Protein AF-A0A8T7EPP7-F1 (afdb_monomer_lite)

pLDDT: mean 80.59, std 20.42, range [25.88, 97.69]

Foldseek 3Di:
DLCQVLLCQLCQLAPNNDPVLNCLSVVLLVVLLVLLQVVLLVVCVVDLDLLVLLVLLLVLLLLLLCLSLVLLVLRQQLLVCVVVVNPVSVVVSSVVSSVSVNSSSSSVSSNLSSQLSNQCPDPVCSVVSSVVSVVVVVVVVVCSHCCCLPPVCAPPNSNVSSNVVSVVSNVVSLVSSCVRVNPVSCVSVCSVVVSVVSVVVPDDDSYDAPPQKDWPDWDGHSVWTWTWIAHPVGKIFIATRNRPDGLAIAHPPDLDDVDLLVVLVCQQVVDPPDDLQNAAEEEEQSCQLNSNLLSNCVRNNQHQYEYEDQTVVRPVCSCVPHQPPCVRNVNYHYDNNRVLVVVVPDDDDHQEYHYSQADPPGDPPVVPPPVSDDVVVVVCPPPDDGHGYDYDDPPDPDPVVVVVVVVVVVVVVVVPD

Radius of gyration: 27.43 Å; chains: 1; bounding box: 76×47×77 Å

Sequence (417 aa):
MQSEPSASRLLGSVFGTSNLVWANIIGLILLYLTAGYFIGGRWADRSPYPATLFRILLWASFLCALIPLIARPVLQAAAQAVVAAQAGTAIGSFVVTLGLFSVPITLLGCVSPFAIRLAVTDPNDAGRVSGTIYAISTLGSLVGTFLPTLVLLGAIGTTATFLVLAGSLWLIALILLVRVSGRRALRWAWMPLPVAALLLLVTGPLRAAPEGFTLLDERESAYNYIQVLENPAGFRSLALNEGQGVHSIYHPTILRYNGTWDYFLTAPFFVPDTRPSDVRSLVVIGLAAGTIPRQYQHVFGDIRMVGFEIDPEIIAVGEVYFGMSADELPSLEAIAEDGRPGLRALSGTFDVIALDAYRPPYIPWRAHDGRVLPRGARQADRPRRRGAECRADVDRPPACRRVQQRLETGLSERARD

Secondary structure (DSSP, 8-state):
-THHHHHHHHHHHHH-S-HHHHHHHHHHHHHHHHHHHHHHHHHHHH---HHHHHHHHHHHHHHHHHHHHHHHHHHHHHHHHHHTT-HHHHHHHHHHHHHHHHHHHHHHHTHHHHHHHHH--SGGGHHHHHHHHHHHHHHHHHHHHHHIIIIIHHHHHHHHHHHHHHHHHHHHHHHHHHHHHGGGGGGGTTTHHHHHHHHHH--S-SSPPPTT-EEEEEEE-SS-EEEEEE-TTS-EEEEETTS-SEEEEE-SS-----STHHHHTTGGGGSTT--GGG--EEEEES-TTSHHHHHHHHHH-S-EEEEEES-HHHHHHHHHHSS-STTT-TTEEEEES-HHHHHHH--S--SEEEE---BTTB--GGGG-TT-S-HHHHTT-SS----EEEE--SS--SSTHHHHHHHHHHHHHTT--

Structure (mmCIF, N/CA/C/O backbone):
data_AF-A0A8T7EPP7-F1
#
_entry.id   AF-A0A8T7EPP7-F1
#
loop_
_atom_site.group_PDB
_atom_site.id
_atom_site.type_symbol
_atom_site.label_atom_id
_atom_site.label_alt_id
_atom_site.label_comp_id
_atom_site.label_asym_id
_atom_site.label_entity_id
_atom_site.label_seq_id
_atom_site.pdbx_PDB_ins_code
_atom_site.Cartn_x
_atom_site.Cartn_y
_atom_site.Cartn_z
_atom_site.occupancy
_atom_site.B_iso_or_equiv
_atom_site.auth_seq_id
_atom_site.auth_comp_id
_atom_site.auth_asym_id
_atom_site.auth_atom_id
_atom_site.pdbx_PDB_model_num
ATOM 1 N N . MET A 1 1 ? -9.327 -6.981 11.744 1.00 55.38 1 MET A N 1
ATOM 2 C CA . MET A 1 1 ? -8.875 -7.692 10.533 1.00 55.38 1 MET A CA 1
ATOM 3 C C . MET A 1 1 ? -8.151 -6.765 9.557 1.00 55.38 1 MET A C 1
ATOM 5 O O . MET A 1 1 ? -7.020 -7.072 9.233 1.00 55.38 1 MET A O 1
ATOM 9 N N . GLN A 1 2 ? -8.706 -5.598 9.182 1.00 59.38 2 GLN A N 1
ATOM 10 C CA . GLN A 1 2 ? -8.042 -4.611 8.297 1.00 59.38 2 GLN A CA 1
ATOM 11 C C . GLN A 1 2 ? -6.573 -4.298 8.635 1.00 59.38 2 GLN A C 1
ATOM 13 O O . GLN A 1 2 ? -5.775 -4.047 7.735 1.00 59.38 2 GLN A O 1
ATOM 18 N N . SER A 1 3 ? -6.218 -4.253 9.921 1.00 54.56 3 SER A N 1
ATOM 19 C CA . SER A 1 3 ? -4.874 -3.877 10.365 1.00 54.56 3 SER A CA 1
ATOM 20 C C . SER A 1 3 ? -3.772 -4.729 9.738 1.00 54.56 3 SER A C 1
ATOM 22 O O . SER A 1 3 ? -2.685 -4.214 9.546 1.00 54.56 3 SER A O 1
ATOM 24 N N . GLU A 1 4 ? -4.040 -5.989 9.388 1.00 66.88 4 GLU A N 1
ATOM 25 C CA . GLU A 1 4 ? -3.061 -6.887 8.767 1.00 66.88 4 GLU A CA 1
ATOM 26 C C . GLU A 1 4 ? -2.680 -6.469 7.333 1.00 66.88 4 GLU A C 1
ATOM 28 O O . GLU A 1 4 ? -1.514 -6.123 7.119 1.00 66.88 4 GLU A O 1
ATOM 33 N N . PRO A 1 5 ? -3.605 -6.420 6.350 1.00 66.31 5 PRO A N 1
ATOM 34 C CA . PRO A 1 5 ? -3.250 -6.003 4.999 1.00 66.31 5 PRO A CA 1
ATOM 35 C C . PRO A 1 5 ? -2.750 -4.556 4.962 1.00 66.31 5 PRO A C 1
ATOM 37 O O . PRO A 1 5 ? -1.784 -4.268 4.259 1.00 66.31 5 PRO A O 1
ATOM 40 N N . SER A 1 6 ? -3.323 -3.650 5.758 1.00 66.25 6 SER A N 1
ATOM 41 C CA . SER A 1 6 ? -2.845 -2.266 5.794 1.00 66.25 6 SER A CA 1
ATOM 42 C C . SER A 1 6 ? -1.462 -2.131 6.452 1.00 66.25 6 SER A C 1
ATOM 44 O O . SER A 1 6 ? -0.665 -1.315 5.996 1.00 66.25 6 SER A O 1
ATOM 46 N N . ALA A 1 7 ? -1.130 -2.946 7.465 1.00 61.62 7 ALA A N 1
ATOM 47 C CA . ALA A 1 7 ? 0.228 -3.014 8.015 1.00 61.62 7 ALA A CA 1
ATOM 48 C C . ALA A 1 7 ? 1.225 -3.563 6.991 1.00 61.62 7 ALA A C 1
ATOM 50 O O . ALA A 1 7 ? 2.316 -3.016 6.872 1.00 61.62 7 ALA A O 1
ATOM 51 N N . SER A 1 8 ? 0.850 -4.591 6.217 1.00 62.94 8 SER A N 1
ATOM 52 C CA . SER A 1 8 ? 1.717 -5.132 5.160 1.00 62.94 8 SER A CA 1
ATOM 53 C C . SER A 1 8 ? 2.031 -4.106 4.071 1.00 62.94 8 SER A C 1
ATOM 55 O O . SER A 1 8 ? 3.158 -4.061 3.591 1.00 62.94 8 SER A O 1
ATOM 57 N N . ARG A 1 9 ? 1.071 -3.238 3.721 1.00 66.81 9 ARG A N 1
ATOM 58 C CA . ARG A 1 9 ? 1.278 -2.147 2.756 1.00 66.81 9 ARG A CA 1
ATOM 59 C C . ARG A 1 9 ? 2.182 -1.064 3.317 1.00 66.81 9 ARG A C 1
ATOM 61 O O . ARG A 1 9 ? 3.138 -0.664 2.665 1.00 66.81 9 ARG A O 1
ATOM 68 N N . LEU A 1 10 ? 1.898 -0.649 4.546 1.00 62.31 10 LEU A N 1
ATOM 69 C CA . LEU A 1 10 ? 2.642 0.400 5.228 1.00 62.31 10 LEU A CA 1
ATOM 70 C C . LEU A 1 10 ? 4.096 -0.005 5.523 1.00 62.31 10 LEU A C 1
ATOM 72 O O . LEU A 1 10 ? 4.991 0.820 5.415 1.00 62.31 10 LEU A O 1
ATOM 76 N N . LEU A 1 11 ? 4.339 -1.265 5.893 1.00 62.75 11 LEU A N 1
ATOM 77 C CA . LEU A 1 11 ? 5.688 -1.797 6.112 1.00 62.75 11 LEU A CA 1
ATOM 78 C C . LEU A 1 11 ? 6.382 -2.153 4.793 1.00 62.75 11 LEU A C 1
ATOM 80 O O . LEU A 1 11 ? 7.590 -1.955 4.668 1.00 62.75 11 LEU A O 1
ATOM 84 N N . GLY A 1 12 ? 5.627 -2.650 3.811 1.00 53.34 12 GLY A N 1
ATOM 85 C CA . GLY A 1 12 ? 6.138 -3.014 2.493 1.00 53.34 12 GLY A CA 1
ATOM 86 C C . GLY A 1 12 ? 6.678 -1.824 1.705 1.00 53.34 12 GLY A C 1
ATOM 87 O O . GLY A 1 12 ? 7.623 -1.988 0.955 1.00 53.34 12 GLY A O 1
ATOM 88 N N . SER A 1 13 ? 6.181 -0.605 1.918 1.00 56.25 13 SER A N 1
ATOM 89 C CA . SER A 1 13 ? 6.739 0.582 1.251 1.00 56.25 13 SER A CA 1
ATOM 90 C C . SER A 1 13 ? 8.169 0.937 1.685 1.00 56.25 13 SER A C 1
ATOM 92 O O . SER A 1 13 ? 8.812 1.750 1.028 1.00 56.25 13 SER A O 1
ATOM 94 N N . VAL A 1 14 ? 8.693 0.345 2.768 1.00 55.75 14 VAL A N 1
ATOM 95 C CA . VAL A 1 14 ? 10.047 0.643 3.273 1.00 55.75 14 VAL A CA 1
ATOM 96 C C . VAL A 1 14 ? 10.919 -0.596 3.450 1.00 55.75 14 VAL A C 1
ATOM 98 O O . VAL A 1 14 ? 12.100 -0.557 3.116 1.00 55.75 14 VAL A O 1
ATOM 101 N N . PHE A 1 15 ? 10.375 -1.694 3.978 1.00 56.88 15 PHE A N 1
ATOM 102 C CA . PHE A 1 15 ? 11.178 -2.841 4.420 1.00 56.88 15 PHE A CA 1
ATOM 103 C C 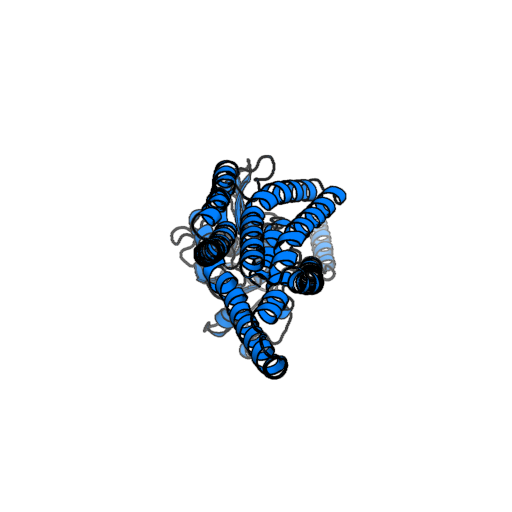. PHE A 1 15 ? 11.209 -4.028 3.466 1.00 56.88 15 PHE A C 1
ATOM 105 O O . PHE A 1 15 ? 11.973 -4.964 3.701 1.00 56.88 15 PHE A O 1
ATOM 112 N N . GLY A 1 16 ? 10.373 -4.050 2.437 1.00 59.84 16 GLY A N 1
ATOM 113 C CA . GLY A 1 16 ? 10.250 -5.232 1.597 1.00 59.84 16 GLY A CA 1
ATOM 114 C C . GLY A 1 16 ? 8.889 -5.884 1.728 1.00 59.84 16 GLY A C 1
ATOM 115 O O . GLY A 1 16 ? 8.315 -5.972 2.813 1.00 59.84 16 GLY A O 1
ATOM 116 N N . THR A 1 17 ? 8.472 -6.547 0.659 1.00 59.66 17 THR A N 1
ATOM 117 C CA . THR A 1 17 ? 7.477 -7.629 0.709 1.00 59.66 17 THR A CA 1
ATOM 118 C C . THR A 1 17 ? 8.106 -8.998 1.020 1.00 59.66 17 THR A C 1
ATOM 120 O O . THR A 1 17 ? 7.588 -10.035 0.613 1.00 59.66 17 THR A O 1
ATOM 123 N N . SER A 1 18 ? 9.228 -9.032 1.754 1.00 65.38 18 SER A N 1
ATOM 124 C CA . SER A 1 18 ? 9.921 -10.279 2.111 1.00 65.38 18 SER A CA 1
ATOM 125 C C . SER A 1 18 ? 9.019 -11.226 2.911 1.00 65.38 18 SER A C 1
ATOM 127 O O . SER A 1 18 ? 8.273 -10.796 3.794 1.00 65.38 18 SER A O 1
ATOM 129 N N . ASN A 1 19 ? 9.150 -12.537 2.669 1.00 67.25 19 ASN A N 1
ATOM 130 C CA . ASN A 1 19 ? 8.464 -13.572 3.451 1.00 67.25 19 ASN A CA 1
ATOM 131 C C . ASN A 1 19 ? 8.732 -13.433 4.957 1.00 67.25 19 ASN A C 1
ATOM 133 O O . ASN A 1 19 ? 7.861 -13.749 5.761 1.00 67.25 19 ASN A O 1
ATOM 137 N N . LEU A 1 20 ? 9.913 -12.937 5.340 1.00 68.50 20 LEU A N 1
ATOM 138 C CA . LEU A 1 20 ? 10.269 -12.705 6.739 1.00 68.50 20 LEU A CA 1
ATOM 139 C C . LEU A 1 20 ? 9.448 -11.559 7.346 1.00 68.50 20 LEU A C 1
ATOM 141 O O . LEU A 1 20 ? 8.933 -11.691 8.455 1.00 68.50 20 LEU A O 1
ATOM 145 N N . VAL A 1 21 ? 9.281 -10.457 6.608 1.00 69.44 21 VAL A N 1
ATOM 146 C CA . VAL A 1 21 ? 8.449 -9.316 7.025 1.00 69.44 21 VAL A CA 1
ATOM 147 C C . VAL A 1 21 ? 6.998 -9.765 7.175 1.00 69.44 21 VAL A C 1
ATOM 149 O O . VAL A 1 21 ? 6.390 -9.542 8.220 1.00 69.44 21 VAL A O 1
ATOM 152 N N . TRP A 1 22 ? 6.473 -10.484 6.182 1.00 73.31 22 TRP A N 1
ATOM 153 C CA . TRP A 1 22 ? 5.120 -11.042 6.218 1.00 73.31 22 TRP A CA 1
ATOM 154 C C . TRP A 1 22 ? 4.895 -12.004 7.390 1.00 73.31 22 TRP A C 1
ATOM 156 O O . TRP A 1 22 ? 3.909 -11.864 8.115 1.00 73.31 22 TRP A O 1
ATOM 166 N N . ALA A 1 23 ? 5.813 -12.948 7.615 1.00 78.44 23 ALA A N 1
ATOM 167 C CA . ALA A 1 23 ? 5.718 -13.902 8.717 1.00 78.44 23 ALA A CA 1
ATOM 168 C C . ALA A 1 23 ? 5.709 -13.200 10.083 1.00 78.44 23 ALA A C 1
ATOM 170 O O . ALA A 1 23 ? 4.907 -13.555 10.947 1.00 78.44 23 ALA A O 1
ATOM 171 N N . ASN A 1 24 ? 6.543 -12.171 10.261 1.00 82.00 24 ASN A N 1
ATOM 172 C CA . ASN A 1 24 ? 6.578 -11.382 11.491 1.00 82.00 24 ASN A CA 1
ATOM 173 C C . ASN A 1 24 ? 5.286 -10.587 11.710 1.00 82.00 24 ASN A C 1
ATOM 175 O O . ASN A 1 24 ? 4.780 -10.566 12.829 1.00 82.00 24 ASN A O 1
ATOM 179 N N . ILE A 1 25 ? 4.727 -9.972 10.660 1.00 84.06 25 ILE A N 1
ATOM 180 C CA . ILE A 1 25 ? 3.453 -9.243 10.751 1.00 84.06 25 ILE A CA 1
ATOM 181 C C . ILE A 1 25 ? 2.336 -10.195 11.186 1.00 84.06 25 ILE A C 1
ATOM 183 O O . ILE A 1 25 ? 1.686 -9.941 12.197 1.00 84.06 25 ILE A O 1
ATOM 187 N N . ILE A 1 26 ? 2.143 -11.313 10.480 1.00 84.81 26 ILE A N 1
ATOM 188 C CA . ILE A 1 26 ? 1.084 -12.280 10.812 1.00 84.81 26 ILE A CA 1
ATOM 189 C C . ILE A 1 26 ? 1.301 -12.848 12.219 1.00 84.81 26 ILE A C 1
ATOM 191 O O . ILE A 1 26 ? 0.384 -12.834 13.043 1.00 84.81 26 ILE A O 1
ATOM 195 N N . GLY A 1 27 ? 2.517 -13.313 12.519 1.00 87.25 27 GLY A N 1
ATOM 196 C CA . GLY A 1 27 ? 2.847 -13.930 13.802 1.00 87.25 27 GLY A CA 1
ATOM 197 C C . GLY A 1 27 ? 2.595 -13.000 14.987 1.00 87.25 27 GLY A C 1
ATOM 198 O O . GLY A 1 27 ? 1.998 -13.412 15.983 1.00 87.25 27 GLY A O 1
ATOM 199 N N . LEU A 1 28 ? 2.975 -11.726 14.871 1.00 89.38 28 LEU A N 1
ATOM 200 C CA . LEU A 1 28 ? 2.768 -10.748 15.937 1.00 89.38 28 LEU A CA 1
ATOM 201 C C . LEU A 1 28 ? 1.316 -10.291 16.047 1.00 89.38 28 LEU A C 1
ATOM 203 O O . LEU A 1 28 ? 0.825 -10.142 17.161 1.00 89.38 28 LEU A O 1
ATOM 207 N N . ILE A 1 29 ? 0.592 -10.134 14.936 1.00 90.38 29 ILE A N 1
ATOM 208 C CA . ILE A 1 29 ? -0.845 -9.831 14.989 1.00 90.38 29 ILE A CA 1
ATOM 209 C C . ILE A 1 29 ? -1.592 -10.945 15.726 1.00 90.38 29 ILE A C 1
ATOM 211 O O . ILE A 1 29 ? -2.391 -10.654 16.616 1.00 90.38 29 ILE A O 1
ATOM 215 N N . LEU A 1 30 ? -1.294 -12.212 15.424 1.00 90.94 30 LEU A N 1
ATOM 216 C CA . LEU A 1 30 ? -1.873 -13.354 16.135 1.00 90.94 30 LEU A CA 1
ATOM 217 C C . LEU A 1 30 ? -1.476 -13.372 17.616 1.00 90.94 30 LEU A C 1
ATOM 219 O O . LEU A 1 30 ? -2.322 -13.643 18.472 1.00 90.94 30 LEU A O 1
ATOM 223 N N . LEU A 1 31 ? -0.225 -13.035 17.941 1.00 94.31 31 LEU A N 1
ATOM 224 C CA . LEU A 1 31 ? 0.239 -12.903 19.323 1.00 94.31 31 LEU A CA 1
ATOM 225 C C . LEU A 1 31 ? -0.540 -11.817 20.083 1.00 94.31 31 LEU A C 1
ATOM 227 O O . LEU A 1 31 ? -1.025 -12.066 21.187 1.00 94.31 31 LEU A O 1
ATOM 231 N N . TYR A 1 32 ? -0.704 -10.630 19.496 1.00 94.75 32 TYR A N 1
ATOM 232 C CA . TYR A 1 32 ? -1.425 -9.511 20.109 1.00 94.75 32 TYR A CA 1
ATOM 233 C C . TYR A 1 32 ? -2.919 -9.803 20.253 1.00 94.75 32 TYR A C 1
ATOM 235 O O . TYR A 1 32 ? -3.508 -9.495 21.288 1.00 94.75 32 TYR A O 1
ATOM 243 N N . LEU A 1 33 ? -3.534 -10.459 19.264 1.00 93.31 33 LEU A N 1
ATOM 244 C CA . LEU A 1 33 ? -4.911 -10.940 19.375 1.00 93.31 33 LEU A CA 1
ATOM 245 C C . LEU A 1 33 ? -5.050 -11.958 20.508 1.00 93.31 33 LEU A C 1
ATOM 247 O O . LEU A 1 33 ? -5.964 -11.837 21.317 1.00 93.31 33 LEU A O 1
ATOM 251 N N . THR A 1 34 ? -4.112 -12.901 20.622 1.00 95.06 34 THR A N 1
ATOM 252 C CA . THR A 1 34 ? -4.086 -13.894 21.708 1.00 95.06 34 THR A CA 1
ATOM 253 C C . THR A 1 34 ? -3.984 -13.222 23.078 1.00 95.06 34 THR A C 1
ATOM 255 O O . THR A 1 34 ? -4.758 -13.538 23.985 1.00 95.06 34 THR A O 1
ATOM 258 N N . ALA A 1 35 ? -3.085 -12.243 23.224 1.00 95.94 35 ALA A N 1
ATOM 259 C CA . ALA A 1 35 ? -2.983 -11.432 24.435 1.00 95.94 35 ALA A CA 1
ATOM 260 C C . ALA A 1 35 ? -4.299 -10.687 24.721 1.00 95.94 35 ALA A C 1
ATOM 262 O O . ALA A 1 35 ? -4.789 -10.703 25.851 1.00 95.94 35 ALA A O 1
ATOM 263 N N . GLY A 1 36 ? -4.912 -10.106 23.688 1.00 95.75 36 GLY A N 1
ATOM 264 C CA . GLY A 1 36 ? -6.205 -9.432 23.762 1.00 95.75 36 GLY A CA 1
ATOM 265 C C . GLY A 1 36 ? -7.338 -10.355 24.209 1.00 95.75 36 GLY A C 1
ATOM 266 O O . GLY A 1 36 ? -8.129 -9.971 25.066 1.00 95.75 36 GLY A O 1
ATOM 267 N N . TYR A 1 37 ? -7.393 -11.597 23.725 1.00 93.88 37 TYR A N 1
ATOM 268 C CA . TYR A 1 37 ? -8.395 -12.574 24.158 1.00 93.88 37 TYR A CA 1
ATOM 269 C C . TYR A 1 37 ? -8.264 -12.896 25.652 1.00 93.88 37 TYR A C 1
ATOM 271 O O . TYR A 1 37 ? -9.258 -12.929 26.380 1.00 93.88 37 TYR A O 1
ATOM 279 N N . PHE A 1 38 ? -7.033 -13.068 26.137 1.00 93.62 38 PHE A N 1
ATOM 280 C CA . PHE A 1 38 ? -6.754 -13.421 27.530 1.00 93.62 38 PHE A CA 1
ATOM 281 C C . PHE A 1 38 ? -6.979 -12.258 28.509 1.00 93.62 38 PHE A C 1
ATOM 283 O O . PHE A 1 38 ? -7.532 -12.451 29.600 1.00 93.62 38 PHE A O 1
ATOM 290 N N . ILE A 1 39 ? -6.552 -11.051 28.126 1.00 94.69 39 ILE A N 1
ATOM 291 C CA . ILE A 1 39 ? -6.756 -9.818 28.897 1.00 94.69 39 ILE A CA 1
ATOM 292 C C . ILE A 1 39 ? -8.238 -9.439 28.871 1.00 94.69 39 ILE A C 1
ATOM 294 O O . ILE A 1 39 ? -8.825 -9.173 29.920 1.00 94.69 39 ILE A O 1
ATOM 298 N N . GLY A 1 40 ? -8.851 -9.474 27.689 1.00 92.25 40 GLY A N 1
ATOM 299 C CA . GLY A 1 40 ? -10.255 -9.165 27.464 1.00 92.25 40 GLY A CA 1
ATOM 300 C C . GLY A 1 40 ? -11.189 -10.080 28.238 1.00 92.25 40 GLY A C 1
ATOM 301 O O . GLY A 1 40 ? -12.100 -9.571 28.875 1.00 92.25 40 GLY A O 1
ATOM 302 N N . GLY A 1 41 ? -10.932 -11.393 28.273 1.00 90.81 41 GLY A N 1
ATOM 303 C CA . GLY A 1 41 ? -11.718 -12.336 29.078 1.00 90.81 41 GLY A CA 1
ATOM 304 C C . GLY A 1 41 ? -11.699 -11.994 30.569 1.00 90.81 41 GLY A C 1
ATOM 305 O O . GLY A 1 41 ? -12.745 -11.775 31.172 1.00 90.81 41 GLY A O 1
ATOM 306 N N . ARG A 1 42 ? -10.504 -11.818 31.152 1.00 91.94 42 ARG A N 1
ATOM 307 C CA . ARG A 1 42 ? -10.375 -11.433 32.573 1.00 91.94 42 ARG A CA 1
ATOM 308 C C . ARG A 1 42 ? -11.007 -10.087 32.889 1.00 91.94 42 ARG A C 1
ATOM 310 O O . ARG A 1 42 ? -11.530 -9.883 33.984 1.00 91.94 42 ARG A O 1
ATOM 317 N N . TRP A 1 43 ? -10.891 -9.136 31.971 1.00 92.25 43 TRP A N 1
ATOM 318 C CA . TRP A 1 43 ? -11.447 -7.807 32.167 1.00 92.25 43 TRP A CA 1
ATOM 319 C C . TRP A 1 43 ? -12.973 -7.817 32.020 1.00 92.25 43 TRP A C 1
ATOM 321 O O . TRP A 1 43 ? -13.657 -7.177 32.820 1.00 92.25 43 TRP A O 1
ATOM 331 N N . ALA A 1 44 ? -13.510 -8.607 31.092 1.00 90.62 44 ALA A N 1
ATOM 332 C CA . ALA A 1 44 ? -14.943 -8.811 30.939 1.00 90.62 44 ALA A CA 1
ATOM 333 C C . ALA A 1 44 ? -15.566 -9.413 32.203 1.00 90.62 44 ALA A C 1
ATOM 335 O O . ALA A 1 44 ? -16.631 -8.969 32.621 1.00 90.62 44 ALA A O 1
ATOM 336 N N . ASP A 1 45 ? -14.877 -10.343 32.866 1.00 89.88 45 ASP A N 1
ATOM 337 C CA . ASP A 1 45 ? -15.355 -10.929 34.122 1.00 89.88 45 ASP A CA 1
ATOM 338 C C . ASP A 1 45 ? -15.363 -9.934 35.285 1.00 89.88 45 ASP A C 1
ATOM 340 O O . ASP A 1 45 ? -16.289 -9.931 36.095 1.00 89.88 45 ASP A O 1
ATOM 344 N N . ARG A 1 46 ? -14.355 -9.056 35.363 1.00 90.75 46 ARG A N 1
ATOM 345 C CA . ARG A 1 46 ? -14.256 -8.039 36.425 1.00 90.75 46 ARG A CA 1
ATOM 346 C C . ARG A 1 46 ? -15.167 -6.833 36.207 1.00 90.75 46 ARG A C 1
ATOM 348 O O . ARG A 1 46 ? -15.560 -6.184 37.172 1.00 90.75 46 ARG A O 1
ATOM 355 N N . SER A 1 47 ? -15.444 -6.474 34.957 1.00 88.12 47 SER A N 1
ATOM 356 C CA . SER A 1 47 ? -16.188 -5.266 34.592 1.00 88.12 47 SER A CA 1
ATOM 357 C C . SER A 1 47 ? -17.154 -5.543 33.431 1.00 88.12 47 SER A C 1
ATOM 359 O O . SER A 1 47 ? -16.959 -4.997 32.341 1.00 88.12 47 SER A O 1
ATOM 361 N N . PRO A 1 48 ? -18.206 -6.360 33.640 1.00 87.69 48 PRO A N 1
ATOM 362 C CA . PRO A 1 48 ? -19.151 -6.764 32.597 1.00 87.69 48 PRO A CA 1
ATOM 363 C C . PRO A 1 48 ? -20.157 -5.643 32.285 1.00 87.69 48 PRO A C 1
ATOM 365 O O . PRO A 1 48 ? -21.368 -5.819 32.372 1.00 87.69 48 PRO A O 1
ATOM 368 N N . TYR A 1 49 ? -19.662 -4.456 31.931 1.00 93.06 49 TYR A N 1
ATOM 369 C CA . TYR A 1 49 ? -20.486 -3.305 31.572 1.00 93.06 49 TYR A CA 1
ATOM 370 C C . TYR A 1 49 ? -20.312 -2.960 30.087 1.00 93.06 49 TYR A C 1
ATOM 372 O O . TYR A 1 49 ? -19.172 -2.800 29.635 1.00 93.06 49 TYR A O 1
ATOM 380 N N . PRO A 1 50 ? -21.403 -2.717 29.330 1.00 92.12 50 PRO A N 1
ATOM 381 C CA . PRO A 1 50 ? -21.318 -2.275 27.934 1.00 92.12 50 PRO A CA 1
ATOM 382 C C . PRO A 1 50 ? -20.484 -0.998 27.756 1.00 92.12 50 PRO A C 1
ATOM 384 O O . PRO A 1 50 ? -19.746 -0.846 26.784 1.00 92.12 50 PRO A O 1
ATOM 387 N N . ALA A 1 51 ? -20.527 -0.097 28.743 1.00 93.81 51 ALA A N 1
ATOM 388 C CA . ALA A 1 51 ? -19.717 1.117 28.745 1.00 93.81 51 ALA A CA 1
ATOM 389 C C . ALA A 1 51 ? -18.202 0.834 28.737 1.00 93.81 51 ALA A C 1
ATOM 391 O O . ALA A 1 51 ? -17.447 1.630 28.180 1.00 93.81 51 ALA A O 1
ATOM 392 N N . THR A 1 52 ? -17.746 -0.271 29.336 1.00 94.06 52 THR A N 1
ATOM 393 C CA . THR A 1 52 ? -16.333 -0.678 29.316 1.00 94.06 52 THR A CA 1
ATOM 394 C C . THR A 1 52 ? -15.931 -1.131 27.915 1.00 94.06 52 THR A C 1
ATOM 396 O O . THR A 1 52 ? -14.939 -0.632 27.388 1.00 94.06 52 THR A O 1
ATOM 399 N N . LEU A 1 53 ? -16.748 -1.969 27.264 1.00 94.62 53 LEU A N 1
ATOM 400 C CA . LEU A 1 53 ? -16.520 -2.407 25.882 1.00 94.62 53 LEU A CA 1
ATOM 401 C C . LEU A 1 53 ? -16.431 -1.218 24.912 1.00 94.62 53 LEU A C 1
ATOM 403 O O . LEU A 1 53 ? -15.487 -1.124 24.130 1.00 94.62 53 LEU A O 1
ATOM 407 N N . PHE A 1 54 ? -17.360 -0.262 24.988 1.00 95.44 54 PHE A N 1
ATOM 408 C CA . PHE A 1 54 ? -17.328 0.897 24.089 1.00 95.44 54 PHE A CA 1
ATOM 409 C C . PHE A 1 54 ? -16.131 1.821 24.346 1.00 95.44 54 PHE A C 1
ATOM 411 O O . PHE A 1 54 ? -15.602 2.403 23.405 1.00 95.44 54 PHE A O 1
ATOM 418 N N . ARG A 1 55 ? -15.636 1.919 25.588 1.00 95.38 55 ARG A N 1
ATOM 419 C CA . ARG A 1 55 ? -14.380 2.637 25.882 1.00 95.38 55 ARG A CA 1
ATOM 420 C C . ARG A 1 55 ? -13.161 1.924 25.301 1.00 95.38 55 ARG A C 1
ATOM 422 O O . ARG A 1 55 ? -12.270 2.601 24.801 1.00 95.38 55 ARG A O 1
ATOM 429 N N . ILE A 1 56 ? -13.128 0.590 25.345 1.00 95.69 56 ILE A N 1
ATOM 430 C CA . ILE A 1 56 ? -12.079 -0.207 24.693 1.00 95.69 56 ILE A CA 1
ATOM 431 C C . ILE A 1 56 ? -12.089 0.064 23.185 1.00 95.69 56 ILE A C 1
ATOM 433 O O . ILE A 1 56 ? -11.038 0.354 22.622 1.00 95.69 56 ILE A O 1
ATOM 437 N N . LEU A 1 57 ? -13.266 0.064 22.548 1.00 96.31 57 LEU A N 1
ATOM 438 C CA . LEU A 1 57 ? -13.405 0.386 21.122 1.00 96.31 57 LEU A CA 1
ATOM 439 C C . LEU A 1 57 ? -12.979 1.825 20.791 1.00 96.31 57 LEU A C 1
ATOM 441 O O . LEU A 1 57 ? -12.293 2.036 19.793 1.00 96.31 57 LEU A O 1
ATOM 445 N N . LEU A 1 58 ? -13.322 2.808 21.631 1.00 96.88 58 LEU A N 1
ATOM 446 C CA . LEU A 1 58 ? -12.869 4.194 21.459 1.00 96.88 58 LEU A CA 1
ATOM 447 C C . LEU A 1 58 ? -11.341 4.292 21.485 1.00 96.88 58 LEU A C 1
ATOM 449 O O . LEU A 1 58 ? -10.759 4.872 20.575 1.00 96.88 58 LEU A O 1
ATOM 453 N N . TRP A 1 59 ? -10.681 3.677 22.467 1.00 97.12 59 TRP A N 1
ATOM 454 C CA . TRP A 1 59 ? -9.217 3.673 22.532 1.00 97.12 59 TRP A CA 1
ATOM 455 C C . TRP A 1 59 ? -8.575 2.885 21.393 1.00 97.12 59 TRP A C 1
ATOM 457 O O . TRP A 1 59 ? -7.599 3.354 20.816 1.00 97.12 59 TRP A O 1
ATOM 467 N N . ALA A 1 60 ? -9.132 1.730 21.029 1.00 96.44 60 ALA A N 1
ATOM 468 C CA . ALA A 1 60 ? -8.647 0.941 19.903 1.00 96.44 60 ALA A CA 1
ATOM 469 C C . ALA A 1 60 ? -8.714 1.742 18.596 1.00 96.44 60 ALA A C 1
ATOM 471 O O . ALA A 1 60 ? -7.714 1.859 17.896 1.00 96.44 60 ALA A O 1
ATOM 472 N N . SER A 1 61 ? -9.869 2.349 18.303 1.00 96.62 61 SER A N 1
ATOM 473 C CA . SER A 1 61 ? -10.066 3.180 17.111 1.00 96.62 61 SER A CA 1
ATOM 474 C C . SER A 1 61 ? -9.145 4.403 17.093 1.00 96.62 61 SER A C 1
ATOM 476 O O . SER A 1 61 ? -8.485 4.655 16.089 1.00 96.62 61 SER A O 1
ATOM 478 N N . PHE A 1 62 ? -9.018 5.112 18.215 1.00 96.62 62 PHE A N 1
ATOM 479 C CA . PHE A 1 62 ? -8.117 6.253 18.346 1.00 96.62 62 PHE A CA 1
ATOM 480 C C . PHE A 1 62 ? -6.655 5.869 18.081 1.00 96.62 62 PHE A C 1
ATOM 482 O O . PHE A 1 62 ? -5.988 6.499 17.264 1.00 96.62 62 PHE A O 1
ATOM 489 N N . LEU A 1 63 ? -6.169 4.799 18.716 1.00 95.56 63 LEU A N 1
ATOM 490 C CA . LEU A 1 63 ? -4.801 4.325 18.514 1.00 95.56 63 LEU A CA 1
ATOM 491 C C . LEU A 1 63 ? -4.583 3.831 17.081 1.00 95.56 63 LEU A C 1
ATOM 493 O O . LEU A 1 63 ? -3.547 4.140 16.506 1.00 95.56 63 LEU A O 1
ATOM 497 N N . CYS A 1 64 ? -5.561 3.150 16.471 1.00 94.56 64 CYS A N 1
ATOM 498 C CA . CYS A 1 64 ? -5.509 2.771 15.057 1.00 94.56 64 CYS A CA 1
ATOM 499 C C . CYS A 1 64 ? -5.377 3.982 14.122 1.00 94.56 64 CYS A C 1
ATOM 501 O O . CYS A 1 64 ? -4.621 3.910 13.157 1.00 94.56 64 CYS A O 1
ATOM 503 N N . ALA A 1 65 ? -6.073 5.088 14.403 1.00 94.50 65 ALA A N 1
ATOM 504 C CA . ALA A 1 65 ? -5.971 6.315 13.610 1.00 94.50 65 ALA A CA 1
ATOM 505 C C . ALA A 1 65 ? -4.586 6.976 13.716 1.00 94.50 65 ALA A C 1
ATOM 507 O O . ALA A 1 65 ? -4.122 7.597 12.762 1.00 94.50 65 ALA A O 1
ATOM 508 N N . LEU A 1 66 ? -3.907 6.820 14.857 1.00 92.88 66 LEU A N 1
ATOM 509 C CA . LEU A 1 66 ? -2.556 7.342 15.062 1.00 92.88 66 LEU A CA 1
ATOM 510 C C . LEU A 1 66 ? -1.472 6.523 14.352 1.00 92.88 66 LEU A C 1
ATOM 512 O O . LEU A 1 66 ? -0.407 7.070 14.076 1.00 92.88 66 LEU A O 1
ATOM 516 N N . ILE A 1 67 ? -1.726 5.249 14.026 1.00 91.00 67 ILE A N 1
ATOM 517 C CA . ILE A 1 67 ? -0.739 4.359 13.391 1.00 91.00 67 ILE A CA 1
ATOM 518 C C . ILE A 1 67 ? -0.101 4.985 12.146 1.00 91.00 67 ILE A C 1
ATOM 520 O O . ILE A 1 67 ? 1.113 5.158 12.164 1.00 91.00 67 ILE A O 1
ATOM 524 N N . PRO A 1 68 ? -0.837 5.351 11.076 1.00 87.94 68 PRO A N 1
ATOM 525 C CA . PRO A 1 68 ? -0.203 5.872 9.863 1.00 87.94 68 PRO A CA 1
ATOM 526 C C . PRO A 1 68 ? 0.531 7.200 10.097 1.00 87.94 68 PRO A C 1
ATOM 528 O O . PRO A 1 68 ? 1.485 7.504 9.387 1.00 87.94 68 PRO A O 1
ATOM 531 N N . LEU A 1 69 ? 0.118 7.979 11.100 1.00 88.62 69 LEU A N 1
ATOM 532 C CA . LEU A 1 69 ? 0.707 9.280 11.410 1.00 88.62 69 LEU A CA 1
ATOM 533 C C . LEU A 1 69 ? 2.019 9.145 12.195 1.00 88.62 69 LEU A C 1
ATOM 535 O O . LEU A 1 69 ? 2.973 9.863 11.919 1.00 88.62 69 LEU A O 1
ATOM 539 N N . ILE A 1 70 ? 2.082 8.202 13.139 1.00 86.94 70 ILE A N 1
ATOM 540 C CA . ILE A 1 70 ? 3.285 7.907 13.933 1.00 86.94 70 ILE A CA 1
ATOM 541 C C . ILE A 1 70 ? 4.254 7.016 13.149 1.00 86.94 70 ILE A C 1
ATOM 543 O O . ILE A 1 70 ? 5.467 7.171 13.265 1.00 86.94 70 ILE A O 1
ATOM 547 N N . ALA A 1 71 ? 3.743 6.097 12.330 1.00 82.44 71 ALA A N 1
ATOM 548 C CA . ALA A 1 71 ? 4.574 5.220 11.516 1.00 82.44 71 ALA A CA 1
ATOM 549 C C . ALA A 1 71 ? 5.361 6.006 10.465 1.00 82.44 71 ALA A C 1
ATOM 551 O O . ALA A 1 71 ? 6.512 5.674 10.225 1.00 82.44 71 ALA A O 1
ATOM 552 N N . ARG A 1 72 ? 4.791 7.067 9.877 1.00 80.31 72 ARG A N 1
ATOM 553 C CA . ARG A 1 72 ? 5.458 7.898 8.857 1.00 80.31 72 ARG A CA 1
ATOM 554 C C . ARG A 1 72 ? 6.883 8.344 9.237 1.00 80.31 72 ARG A C 1
ATOM 556 O O . ARG A 1 72 ? 7.801 7.959 8.519 1.00 80.31 72 ARG A O 1
ATOM 563 N N . PRO A 1 73 ? 7.125 9.073 10.344 1.00 77.94 73 PRO A N 1
ATOM 564 C CA . PRO A 1 73 ? 8.481 9.492 10.715 1.00 77.94 73 PRO A CA 1
ATOM 565 C C . PRO A 1 73 ? 9.399 8.309 11.057 1.00 77.94 73 PRO A C 1
ATOM 567 O O . PRO A 1 73 ? 10.585 8.334 10.737 1.00 77.94 73 PRO A O 1
ATOM 570 N N . VAL A 1 74 ? 8.858 7.245 11.663 1.00 78.19 74 VAL A N 1
ATOM 571 C CA . VAL A 1 74 ? 9.623 6.023 11.973 1.00 78.19 74 VAL A CA 1
ATOM 572 C C . VAL A 1 74 ? 10.086 5.329 10.688 1.00 78.19 74 VAL A C 1
ATOM 574 O O . VAL A 1 74 ? 11.229 4.884 10.596 1.00 78.19 74 VAL A O 1
ATOM 577 N N . LEU A 1 75 ? 9.214 5.272 9.684 1.00 72.69 75 LEU A N 1
ATOM 578 C CA . LEU A 1 75 ? 9.465 4.684 8.373 1.00 72.69 75 LEU A CA 1
ATOM 579 C C . LEU A 1 75 ? 10.417 5.539 7.535 1.00 72.69 75 LEU A C 1
ATOM 581 O O . LEU A 1 75 ? 11.310 4.988 6.900 1.00 72.69 75 LEU A O 1
ATOM 585 N N . GLN A 1 76 ? 10.305 6.867 7.590 1.00 74.12 76 GLN A N 1
ATOM 586 C CA . GLN A 1 76 ? 11.273 7.777 6.968 1.00 74.12 76 GLN A CA 1
ATOM 587 C C . GLN A 1 76 ? 12.676 7.594 7.564 1.00 74.12 76 GLN A C 1
ATOM 589 O O . GLN A 1 76 ? 13.645 7.440 6.820 1.00 74.12 76 GLN A O 1
ATOM 594 N N . ALA A 1 77 ? 12.785 7.527 8.896 1.00 71.56 77 ALA A N 1
ATOM 595 C CA . ALA A 1 77 ? 14.051 7.251 9.574 1.00 71.56 77 ALA A CA 1
ATOM 596 C C . ALA A 1 77 ? 14.603 5.859 9.217 1.00 71.56 77 ALA A C 1
ATOM 598 O O . ALA A 1 77 ? 15.805 5.695 9.014 1.00 71.56 77 ALA A O 1
ATOM 599 N N . ALA A 1 78 ? 13.726 4.857 9.090 1.00 69.44 78 ALA A N 1
ATOM 600 C CA . ALA A 1 78 ? 14.107 3.521 8.640 1.00 69.44 78 ALA A CA 1
ATOM 601 C C . ALA A 1 78 ? 14.656 3.527 7.208 1.00 69.44 78 ALA A C 1
ATOM 603 O O . ALA A 1 78 ? 15.701 2.937 6.953 1.00 69.44 78 ALA A O 1
ATOM 604 N N . ALA A 1 79 ? 13.975 4.212 6.287 1.00 65.56 79 ALA A N 1
ATOM 605 C CA . ALA A 1 79 ? 14.381 4.306 4.890 1.00 65.56 79 ALA A CA 1
ATOM 606 C C . ALA A 1 79 ? 15.768 4.956 4.760 1.00 65.56 79 ALA A C 1
ATOM 608 O O . ALA A 1 79 ? 16.638 4.420 4.076 1.00 65.56 79 ALA A O 1
ATOM 609 N N . GLN A 1 80 ? 16.012 6.053 5.485 1.00 67.88 80 GLN A N 1
ATOM 610 C CA . GLN A 1 80 ? 17.326 6.704 5.531 1.00 67.88 80 GLN A CA 1
ATOM 611 C C . GLN A 1 80 ? 18.409 5.786 6.111 1.00 67.88 80 GLN A C 1
ATOM 613 O O . GLN A 1 80 ? 19.507 5.700 5.564 1.00 67.88 80 GLN A O 1
ATOM 618 N N . ALA A 1 81 ? 18.099 5.055 7.183 1.00 67.88 81 ALA A N 1
ATOM 619 C CA . ALA A 1 81 ? 19.026 4.103 7.785 1.00 67.88 81 ALA A CA 1
ATOM 620 C C . ALA A 1 81 ? 19.412 2.958 6.842 1.00 67.88 81 ALA A C 1
ATOM 622 O O . ALA A 1 81 ? 20.571 2.544 6.817 1.00 67.88 81 ALA A O 1
ATOM 623 N N . VAL A 1 82 ? 18.455 2.451 6.063 1.00 64.62 82 VAL A N 1
ATOM 624 C CA . VAL A 1 82 ? 18.703 1.409 5.061 1.00 64.62 82 VAL A CA 1
ATOM 625 C C . VAL A 1 82 ? 19.651 1.923 3.977 1.00 64.62 82 VAL A C 1
ATOM 627 O O . VAL A 1 82 ? 20.622 1.240 3.659 1.00 64.62 82 VAL A O 1
ATOM 630 N N . VAL A 1 83 ? 19.425 3.138 3.465 1.00 63.38 83 VAL A N 1
ATOM 631 C CA . VAL A 1 83 ? 20.317 3.779 2.480 1.00 63.38 83 VAL A CA 1
ATOM 632 C C . VAL A 1 83 ? 21.719 3.999 3.057 1.00 63.38 83 VAL A C 1
ATOM 634 O O . VAL A 1 83 ? 22.711 3.740 2.383 1.00 63.38 83 VAL A O 1
ATOM 637 N N . ALA A 1 84 ? 21.817 4.395 4.326 1.00 65.31 84 ALA A N 1
ATOM 638 C CA . ALA A 1 84 ? 23.087 4.586 5.026 1.00 65.31 84 ALA A CA 1
ATOM 639 C C . ALA A 1 84 ? 23.779 3.270 5.456 1.00 65.31 84 ALA A C 1
ATOM 641 O O . ALA A 1 84 ? 24.761 3.315 6.197 1.00 65.31 84 ALA A O 1
ATOM 642 N N . ALA A 1 85 ? 23.265 2.103 5.041 1.00 63.91 85 ALA A N 1
ATOM 643 C CA . ALA A 1 85 ? 23.740 0.772 5.435 1.00 63.91 85 ALA A CA 1
ATOM 644 C C . ALA A 1 85 ? 23.784 0.536 6.964 1.00 63.91 85 ALA A C 1
ATOM 646 O O . ALA A 1 85 ? 24.552 -0.284 7.474 1.00 63.91 85 ALA A O 1
ATOM 647 N N . GLN A 1 86 ? 22.925 1.224 7.722 1.00 69.00 86 GLN A N 1
ATOM 648 C CA . GLN A 1 86 ? 22.827 1.121 9.177 1.00 69.00 86 GLN A CA 1
ATOM 649 C C . GLN A 1 86 ? 21.818 0.043 9.584 1.00 69.00 86 GLN A C 1
ATOM 651 O O . GLN A 1 86 ? 20.687 0.329 9.988 1.00 69.00 86 GLN A O 1
ATOM 656 N N . ALA A 1 87 ? 22.245 -1.221 9.518 1.00 68.12 87 ALA A N 1
ATOM 657 C CA . ALA A 1 87 ? 21.395 -2.374 9.828 1.00 68.12 87 ALA A CA 1
ATOM 658 C C . ALA A 1 87 ? 20.712 -2.279 11.208 1.00 68.12 87 ALA A C 1
ATOM 660 O O . ALA A 1 87 ? 19.542 -2.631 11.345 1.00 68.12 87 ALA A O 1
ATOM 661 N N . GLY A 1 88 ? 21.411 -1.751 12.221 1.00 67.88 88 GLY A N 1
ATOM 662 C CA . GLY A 1 88 ? 20.863 -1.584 13.571 1.00 67.88 88 GLY A CA 1
ATOM 663 C C . GLY A 1 88 ? 19.648 -0.654 13.622 1.00 67.88 88 GLY A C 1
ATOM 664 O O . GLY A 1 88 ? 18.633 -1.002 14.221 1.00 67.88 88 GLY A O 1
ATOM 665 N N . THR A 1 89 ? 19.712 0.494 12.944 1.00 65.62 89 THR A N 1
ATOM 666 C CA . THR A 1 89 ? 18.615 1.472 12.906 1.00 65.62 89 THR A CA 1
ATOM 667 C C . THR A 1 89 ? 17.444 0.960 12.064 1.00 65.62 89 THR A C 1
ATOM 669 O O . THR A 1 89 ? 16.294 1.122 12.462 1.00 65.62 89 THR A O 1
ATOM 672 N N . ALA A 1 90 ? 17.709 0.252 10.959 1.00 66.62 90 ALA A N 1
ATOM 673 C CA . ALA A 1 90 ? 16.663 -0.382 10.153 1.00 66.62 90 ALA A CA 1
ATOM 674 C C . ALA A 1 90 ? 15.883 -1.449 10.948 1.00 66.62 90 ALA A C 1
ATOM 676 O O . ALA A 1 90 ? 14.650 -1.431 10.978 1.00 66.62 90 ALA A O 1
ATOM 677 N N . ILE A 1 91 ? 16.591 -2.339 11.656 1.00 73.75 91 ILE A N 1
ATOM 678 C CA . ILE A 1 91 ? 15.976 -3.343 12.540 1.00 73.75 91 ILE A CA 1
ATOM 679 C C . ILE A 1 91 ? 15.225 -2.654 13.687 1.00 73.75 91 ILE A C 1
ATOM 681 O O . ILE A 1 91 ? 14.101 -3.042 14.007 1.00 73.75 91 ILE A O 1
ATOM 685 N N . GLY A 1 92 ? 15.810 -1.607 14.274 1.00 72.50 92 GLY A N 1
ATOM 686 C CA . GLY A 1 92 ? 15.179 -0.810 15.324 1.00 72.50 92 GLY A CA 1
ATOM 687 C C . GLY A 1 92 ? 13.840 -0.225 14.879 1.00 72.50 92 GLY A C 1
ATOM 688 O O . GLY A 1 92 ? 12.828 -0.431 15.547 1.00 72.50 92 GLY A O 1
ATOM 689 N N . SER A 1 93 ? 13.794 0.423 13.715 1.00 71.81 93 SER A N 1
ATOM 690 C CA . SER A 1 93 ? 12.554 0.984 13.175 1.00 71.81 93 SER A CA 1
ATOM 691 C C . SER A 1 93 ? 11.519 -0.083 12.819 1.00 71.81 93 SER A C 1
ATOM 693 O O . SER A 1 93 ? 10.322 0.142 13.013 1.00 71.81 93 SER A O 1
ATOM 695 N N . PHE A 1 94 ? 11.946 -1.260 12.354 1.00 74.81 94 PHE A N 1
ATOM 696 C CA . PHE A 1 94 ? 11.045 -2.392 12.128 1.00 74.81 94 PHE A CA 1
ATOM 697 C C . PHE A 1 94 ? 10.386 -2.847 13.440 1.00 74.81 94 PHE A C 1
ATOM 699 O O . PHE A 1 94 ? 9.162 -2.963 13.515 1.00 74.81 94 PHE A O 1
ATOM 706 N N . VAL A 1 95 ? 11.175 -3.016 14.507 1.00 81.25 95 VAL A N 1
ATOM 707 C CA . VAL A 1 95 ? 10.679 -3.393 15.842 1.00 81.25 95 VAL A CA 1
ATOM 708 C C . VAL A 1 95 ? 9.754 -2.323 16.425 1.00 81.25 95 VAL A C 1
ATOM 710 O O . VAL A 1 95 ? 8.691 -2.659 16.945 1.00 81.25 95 VAL A O 1
ATOM 713 N N . VAL A 1 96 ? 10.110 -1.040 16.306 1.00 82.62 96 VAL A N 1
ATOM 714 C CA . VAL A 1 96 ? 9.265 0.078 16.760 1.00 82.62 96 VAL A CA 1
ATOM 715 C C . VAL A 1 96 ? 7.931 0.083 16.017 1.00 82.62 96 VAL A C 1
ATOM 717 O O . VAL A 1 96 ? 6.878 0.217 16.642 1.00 82.62 96 VAL A O 1
ATOM 720 N N . THR A 1 97 ? 7.956 -0.122 14.699 1.00 79.31 97 THR A N 1
ATOM 721 C CA . THR A 1 97 ? 6.731 -0.140 13.893 1.00 79.31 97 THR A CA 1
ATOM 722 C C . THR A 1 97 ? 5.844 -1.328 14.260 1.00 79.31 97 THR A C 1
ATOM 724 O O . THR A 1 97 ? 4.640 -1.157 14.408 1.00 79.31 97 THR A O 1
ATOM 727 N N . LEU A 1 98 ? 6.409 -2.515 14.500 1.00 81.50 98 LEU A N 1
ATOM 728 C CA . LEU A 1 98 ? 5.648 -3.665 15.003 1.00 81.50 98 LEU A CA 1
ATOM 729 C C . LEU A 1 98 ? 5.063 -3.406 16.400 1.00 81.50 98 LEU A C 1
ATOM 731 O O . LEU A 1 98 ? 3.893 -3.702 16.654 1.00 81.50 98 LEU A O 1
ATOM 735 N N . GLY A 1 99 ? 5.846 -2.782 17.282 1.00 86.69 99 GLY A N 1
ATOM 736 C CA . GLY A 1 99 ? 5.403 -2.357 18.607 1.00 86.69 99 GLY A CA 1
ATOM 737 C C . GLY A 1 99 ? 4.217 -1.390 18.559 1.00 86.69 99 GLY A C 1
ATOM 738 O O . GLY A 1 99 ? 3.325 -1.487 19.402 1.00 86.69 99 GLY A O 1
ATOM 739 N N . LEU A 1 100 ? 4.137 -0.527 17.543 1.00 88.56 100 LEU A N 1
ATOM 740 C CA . LEU A 1 100 ? 3.029 0.416 17.350 1.00 88.56 100 LEU A CA 1
ATOM 741 C C . LEU A 1 100 ? 1.672 -0.287 17.175 1.00 88.56 100 LEU A C 1
ATOM 743 O O . LEU A 1 100 ? 0.647 0.216 17.635 1.00 88.56 100 LEU A O 1
ATOM 747 N N . PHE A 1 101 ? 1.657 -1.476 16.565 1.00 89.50 101 PHE A N 1
ATOM 748 C CA . PHE A 1 101 ? 0.441 -2.273 16.379 1.00 89.50 101 PHE A CA 1
ATOM 749 C C . PHE A 1 101 ? 0.011 -3.039 17.640 1.00 89.50 101 PHE A C 1
ATOM 751 O O . PHE A 1 101 ? -1.149 -3.443 17.736 1.00 89.50 101 PHE A O 1
ATOM 758 N N . SER A 1 102 ? 0.903 -3.223 18.618 1.00 93.88 102 SER A N 1
ATOM 759 C CA . SER A 1 102 ? 0.660 -4.094 19.777 1.00 93.88 102 SER A CA 1
ATOM 760 C C . SER A 1 102 ? -0.573 -3.693 20.590 1.00 93.88 102 SER A C 1
ATOM 762 O O . SER A 1 102 ? -1.488 -4.496 20.777 1.00 93.88 102 SER A O 1
ATOM 764 N N . VAL A 1 103 ? -0.641 -2.437 21.034 1.00 95.06 103 VAL A N 1
ATOM 765 C CA . VAL A 1 103 ? -1.724 -1.922 21.880 1.00 95.06 103 VAL A CA 1
ATOM 766 C C . VAL A 1 103 ? -3.076 -1.912 21.156 1.00 95.06 103 VAL A C 1
ATOM 768 O O . VAL A 1 103 ? -4.011 -2.525 21.678 1.00 95.06 103 VAL A O 1
ATOM 771 N N . PRO A 1 104 ? -3.237 -1.278 19.973 1.00 95.06 104 PRO A N 1
ATOM 772 C CA . PRO A 1 104 ? -4.533 -1.242 19.299 1.00 95.06 104 PRO A CA 1
ATOM 773 C C . PRO A 1 104 ? -5.053 -2.640 18.951 1.00 95.06 104 PRO A C 1
ATOM 775 O O . PRO A 1 104 ? -6.233 -2.914 19.163 1.00 95.06 104 PRO A O 1
ATOM 778 N N . ILE A 1 105 ? -4.193 -3.553 18.485 1.00 95.00 105 ILE A N 1
ATOM 779 C CA . ILE A 1 105 ? -4.618 -4.917 18.136 1.00 95.00 105 ILE A CA 1
ATOM 780 C C . ILE A 1 105 ? -4.990 -5.717 19.385 1.00 95.00 105 ILE A C 1
ATOM 782 O O . ILE A 1 105 ? -5.998 -6.422 19.369 1.00 95.00 105 ILE A O 1
ATOM 786 N N . THR A 1 106 ? -4.254 -5.559 20.487 1.00 96.12 106 THR A N 1
ATOM 787 C CA . THR A 1 106 ? -4.611 -6.186 21.770 1.00 96.12 106 THR A CA 1
ATOM 788 C C . THR A 1 106 ? -5.979 -5.699 22.256 1.00 96.12 106 THR A C 1
ATOM 790 O O . THR A 1 106 ? -6.820 -6.511 22.640 1.00 96.12 106 THR A O 1
ATOM 793 N N . LEU A 1 107 ? -6.257 -4.390 22.178 1.00 96.38 107 LEU A N 1
ATOM 794 C CA . LEU A 1 107 ? -7.567 -3.833 22.541 1.00 96.38 107 LEU A CA 1
ATOM 795 C C . LEU A 1 107 ? -8.693 -4.346 21.633 1.00 96.38 107 LEU A C 1
ATOM 797 O O . LEU A 1 107 ? -9.775 -4.657 22.129 1.00 96.38 107 LEU A O 1
ATOM 801 N N . LEU A 1 108 ? -8.450 -4.477 20.324 1.00 94.62 108 LEU A N 1
ATOM 802 C CA . LEU A 1 108 ? -9.408 -5.097 19.403 1.00 94.62 108 LEU A CA 1
ATOM 803 C C . LEU A 1 108 ? -9.623 -6.585 19.720 1.00 94.62 108 LEU A C 1
ATOM 805 O O . LEU A 1 108 ? -10.753 -7.064 19.645 1.00 94.62 108 LEU A O 1
ATOM 809 N N . GLY A 1 109 ? -8.578 -7.304 20.136 1.00 93.75 109 GLY A N 1
ATOM 810 C CA . GLY A 1 109 ? -8.676 -8.686 20.606 1.00 93.75 109 GLY A CA 1
ATOM 811 C C . GLY A 1 109 ? -9.584 -8.831 21.831 1.00 93.75 109 GLY A C 1
ATOM 812 O O . GLY A 1 109 ? -10.301 -9.819 21.953 1.00 93.75 109 GLY A O 1
ATOM 813 N N . CYS A 1 110 ? -9.660 -7.816 22.698 1.00 95.25 110 CYS A N 1
ATOM 814 C CA . CYS A 1 110 ? -10.557 -7.839 23.855 1.00 95.25 110 CYS A CA 1
ATOM 815 C C . CYS A 1 110 ? -12.054 -7.839 23.491 1.00 95.25 110 CYS A C 1
ATOM 817 O O . CYS A 1 110 ? -12.874 -8.173 24.344 1.00 95.25 110 CYS A O 1
ATOM 819 N N . VAL A 1 111 ? -12.431 -7.462 22.263 1.00 93.88 111 VAL A N 1
ATOM 820 C CA . VAL A 1 111 ? -13.833 -7.235 21.866 1.00 93.88 111 VAL A CA 1
ATOM 821 C C . VAL A 1 111 ? -14.653 -8.521 21.893 1.00 93.88 111 VAL A C 1
ATOM 823 O O . VAL A 1 111 ? -15.733 -8.531 22.480 1.00 93.88 111 VAL A O 1
ATOM 826 N N . SER A 1 112 ? -14.149 -9.609 21.305 1.00 91.69 112 SER A N 1
ATOM 827 C CA . SER A 1 112 ? -14.875 -10.884 21.222 1.00 91.69 112 SER A CA 1
ATOM 828 C C . SER A 1 112 ? -15.210 -11.490 22.594 1.00 91.69 112 SER A C 1
ATOM 830 O O . SER A 1 112 ? -16.391 -11.745 22.835 1.00 91.69 112 SER A O 1
ATOM 832 N N . PRO A 1 113 ? -14.256 -11.683 23.532 1.00 91.75 113 PRO A N 1
ATOM 833 C CA . PRO A 1 113 ? -14.588 -12.221 24.853 1.00 91.75 113 PRO A CA 1
ATOM 834 C C . PRO A 1 113 ? -15.511 -11.291 25.656 1.00 91.75 113 PRO A C 1
ATOM 836 O O . PRO A 1 113 ? -16.408 -11.777 26.343 1.00 91.75 113 PRO A O 1
ATOM 839 N N . PHE A 1 114 ? -15.367 -9.964 25.527 1.00 93.06 114 PHE A N 1
ATOM 840 C CA . PHE A 1 114 ? -16.298 -9.016 26.152 1.00 93.06 114 PHE A CA 1
ATOM 841 C C . PHE A 1 114 ? -17.714 -9.128 25.592 1.00 93.06 114 PHE A C 1
ATOM 843 O O . PHE A 1 114 ? -18.677 -9.128 26.357 1.00 93.06 114 PHE A O 1
ATOM 850 N N . ALA A 1 115 ? -17.850 -9.205 24.268 1.00 91.75 115 ALA A N 1
ATOM 851 C CA . ALA A 1 115 ? -19.143 -9.325 23.610 1.00 91.75 115 ALA A CA 1
ATOM 852 C C . ALA A 1 115 ? -19.853 -10.614 24.035 1.00 91.75 115 ALA A C 1
ATOM 854 O O . ALA A 1 115 ? -21.035 -10.571 24.366 1.00 91.75 115 ALA A O 1
ATOM 855 N N . ILE A 1 116 ? -19.123 -11.735 24.108 1.00 91.62 116 ILE A N 1
ATOM 856 C CA . ILE A 1 116 ? -19.662 -13.012 24.593 1.00 91.62 116 ILE A CA 1
ATOM 857 C C . ILE A 1 116 ? -20.119 -12.868 26.046 1.00 91.62 116 ILE A C 1
ATOM 859 O O . ILE A 1 116 ? -21.265 -13.181 26.356 1.00 91.62 116 ILE A O 1
ATOM 863 N N . ARG A 1 117 ? -19.272 -12.329 26.931 1.00 91.25 117 ARG A N 1
ATOM 864 C CA . ARG A 1 117 ? -19.613 -12.167 28.352 1.00 91.25 117 ARG A CA 1
ATOM 865 C C . ARG A 1 117 ? -20.838 -11.278 28.582 1.00 91.25 117 ARG A C 1
ATOM 867 O O . ARG A 1 117 ? -21.607 -11.555 29.493 1.00 91.25 117 ARG A O 1
ATOM 874 N N . LEU A 1 118 ? -21.012 -10.227 27.779 1.00 90.50 118 LEU A N 1
ATOM 875 C CA . LEU A 1 118 ? -22.157 -9.313 27.867 1.00 90.50 118 LEU A CA 1
ATOM 876 C C . LEU A 1 118 ? -23.443 -9.891 27.261 1.00 90.50 118 LEU A C 1
ATOM 878 O O . LEU A 1 118 ? -24.530 -9.511 27.687 1.00 90.50 118 LEU A O 1
ATOM 882 N N . ALA A 1 119 ? -23.332 -10.763 26.258 1.00 89.12 119 ALA A N 1
ATOM 883 C CA . ALA A 1 119 ? -24.481 -11.339 25.566 1.00 89.12 119 ALA A CA 1
ATOM 884 C C . ALA A 1 119 ? -25.004 -12.625 26.23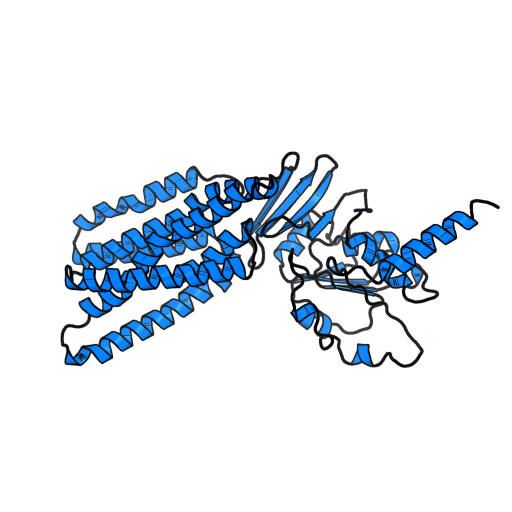0 1.00 89.12 119 ALA A C 1
ATOM 886 O O . ALA A 1 119 ? -26.193 -12.928 26.128 1.00 89.12 119 ALA A O 1
ATOM 887 N N . VAL A 1 120 ? -24.140 -13.382 26.916 1.00 89.31 120 VAL A N 1
ATOM 888 C CA . VAL A 1 120 ? -24.535 -14.585 27.659 1.00 89.31 120 VAL A CA 1
ATOM 889 C C . VAL A 1 120 ? -25.185 -14.178 28.981 1.00 89.31 120 VAL A C 1
ATOM 891 O O . VAL A 1 120 ? -24.507 -13.834 29.948 1.00 89.31 120 VAL A O 1
ATOM 894 N N . THR A 1 121 ? -26.515 -14.225 29.008 1.00 81.62 121 THR A N 1
ATOM 895 C CA . THR A 1 121 ? -27.343 -13.986 30.202 1.00 81.62 121 THR A CA 1
ATOM 896 C C . THR A 1 121 ? -27.773 -15.290 30.879 1.00 81.62 121 THR A C 1
ATOM 898 O O . THR A 1 121 ? -27.822 -15.338 32.105 1.00 81.62 121 THR A O 1
ATOM 901 N N . ASP A 1 122 ? -27.996 -16.355 30.100 1.00 84.25 122 ASP A N 1
ATOM 902 C CA . ASP A 1 122 ? -28.265 -17.719 30.569 1.00 84.25 122 ASP A CA 1
ATOM 903 C C . ASP A 1 122 ? -27.133 -18.670 30.110 1.00 84.25 122 ASP A C 1
ATOM 905 O O . ASP A 1 122 ? -26.812 -18.698 28.914 1.00 84.25 122 ASP A O 1
ATOM 909 N N . PRO A 1 123 ? -26.517 -19.458 31.015 1.00 82.94 123 PRO A N 1
ATOM 910 C CA . PRO A 1 123 ? -25.524 -20.475 30.660 1.00 82.94 123 PRO A CA 1
ATOM 911 C C . PRO A 1 123 ? -25.986 -21.475 29.590 1.00 82.94 123 PRO A C 1
ATOM 913 O O . PRO A 1 123 ? -25.160 -21.940 28.806 1.00 82.94 123 PRO A O 1
ATOM 916 N N . ASN A 1 124 ? -27.285 -21.779 29.516 1.00 84.94 124 ASN A N 1
ATOM 917 C CA . ASN A 1 124 ? -27.848 -22.708 28.531 1.00 84.94 124 ASN A CA 1
ATOM 918 C C . ASN A 1 124 ? -27.755 -22.170 27.094 1.00 84.94 124 ASN A C 1
ATOM 920 O O . ASN A 1 124 ? -27.654 -22.940 26.141 1.00 84.94 124 ASN A O 1
ATOM 924 N N . ASP A 1 125 ? -27.726 -20.846 26.932 1.00 87.06 125 ASP A N 1
ATOM 925 C CA . ASP A 1 125 ? -27.615 -20.168 25.638 1.00 87.06 125 ASP A CA 1
ATOM 926 C C . ASP A 1 125 ? -26.163 -19.859 25.237 1.00 87.06 125 ASP A C 1
ATOM 928 O O . ASP A 1 125 ? -25.911 -19.351 24.137 1.00 87.06 125 ASP A O 1
ATOM 932 N N . ALA A 1 126 ? -25.186 -20.187 26.091 1.00 85.31 126 ALA A N 1
ATOM 933 C CA . ALA A 1 126 ? -23.785 -19.825 25.889 1.00 85.31 126 ALA A CA 1
ATOM 934 C C . ALA A 1 126 ? -23.228 -20.323 24.545 1.00 85.31 126 ALA A C 1
ATOM 936 O O . ALA A 1 126 ? -22.532 -19.578 23.852 1.00 85.31 126 ALA A O 1
ATOM 937 N N . GLY A 1 127 ? -23.584 -21.547 24.138 1.00 87.12 127 GLY A N 1
ATOM 938 C CA . GLY A 1 127 ? -23.171 -22.115 22.852 1.00 87.12 127 GLY A CA 1
ATOM 939 C C . GLY A 1 127 ? -23.732 -21.344 21.652 1.00 87.12 127 GLY A C 1
ATOM 940 O O . GLY A 1 127 ? -22.983 -20.976 20.746 1.00 87.12 127 GLY A O 1
ATOM 941 N N . ARG A 1 128 ? -25.036 -21.036 21.666 1.00 90.19 128 ARG A N 1
ATOM 942 C CA . ARG A 1 128 ? -25.735 -20.321 20.582 1.00 90.19 128 ARG A CA 1
ATOM 943 C C . ARG A 1 128 ? -25.249 -18.878 20.441 1.00 90.19 128 ARG A C 1
ATOM 945 O O . ARG A 1 128 ? -24.987 -18.416 19.327 1.00 90.19 128 ARG A O 1
ATOM 952 N N . VAL A 1 129 ? -25.102 -18.174 21.563 1.00 90.25 129 VAL A N 1
ATOM 953 C CA . VAL A 1 129 ? -24.627 -16.783 21.601 1.00 90.25 129 VAL A CA 1
ATOM 954 C C . VAL A 1 129 ? -23.172 -16.694 21.148 1.00 90.25 129 VAL A C 1
ATOM 956 O O . VAL A 1 129 ? -22.857 -15.891 20.269 1.00 90.25 129 VAL A O 1
ATOM 959 N N . SER A 1 130 ? -22.300 -17.555 21.683 1.00 87.81 130 SER A N 1
ATOM 960 C CA . SER A 1 130 ? -20.896 -17.628 21.270 1.00 87.81 130 SER A CA 1
ATOM 961 C C . SER A 1 130 ? -20.775 -17.916 19.771 1.00 87.81 130 SER A C 1
ATOM 963 O O . SER A 1 130 ? -20.114 -17.165 19.055 1.00 87.81 130 SER A O 1
ATOM 965 N N . GLY A 1 131 ? -21.500 -18.921 19.262 1.00 90.12 131 GLY A N 1
ATOM 966 C CA . GLY A 1 131 ? -21.511 -19.258 17.836 1.00 90.12 131 GLY A CA 1
ATOM 967 C C . GLY A 1 131 ? -21.955 -18.098 16.940 1.00 90.12 131 GLY A C 1
ATOM 968 O O . GLY A 1 131 ? -21.318 -17.827 15.924 1.00 90.12 131 GLY A O 1
ATOM 969 N N . THR A 1 132 ? -22.992 -17.356 17.342 1.00 91.62 132 THR A N 1
ATOM 970 C CA . THR A 1 132 ? -23.479 -16.181 16.595 1.00 91.62 132 THR A CA 1
ATOM 971 C C . THR A 1 132 ? -22.434 -15.063 16.556 1.00 91.62 132 THR A C 1
ATOM 973 O O . THR A 1 132 ? -22.179 -14.486 15.498 1.00 91.62 132 THR A O 1
ATOM 976 N N . ILE A 1 133 ? -21.787 -14.774 17.689 1.00 91.06 133 ILE A N 1
ATOM 977 C CA . ILE A 1 133 ? -20.735 -13.751 17.771 1.00 91.06 133 ILE A CA 1
ATOM 978 C C . ILE A 1 133 ? -19.530 -14.143 16.913 1.00 91.06 133 ILE A C 1
ATOM 980 O O . ILE A 1 133 ? -19.007 -13.300 16.182 1.00 91.06 133 ILE A O 1
ATOM 984 N N . TYR A 1 134 ? -19.120 -15.414 16.944 1.00 88.56 134 TYR A N 1
ATOM 985 C CA . TYR A 1 134 ? -18.056 -15.915 16.076 1.00 88.56 134 TYR A CA 1
ATOM 986 C C . TYR A 1 134 ? -18.424 -15.796 14.595 1.00 88.56 134 TYR A C 1
ATOM 988 O O . TYR A 1 134 ? -17.620 -15.276 13.829 1.00 88.56 134 TYR A O 1
ATOM 996 N N . ALA A 1 135 ? -19.640 -16.177 14.191 1.00 91.62 135 ALA A N 1
ATOM 997 C CA . ALA A 1 135 ? -20.084 -16.060 12.800 1.00 91.62 135 ALA A CA 1
ATOM 998 C C . ALA A 1 135 ? -20.053 -14.604 12.295 1.00 91.62 135 ALA A C 1
ATOM 1000 O O . ALA A 1 135 ? -19.516 -14.330 11.219 1.00 91.62 135 ALA A O 1
ATOM 1001 N N . ILE A 1 136 ? -20.560 -13.657 13.094 1.00 92.38 136 ILE A N 1
ATOM 1002 C CA . ILE A 1 136 ? -20.506 -12.220 12.777 1.00 92.38 136 ILE A CA 1
ATOM 1003 C C . ILE A 1 136 ? -19.054 -11.738 12.711 1.00 92.38 136 ILE A C 1
ATOM 1005 O O . ILE A 1 136 ? -18.696 -10.984 11.807 1.00 92.38 136 ILE A O 1
ATOM 1009 N N . SER A 1 137 ? -18.201 -12.184 13.636 1.00 88.75 137 SER A N 1
ATOM 1010 C CA . SER A 1 137 ? -16.783 -11.820 13.661 1.00 88.75 137 SER A CA 1
ATOM 1011 C C . SER A 1 137 ? -16.040 -12.328 12.425 1.00 88.75 137 SER A C 1
ATOM 1013 O O . SER A 1 137 ? -15.275 -11.572 11.825 1.00 88.75 137 SER A O 1
ATOM 1015 N N . THR A 1 138 ? -16.298 -13.563 11.991 1.00 90.25 138 THR A N 1
ATOM 1016 C CA . THR A 1 138 ? -15.714 -14.141 10.775 1.00 90.25 138 THR A CA 1
ATOM 1017 C C . THR A 1 138 ? -16.179 -13.398 9.526 1.00 90.25 138 THR A C 1
ATOM 1019 O O . THR A 1 138 ? -15.346 -13.016 8.705 1.00 90.25 138 THR A O 1
ATOM 1022 N N . LEU A 1 139 ? -17.480 -13.120 9.397 1.00 92.56 139 LEU A N 1
ATOM 1023 C CA . LEU A 1 139 ? -18.013 -12.366 8.260 1.00 92.56 139 LEU A CA 1
ATOM 1024 C C . LEU A 1 139 ? -17.462 -10.934 8.223 1.00 92.56 139 LEU A C 1
ATOM 1026 O O . LEU A 1 139 ? -16.990 -10.470 7.186 1.00 92.56 139 LEU A O 1
ATOM 1030 N N . GLY A 1 140 ? -17.463 -10.247 9.366 1.00 90.00 140 GLY A N 1
ATOM 1031 C CA . GLY A 1 140 ? -16.898 -8.906 9.495 1.00 90.00 140 GLY A CA 1
ATOM 1032 C C . GLY A 1 140 ? -15.397 -8.875 9.212 1.00 90.00 140 GLY A C 1
ATOM 1033 O O . GLY A 1 140 ? -14.898 -7.916 8.631 1.00 90.00 140 GLY A O 1
ATOM 1034 N N . SER A 1 141 ? -14.677 -9.941 9.559 1.00 88.75 141 SER A N 1
ATOM 1035 C CA . SER A 1 141 ? -13.258 -10.098 9.243 1.00 88.75 141 SER A CA 1
ATOM 1036 C C . SER A 1 141 ? -13.022 -10.280 7.750 1.00 88.75 141 SER A C 1
ATOM 1038 O O . SER A 1 141 ? -12.133 -9.638 7.204 1.00 88.75 141 SER A O 1
ATOM 1040 N N . LEU A 1 142 ? -13.856 -11.071 7.073 1.00 90.81 142 LEU A N 1
ATOM 1041 C CA . LEU A 1 142 ? -13.806 -11.242 5.623 1.00 90.81 142 LEU A CA 1
ATOM 1042 C C . LEU A 1 142 ? -14.021 -9.906 4.896 1.00 90.81 142 LEU A C 1
ATOM 1044 O O . LEU A 1 142 ? -13.200 -9.516 4.064 1.00 90.81 142 LEU A O 1
ATOM 1048 N N . VAL A 1 143 ? -15.067 -9.161 5.268 1.00 91.44 143 VAL A N 1
ATOM 1049 C CA . VAL A 1 143 ? -15.321 -7.812 4.730 1.00 91.44 143 VAL A CA 1
ATOM 1050 C C . VAL A 1 143 ? -14.163 -6.872 5.066 1.00 91.44 143 VAL A C 1
ATOM 1052 O O . VAL A 1 143 ? -13.663 -6.165 4.197 1.00 91.44 143 VAL A O 1
ATOM 1055 N N . GLY A 1 144 ? -13.694 -6.903 6.313 1.00 87.62 144 GLY A N 1
ATOM 1056 C CA . GLY A 1 144 ? -12.594 -6.080 6.803 1.00 87.62 144 GLY A CA 1
ATOM 1057 C C . GLY A 1 144 ? -11.230 -6.412 6.198 1.00 87.62 144 GLY A C 1
ATOM 1058 O O . GLY A 1 144 ? -10.319 -5.608 6.355 1.00 87.62 144 GLY A O 1
ATOM 1059 N N . THR A 1 145 ? -11.074 -7.548 5.519 1.00 86.88 145 THR A N 1
ATOM 1060 C CA . THR A 1 145 ? -9.871 -7.886 4.747 1.00 86.88 145 THR A CA 1
ATOM 1061 C C . THR A 1 145 ? -10.030 -7.472 3.288 1.00 86.88 145 THR A C 1
ATOM 1063 O O . THR A 1 145 ? -9.158 -6.797 2.753 1.00 86.88 145 THR A O 1
ATOM 1066 N N . PHE A 1 146 ? -11.149 -7.806 2.638 1.00 89.50 146 PHE A N 1
ATOM 1067 C CA . PHE A 1 146 ? -11.320 -7.518 1.210 1.00 89.50 146 PHE A CA 1
ATOM 1068 C C . PHE A 1 146 ? -11.580 -6.044 0.904 1.00 89.50 146 PHE A C 1
ATOM 1070 O O . PHE A 1 146 ? -11.017 -5.524 -0.056 1.00 89.50 146 PHE A O 1
ATOM 1077 N N . LEU A 1 147 ? -12.399 -5.357 1.706 1.00 90.25 147 LEU A N 1
ATOM 1078 C CA . LEU A 1 147 ? -12.775 -3.968 1.434 1.00 90.25 147 LEU A CA 1
ATOM 1079 C C . LEU A 1 147 ? -11.554 -3.025 1.436 1.00 90.25 147 LEU A C 1
ATOM 1081 O O . LEU A 1 147 ? -11.400 -2.264 0.478 1.00 90.25 147 LEU A O 1
ATOM 1085 N N . PRO A 1 148 ? -10.643 -3.077 2.429 1.00 87.69 148 PRO A N 1
ATOM 1086 C CA . PRO A 1 148 ? -9.424 -2.281 2.379 1.00 87.69 148 PRO A CA 1
ATOM 1087 C C . PRO A 1 148 ? -8.523 -2.673 1.209 1.00 87.69 148 PRO A C 1
ATOM 1089 O O . PRO A 1 148 ? -8.074 -1.801 0.474 1.00 87.69 148 PRO A O 1
ATOM 1092 N N . THR A 1 149 ? -8.282 -3.972 1.012 1.00 84.06 149 THR A N 1
ATOM 1093 C CA . THR A 1 149 ? -7.295 -4.468 0.042 1.00 84.06 149 THR A CA 1
ATOM 1094 C C . THR A 1 149 ? -7.692 -4.266 -1.411 1.00 84.06 149 THR A C 1
ATOM 1096 O O . THR A 1 149 ? -6.826 -3.941 -2.216 1.00 84.06 149 THR A O 1
ATOM 1099 N N . LEU A 1 150 ? -8.964 -4.460 -1.755 1.00 85.56 150 LEU A N 1
ATOM 1100 C CA . LEU A 1 150 ? -9.422 -4.423 -3.145 1.00 85.56 150 LEU A CA 1
ATOM 1101 C C . LEU A 1 150 ? -9.970 -3.059 -3.566 1.00 85.56 150 LEU A C 1
ATOM 1103 O O . LEU A 1 150 ? -10.020 -2.783 -4.759 1.00 85.56 150 LEU A O 1
ATOM 1107 N N . VAL A 1 151 ? -10.406 -2.229 -2.613 1.00 88.94 151 VAL A N 1
ATOM 1108 C CA . VAL A 1 151 ? -11.110 -0.975 -2.920 1.00 88.94 151 VAL A CA 1
ATOM 1109 C C . VAL A 1 151 ? -10.411 0.222 -2.291 1.00 88.94 151 VAL A C 1
ATOM 1111 O O . VAL A 1 151 ? -9.921 1.090 -3.007 1.00 88.94 151 VAL A O 1
ATOM 1114 N N . LEU A 1 152 ? -10.341 0.290 -0.958 1.00 88.56 152 LEU A N 1
ATOM 1115 C CA . LEU A 1 152 ? -9.941 1.534 -0.288 1.00 88.56 152 LEU A CA 1
ATOM 1116 C C . LEU A 1 152 ? -8.470 1.890 -0.521 1.00 88.56 152 LEU A C 1
ATOM 1118 O O . LEU A 1 152 ? -8.165 3.053 -0.766 1.00 88.56 152 LEU A O 1
ATOM 1122 N N . LEU A 1 153 ? -7.567 0.905 -0.492 1.00 85.56 153 LEU A N 1
ATOM 1123 C CA . LEU A 1 153 ? -6.137 1.162 -0.671 1.00 85.56 153 LEU A CA 1
ATOM 1124 C C . LEU A 1 153 ? -5.818 1.746 -2.051 1.00 85.56 153 LEU A C 1
ATOM 1126 O O . LEU A 1 153 ? -5.033 2.682 -2.124 1.00 85.56 153 LEU A O 1
ATOM 1130 N N . GLY A 1 154 ? -6.458 1.254 -3.115 1.00 80.31 154 GLY A N 1
ATOM 1131 C CA . GLY A 1 154 ? -6.284 1.812 -4.459 1.00 80.31 154 GLY A CA 1
ATOM 1132 C C . GLY A 1 154 ? -7.018 3.138 -4.675 1.00 80.31 154 GLY A C 1
ATOM 1133 O O . GLY A 1 154 ? -6.556 3.961 -5.450 1.00 80.31 154 GLY A O 1
ATOM 1134 N N . ALA A 1 155 ? -8.149 3.362 -3.996 1.00 86.75 155 ALA A N 1
ATOM 1135 C CA . ALA A 1 155 ? -8.982 4.544 -4.226 1.00 86.75 155 ALA A CA 1
ATOM 1136 C C . ALA A 1 155 ? -8.555 5.781 -3.420 1.00 86.75 155 ALA A C 1
ATOM 1138 O O . ALA A 1 155 ? -8.654 6.900 -3.914 1.00 86.75 155 ALA A O 1
ATOM 1139 N N . ILE A 1 156 ? -8.152 5.598 -2.159 1.00 87.31 156 ILE A N 1
ATOM 1140 C CA . ILE A 1 156 ? -7.863 6.704 -1.227 1.00 87.31 156 ILE A CA 1
ATOM 1141 C C . ILE A 1 156 ? -6.500 6.571 -0.530 1.00 87.31 156 ILE A C 1
ATOM 1143 O O . ILE A 1 156 ? -6.151 7.407 0.304 1.00 87.31 156 ILE A O 1
ATOM 1147 N N . GLY A 1 157 ? -5.727 5.529 -0.844 1.00 86.31 157 GLY A N 1
ATOM 1148 C CA . GLY A 1 157 ? -4.412 5.288 -0.255 1.00 86.31 157 GLY A CA 1
ATOM 1149 C C . GLY A 1 157 ? -4.451 4.709 1.162 1.00 86.31 157 GLY A C 1
ATOM 1150 O O . GLY A 1 157 ? -5.502 4.530 1.794 1.00 86.31 157 GLY A O 1
ATOM 1151 N N . THR A 1 158 ? -3.269 4.410 1.697 1.00 86.69 158 THR A N 1
ATOM 1152 C CA . THR A 1 158 ? -3.096 3.688 2.966 1.00 86.69 158 THR A CA 1
ATOM 1153 C C . THR A 1 158 ? -3.503 4.533 4.170 1.00 86.69 158 THR A C 1
ATOM 1155 O O . THR A 1 158 ? -4.241 4.069 5.042 1.00 86.69 158 THR A O 1
ATOM 1158 N N . THR A 1 159 ? -3.067 5.797 4.222 1.00 88.81 159 THR A N 1
ATOM 1159 C CA . THR A 1 159 ? -3.349 6.687 5.364 1.00 88.81 159 THR A CA 1
ATOM 1160 C C . THR A 1 159 ? -4.847 6.975 5.496 1.00 88.81 159 THR A C 1
ATOM 1162 O O . THR A 1 159 ? -5.407 6.793 6.579 1.00 88.81 159 THR A O 1
ATOM 1165 N N . ALA A 1 160 ? -5.525 7.348 4.406 1.00 90.31 160 ALA A N 1
ATOM 1166 C CA . ALA A 1 160 ? -6.959 7.633 4.453 1.00 90.31 160 ALA A CA 1
ATOM 1167 C C . ALA A 1 160 ? -7.777 6.378 4.791 1.00 90.31 160 ALA A C 1
ATOM 1169 O O . ALA A 1 160 ? -8.724 6.455 5.570 1.00 90.31 160 ALA A O 1
ATOM 1170 N N . THR A 1 161 ? -7.367 5.206 4.298 1.00 91.75 161 THR A N 1
ATOM 1171 C CA . THR A 1 161 ? -7.997 3.917 4.623 1.00 91.75 161 THR A CA 1
ATOM 1172 C C . THR A 1 161 ? -7.980 3.617 6.129 1.00 91.75 161 THR A C 1
ATOM 1174 O O . THR A 1 161 ? -8.987 3.157 6.676 1.00 91.75 161 THR A O 1
ATOM 1177 N N . PHE A 1 162 ? -6.873 3.905 6.825 1.00 92.31 162 PHE A N 1
ATOM 1178 C CA . PHE A 1 162 ? -6.812 3.811 8.290 1.00 92.31 162 PHE A CA 1
ATOM 1179 C C . PHE A 1 162 ? -7.727 4.837 8.964 1.00 92.31 162 PHE A C 1
ATOM 1181 O O . PHE A 1 162 ? -8.484 4.471 9.860 1.00 92.31 162 PHE A O 1
ATOM 1188 N N . LEU A 1 163 ? -7.687 6.102 8.533 1.00 93.94 163 LEU A N 1
ATOM 1189 C CA . LEU A 1 163 ? -8.461 7.185 9.150 1.00 93.94 163 LEU A CA 1
ATOM 1190 C C . LEU A 1 163 ? -9.973 6.998 8.988 1.00 93.94 163 LEU A C 1
ATOM 1192 O O . LEU A 1 163 ? -10.711 7.189 9.951 1.00 93.94 163 LEU A O 1
ATOM 1196 N N . VAL A 1 164 ? -10.439 6.582 7.809 1.00 95.12 164 VAL A N 1
ATOM 1197 C CA . VAL A 1 164 ? -11.861 6.335 7.535 1.00 95.12 164 VAL A CA 1
ATOM 1198 C C . VAL A 1 164 ? -12.375 5.185 8.392 1.00 95.12 164 VAL A C 1
ATOM 1200 O O . VAL A 1 164 ? -13.399 5.323 9.062 1.00 95.12 164 VAL A O 1
ATOM 1203 N N . LEU A 1 165 ? -11.664 4.055 8.424 1.00 94.81 165 LEU A N 1
ATOM 1204 C CA . LEU A 1 165 ? -12.144 2.885 9.155 1.00 94.81 165 LEU A CA 1
ATOM 1205 C C . LEU A 1 165 ? -11.996 3.046 10.672 1.00 94.81 165 LEU A C 1
ATOM 1207 O O . LEU A 1 165 ? -12.945 2.748 11.400 1.00 94.81 165 LEU A O 1
ATOM 1211 N N . ALA A 1 166 ? -10.903 3.640 11.155 1.00 95.62 166 ALA A N 1
ATOM 1212 C CA . ALA A 1 166 ? -10.777 4.035 12.556 1.00 95.62 166 ALA A CA 1
ATOM 1213 C C . ALA A 1 166 ? -11.838 5.074 12.959 1.00 95.62 166 ALA A C 1
ATOM 1215 O O . ALA A 1 166 ? -12.495 4.910 13.984 1.00 95.62 166 ALA A O 1
ATOM 1216 N N . GLY A 1 167 ? -12.069 6.098 12.135 1.00 96.50 167 GLY A N 1
ATOM 1217 C CA . GLY A 1 167 ? -13.089 7.122 12.364 1.00 96.50 167 GLY A CA 1
ATOM 1218 C C . GLY A 1 167 ? -14.506 6.550 12.396 1.00 96.50 167 GLY A C 1
ATOM 1219 O O . GLY A 1 167 ? -15.295 6.915 13.266 1.00 96.50 167 GLY A O 1
ATOM 1220 N N . SER A 1 168 ? -14.817 5.593 11.516 1.00 96.25 168 SER A N 1
ATOM 1221 C CA . SER A 1 168 ? -16.108 4.896 11.518 1.00 96.25 168 SER A CA 1
ATOM 1222 C C . SER A 1 168 ? -16.318 4.085 12.802 1.00 96.25 168 SER A C 1
ATOM 1224 O O . SER A 1 168 ? -17.372 4.187 13.434 1.00 96.25 168 SER A O 1
ATOM 1226 N N . LEU A 1 169 ? -15.293 3.350 13.250 1.00 95.69 169 LEU A N 1
ATOM 1227 C CA . LEU A 1 169 ? -15.342 2.577 14.487 1.00 95.69 169 LEU A CA 1
ATOM 1228 C C . LEU A 1 169 ? -15.476 3.493 15.707 1.00 95.69 169 LEU A C 1
ATOM 1230 O O . LEU A 1 169 ? -16.267 3.210 16.606 1.00 95.69 169 LEU A O 1
ATOM 1234 N N . TRP A 1 170 ? -14.738 4.604 15.714 1.00 97.50 170 TRP A N 1
ATOM 1235 C CA . TRP A 1 170 ? -14.812 5.627 16.750 1.00 97.50 170 TRP A CA 1
ATOM 1236 C C . TRP A 1 170 ? -16.215 6.230 16.844 1.00 97.50 170 TRP A C 1
ATOM 1238 O O . TRP A 1 170 ? -16.779 6.308 17.935 1.00 97.50 170 TRP A O 1
ATOM 1248 N N . LEU A 1 171 ? -16.806 6.602 15.704 1.00 97.38 171 LEU A N 1
ATOM 1249 C CA . LEU A 1 171 ? -18.141 7.193 15.643 1.00 97.38 171 LEU A CA 1
ATOM 1250 C C . LEU A 1 171 ? -19.197 6.220 16.175 1.00 97.38 171 LEU A C 1
ATOM 1252 O O . LEU A 1 171 ? -20.010 6.594 17.021 1.00 97.38 171 LEU A O 1
ATOM 1256 N N . ILE A 1 172 ? -19.149 4.959 15.736 1.00 96.75 172 ILE A N 1
ATOM 1257 C CA . ILE A 1 172 ? -20.051 3.907 16.219 1.00 96.75 172 ILE A CA 1
ATOM 1258 C C . ILE A 1 172 ? -19.877 3.715 17.732 1.00 96.75 172 ILE A C 1
ATOM 1260 O O . ILE A 1 172 ? -20.862 3.733 18.473 1.00 96.75 172 ILE A O 1
ATOM 1264 N N . ALA A 1 173 ? -18.639 3.587 18.216 1.00 96.56 173 ALA A N 1
ATOM 1265 C CA . ALA A 1 173 ? -18.354 3.399 19.635 1.00 96.56 173 ALA A CA 1
ATOM 1266 C C . ALA A 1 173 ? -18.818 4.592 20.489 1.00 96.56 173 ALA A C 1
ATOM 1268 O O . ALA A 1 173 ? -19.375 4.392 21.571 1.00 96.56 173 ALA A O 1
ATOM 1269 N N . LEU A 1 174 ? -18.652 5.826 20.000 1.00 97.00 174 LEU A N 1
ATOM 1270 C CA . LEU A 1 174 ? -19.114 7.031 20.685 1.00 97.00 174 LEU A CA 1
ATOM 1271 C C . LEU A 1 174 ? -20.642 7.079 20.757 1.00 97.00 174 LEU A C 1
ATOM 1273 O O . LEU A 1 174 ? -21.184 7.322 21.835 1.00 97.00 174 LEU A O 1
ATOM 1277 N N . ILE A 1 175 ? -21.340 6.810 19.647 1.00 96.88 175 ILE A N 1
ATOM 1278 C CA . ILE A 1 175 ? -22.809 6.771 19.604 1.00 96.88 175 ILE A CA 1
ATOM 1279 C C . ILE A 1 175 ? -23.335 5.736 20.603 1.00 96.88 175 ILE A C 1
ATOM 1281 O O . ILE A 1 175 ? -24.202 6.051 21.422 1.00 96.88 175 ILE A O 1
ATOM 1285 N N . LEU A 1 176 ? -22.782 4.521 20.588 1.00 95.88 176 LEU A N 1
ATOM 1286 C CA . LEU A 1 176 ? -23.173 3.452 21.507 1.00 95.88 176 LEU A CA 1
ATOM 1287 C C . LEU A 1 176 ? -22.885 3.818 22.973 1.00 95.88 176 LEU A C 1
ATOM 1289 O O . LEU A 1 176 ? -23.722 3.591 23.850 1.00 95.88 176 LEU A O 1
ATOM 1293 N N . LEU A 1 177 ? -21.749 4.465 23.251 1.00 95.88 177 LEU A N 1
ATOM 1294 C CA . LEU A 1 177 ? -21.424 4.929 24.598 1.00 95.88 177 LEU A CA 1
ATOM 1295 C C . LEU A 1 177 ? -22.355 6.053 25.070 1.00 95.88 177 LEU A C 1
ATOM 1297 O O . LEU A 1 177 ? -22.738 6.055 26.239 1.00 95.88 177 LEU A O 1
ATOM 1301 N N . VAL A 1 178 ? -22.758 6.976 24.192 1.00 96.31 178 VAL A N 1
ATOM 1302 C CA . VAL A 1 178 ? -23.754 8.018 24.502 1.00 96.31 178 VAL A CA 1
ATOM 1303 C C . VAL A 1 178 ? -25.111 7.392 24.823 1.00 96.31 178 VAL A C 1
ATOM 1305 O O . VAL A 1 178 ? -25.763 7.830 25.768 1.00 96.31 178 VAL A O 1
ATOM 1308 N N . ARG A 1 179 ? -25.524 6.338 24.106 1.00 95.56 179 ARG A N 1
ATOM 1309 C CA . ARG A 1 179 ? -26.784 5.625 24.392 1.00 95.56 179 ARG A CA 1
ATOM 1310 C C . ARG A 1 179 ? -26.794 4.974 25.776 1.00 95.56 179 ARG A C 1
ATOM 1312 O O . ARG A 1 179 ? -27.834 4.972 26.420 1.00 95.56 179 ARG A O 1
ATOM 1319 N N . VAL A 1 180 ? -25.652 4.466 26.246 1.00 93.81 180 VAL A N 1
ATOM 1320 C CA . VAL A 1 180 ? -25.553 3.789 27.554 1.00 93.81 180 VAL A CA 1
ATOM 1321 C C . VAL A 1 180 ? -25.217 4.743 28.706 1.00 93.81 180 VAL A C 1
ATOM 1323 O O . VAL A 1 180 ? -25.725 4.583 29.809 1.00 93.81 180 VAL A O 1
ATOM 1326 N N . SER A 1 181 ? -24.340 5.725 28.488 1.00 92.69 181 SER A N 1
ATOM 1327 C CA . SER A 1 181 ? -23.793 6.609 29.538 1.00 92.69 181 SER A CA 1
ATOM 1328 C C . SER A 1 181 ? -24.307 8.057 29.470 1.00 92.69 181 SER A C 1
ATOM 1330 O O . SER A 1 181 ? -23.873 8.906 30.256 1.00 92.69 181 SER A O 1
ATOM 1332 N N . GLY A 1 182 ? -25.199 8.367 28.526 1.00 93.12 182 GLY A N 1
ATOM 1333 C CA . GLY A 1 182 ? -25.753 9.702 28.307 1.00 93.12 182 GLY A CA 1
ATOM 1334 C C . GLY A 1 182 ? -24.715 10.735 27.854 1.00 93.12 182 GLY A C 1
ATOM 1335 O O . GLY A 1 182 ? -23.640 10.409 27.343 1.00 93.12 182 GLY A O 1
ATOM 1336 N N . ARG A 1 183 ? -25.013 12.021 28.094 1.00 91.19 183 ARG A N 1
ATOM 1337 C CA . ARG A 1 183 ? -24.160 13.159 27.686 1.00 91.19 183 ARG A CA 1
ATOM 1338 C C . ARG A 1 183 ? -22.743 13.122 28.271 1.00 91.19 183 ARG A C 1
ATOM 1340 O O . ARG A 1 183 ? -21.842 13.709 27.684 1.00 91.19 183 ARG A O 1
ATOM 1347 N N . ARG A 1 184 ? -22.499 12.390 29.369 1.00 90.56 184 ARG A N 1
ATOM 1348 C CA . ARG A 1 184 ? -21.148 12.223 29.948 1.00 90.56 184 ARG A CA 1
ATOM 1349 C C . ARG A 1 184 ? -20.165 11.570 28.972 1.00 90.56 184 ARG A C 1
ATOM 1351 O O . ARG A 1 184 ? -18.961 11.767 29.106 1.00 90.56 184 ARG A O 1
ATOM 1358 N N . ALA A 1 185 ? -20.657 10.807 27.996 1.00 90.62 185 ALA A N 1
ATOM 1359 C CA . ALA A 1 185 ? -19.836 10.186 26.962 1.00 90.62 185 ALA A CA 1
ATOM 1360 C C . ALA A 1 185 ? -19.228 11.198 25.973 1.00 90.62 185 ALA A C 1
ATOM 1362 O O . ALA A 1 185 ? -18.174 10.920 25.408 1.00 90.62 185 ALA A O 1
ATOM 1363 N N . LEU A 1 186 ? -19.818 12.392 25.820 1.00 92.12 186 LEU A N 1
ATOM 1364 C CA . LEU A 1 186 ? -19.300 13.442 24.932 1.00 92.12 186 LEU A CA 1
ATOM 1365 C C . LEU A 1 186 ? -17.906 13.935 25.339 1.00 92.12 186 LEU A C 1
ATOM 1367 O O . LEU A 1 186 ? -17.189 14.481 24.510 1.00 92.12 186 LEU A O 1
ATOM 1371 N N . ARG A 1 187 ? -17.460 13.663 26.574 1.00 93.62 187 ARG A N 1
ATOM 1372 C CA . ARG A 1 187 ? -16.079 13.927 27.002 1.00 93.62 187 ARG A CA 1
ATOM 1373 C C . ARG A 1 187 ? -15.024 13.166 26.197 1.00 93.62 187 ARG A C 1
ATOM 1375 O O . ARG A 1 187 ? -13.852 13.429 26.392 1.00 93.62 187 ARG A O 1
ATOM 1382 N N . TRP A 1 188 ? -15.402 12.184 25.379 1.00 93.19 188 TRP A N 1
ATOM 1383 C CA . TRP A 1 188 ? -14.489 11.450 24.496 1.00 93.19 188 TRP A CA 1
ATOM 1384 C C . TRP A 1 188 ? -14.470 12.014 23.064 1.00 93.19 188 TRP A C 1
ATOM 1386 O O . TRP A 1 188 ? -13.703 11.541 22.230 1.00 93.19 188 TRP A O 1
ATOM 1396 N N . ALA A 1 189 ? -15.267 13.056 22.787 1.00 94.06 189 ALA A N 1
ATOM 1397 C CA . ALA A 1 189 ? -15.342 13.724 21.487 1.00 94.06 189 ALA A CA 1
ATOM 1398 C C . ALA A 1 189 ? -14.054 14.474 21.097 1.00 94.06 189 ALA A C 1
ATOM 1400 O O . ALA A 1 189 ? -13.915 14.870 19.947 1.00 94.06 189 ALA A O 1
ATOM 1401 N N . TRP A 1 190 ? -13.109 14.664 22.028 1.00 95.00 190 TRP A N 1
ATOM 1402 C CA . TRP A 1 190 ? -11.831 15.327 21.746 1.00 95.00 190 TRP A CA 1
ATOM 1403 C C . TRP A 1 190 ? -10.851 14.446 20.967 1.00 95.00 190 TRP A C 1
ATOM 1405 O O . TRP A 1 190 ? -9.939 14.988 20.362 1.00 95.00 190 TRP A O 1
ATOM 1415 N N . MET A 1 191 ? -11.007 13.115 20.973 1.00 95.56 191 MET A N 1
ATOM 1416 C CA . MET A 1 191 ? -10.036 12.173 20.389 1.00 95.56 191 MET A CA 1
ATOM 1417 C C . MET A 1 191 ? -9.686 12.432 18.907 1.00 95.56 191 MET A C 1
ATOM 1419 O O . MET A 1 191 ? -8.523 12.262 18.553 1.00 95.56 191 MET A O 1
ATOM 1423 N N . PRO A 1 192 ? -10.598 12.888 18.030 1.00 95.25 192 PRO A N 1
ATOM 1424 C CA . PRO A 1 192 ? -10.238 13.257 16.661 1.00 95.25 192 PRO A CA 1
ATOM 1425 C C . PRO A 1 192 ? -9.361 14.514 16.557 1.00 95.25 192 PRO A C 1
ATOM 1427 O O . PRO A 1 192 ? -8.648 14.662 15.572 1.00 95.25 192 PRO A O 1
ATOM 1430 N N . LEU A 1 193 ? -9.372 15.410 17.553 1.00 94.25 193 LEU A N 1
ATOM 1431 C CA . LEU A 1 193 ? -8.610 16.666 17.521 1.00 94.25 193 LEU A CA 1
ATOM 1432 C C . LEU A 1 193 ? -7.089 16.458 17.422 1.00 94.25 193 LEU A C 1
ATOM 1434 O O . LEU A 1 193 ? -6.494 17.036 16.517 1.00 94.25 193 LEU A O 1
ATOM 1438 N N . PRO A 1 194 ? -6.425 15.646 18.271 1.00 94.31 194 PRO A N 1
ATOM 1439 C CA . PRO A 1 194 ? -4.994 15.383 18.119 1.00 94.31 194 PRO A CA 1
ATOM 1440 C C . PRO A 1 194 ? -4.670 14.614 16.833 1.00 94.31 194 PRO A C 1
ATOM 1442 O O . PRO A 1 194 ? -3.598 14.820 16.279 1.00 94.31 194 PRO A O 1
ATOM 1445 N N . VAL A 1 195 ? -5.581 13.771 16.326 1.00 93.31 195 VAL A N 1
ATOM 1446 C CA . VAL A 1 195 ? -5.399 13.100 15.025 1.00 93.31 195 VAL A CA 1
ATOM 1447 C C . VAL A 1 195 ? -5.391 14.139 13.904 1.00 93.31 195 VAL A C 1
ATOM 1449 O O . VAL A 1 195 ? -4.496 14.123 13.068 1.00 93.31 195 VAL A O 1
ATOM 1452 N N . ALA A 1 196 ? -6.340 15.079 13.917 1.00 92.38 196 ALA A N 1
ATOM 1453 C CA . ALA A 1 196 ? -6.404 16.172 12.953 1.00 92.38 196 ALA A CA 1
ATOM 1454 C C . ALA A 1 196 ? -5.195 17.114 13.070 1.00 92.38 196 ALA A C 1
ATOM 1456 O O . ALA A 1 196 ? -4.606 17.480 12.059 1.00 92.38 196 ALA A O 1
ATOM 1457 N N . ALA A 1 197 ? -4.776 17.460 14.290 1.00 91.75 197 ALA A N 1
ATOM 1458 C CA . ALA A 1 197 ? -3.588 18.277 14.518 1.00 91.75 197 ALA A CA 1
ATOM 1459 C C . ALA A 1 197 ? -2.317 17.586 14.001 1.00 91.75 197 ALA A C 1
ATOM 1461 O O . ALA A 1 197 ? -1.513 18.209 13.318 1.00 91.75 197 ALA A O 1
ATOM 1462 N N . LEU A 1 198 ? -2.155 16.287 14.270 1.00 89.31 198 LEU A N 1
ATOM 1463 C CA . LEU A 1 198 ? -1.016 15.520 13.777 1.00 89.31 198 LEU A CA 1
ATOM 1464 C C . LEU A 1 198 ? -1.059 15.363 12.252 1.00 89.31 198 LEU A C 1
ATOM 1466 O O . LEU A 1 198 ? -0.018 15.447 11.615 1.00 89.31 198 LEU A O 1
ATOM 1470 N N . LEU A 1 199 ? -2.242 15.216 11.653 1.00 88.31 199 LEU A N 1
ATOM 1471 C CA . LEU A 1 199 ? -2.404 15.198 10.198 1.00 88.31 199 LEU A CA 1
ATOM 1472 C C . LEU A 1 199 ? -1.946 16.515 9.547 1.00 88.31 199 LEU A C 1
ATOM 1474 O O . LEU A 1 199 ? -1.367 16.483 8.469 1.00 88.31 199 LEU A O 1
ATOM 1478 N N . LEU A 1 200 ? -2.155 17.657 10.213 1.00 86.94 200 LEU A N 1
ATOM 1479 C CA . LEU A 1 200 ? -1.655 18.960 9.753 1.00 86.94 200 LEU A CA 1
ATOM 1480 C C . LEU A 1 200 ? -0.134 19.114 9.923 1.00 86.94 200 LEU A C 1
ATOM 1482 O O . LEU A 1 200 ? 0.482 19.882 9.191 1.00 86.94 200 LEU A O 1
ATOM 1486 N N . LEU A 1 201 ? 0.471 18.409 10.884 1.00 84.06 201 LEU A N 1
ATOM 1487 C CA . LEU A 1 201 ? 1.918 18.435 11.129 1.00 84.06 201 LEU A CA 1
ATOM 1488 C C . LEU A 1 201 ? 2.682 17.464 10.221 1.00 84.06 201 LEU A C 1
ATOM 1490 O O . LEU A 1 201 ? 3.808 17.746 9.816 1.00 84.06 201 LEU A O 1
ATOM 1494 N N . VAL A 1 202 ? 2.081 16.320 9.900 1.00 76.31 202 VAL A N 1
ATOM 1495 C CA . VAL A 1 202 ? 2.675 15.286 9.051 1.00 76.31 202 VAL A CA 1
ATOM 1496 C C . VAL A 1 202 ? 2.400 15.636 7.589 1.00 76.31 202 VAL A C 1
ATOM 1498 O O . VAL A 1 202 ? 1.500 15.097 6.950 1.00 76.31 202 VAL A O 1
ATOM 1501 N N . THR A 1 203 ? 3.187 16.576 7.068 1.00 68.94 203 THR A N 1
ATOM 1502 C CA . THR A 1 203 ? 3.179 16.979 5.656 1.00 68.94 203 THR A CA 1
ATOM 1503 C C . THR A 1 203 ? 4.418 16.447 4.937 1.00 68.94 203 THR A C 1
ATOM 1505 O O . THR A 1 203 ? 5.460 16.222 5.553 1.00 68.94 203 THR A O 1
ATOM 1508 N N . GLY A 1 204 ? 4.300 16.220 3.628 1.00 72.69 204 GLY A N 1
ATOM 1509 C CA . GLY A 1 204 ? 5.405 15.769 2.784 1.00 72.69 204 GLY A CA 1
ATOM 1510 C C . GLY A 1 204 ? 5.365 14.284 2.399 1.00 72.69 204 GLY A C 1
ATOM 1511 O O . GLY A 1 204 ? 4.459 13.542 2.809 1.00 72.69 204 GLY A O 1
ATOM 1512 N N . PRO A 1 205 ? 6.337 13.867 1.571 1.00 74.62 205 PRO A N 1
ATOM 1513 C CA . PRO A 1 205 ? 6.338 12.553 0.952 1.00 74.62 205 PRO A CA 1
ATOM 1514 C C . PRO A 1 205 ? 6.576 11.439 1.969 1.00 74.62 205 PRO A C 1
ATOM 1516 O O . PRO A 1 205 ? 7.327 11.607 2.937 1.00 74.62 205 PRO A O 1
ATOM 1519 N N . LEU A 1 206 ? 5.949 10.280 1.757 1.00 72.12 206 LEU A N 1
ATOM 1520 C CA . LEU A 1 206 ? 6.143 9.122 2.641 1.00 72.12 206 LEU A CA 1
ATOM 1521 C C . LEU A 1 206 ? 7.615 8.666 2.640 1.00 72.12 206 LEU A C 1
ATOM 1523 O O . LEU A 1 206 ? 8.139 8.311 3.696 1.00 72.12 206 LEU A O 1
ATOM 1527 N N . ARG A 1 207 ? 8.303 8.769 1.498 1.00 76.19 207 ARG A N 1
ATOM 1528 C CA . ARG A 1 207 ? 9.751 8.580 1.374 1.00 76.19 207 ARG A CA 1
ATOM 1529 C C . ARG A 1 207 ? 10.397 9.820 0.761 1.00 76.19 207 ARG A C 1
ATOM 1531 O O . ARG A 1 207 ? 10.059 10.221 -0.346 1.00 76.19 207 ARG A O 1
ATOM 1538 N N . ALA A 1 208 ? 11.368 10.404 1.457 1.00 78.31 208 ALA A N 1
ATOM 1539 C CA . ALA A 1 208 ? 12.142 11.514 0.909 1.00 78.31 208 ALA A CA 1
ATOM 1540 C C . ALA A 1 208 ? 12.953 11.074 -0.321 1.00 78.31 208 ALA A C 1
ATOM 1542 O O . ALA A 1 208 ? 13.430 9.937 -0.380 1.00 78.31 208 ALA A O 1
ATOM 1543 N N . ALA A 1 209 ? 13.139 11.985 -1.278 1.00 81.38 209 ALA A N 1
ATOM 1544 C CA . ALA A 1 209 ? 14.093 11.762 -2.355 1.00 81.38 209 ALA A CA 1
ATOM 1545 C C . ALA A 1 209 ? 15.506 11.554 -1.773 1.00 81.38 209 ALA A C 1
ATOM 1547 O O . ALA A 1 209 ? 15.851 12.196 -0.774 1.00 81.38 209 ALA A O 1
ATOM 1548 N N . PRO A 1 210 ? 16.327 10.680 -2.380 1.00 78.50 210 PRO A N 1
ATOM 1549 C CA . PRO A 1 210 ? 17.742 10.582 -2.047 1.00 78.50 210 PRO A CA 1
ATOM 1550 C C . PRO A 1 210 ? 18.451 11.935 -2.183 1.00 78.50 210 PRO A C 1
ATOM 1552 O O . PRO A 1 210 ? 18.013 12.809 -2.931 1.00 78.50 210 PRO A O 1
ATOM 1555 N N . GLU A 1 211 ? 19.572 12.104 -1.485 1.00 80.06 211 GLU A N 1
ATOM 1556 C CA . GLU A 1 211 ? 20.346 13.345 -1.547 1.00 80.06 211 GLU A CA 1
ATOM 1557 C C . GLU A 1 211 ? 20.754 13.670 -2.996 1.00 80.06 211 GLU A C 1
ATOM 1559 O O . GLU A 1 211 ? 21.251 12.815 -3.730 1.00 80.06 211 GLU A O 1
ATOM 1564 N N . GLY A 1 212 ? 20.487 14.906 -3.426 1.00 83.31 212 GLY A N 1
ATOM 1565 C CA . GLY A 1 212 ? 20.719 15.364 -4.798 1.00 83.31 212 GLY A CA 1
ATOM 1566 C C . GLY A 1 212 ? 19.626 14.997 -5.808 1.00 83.31 212 GLY A C 1
ATOM 1567 O O . GLY A 1 212 ? 19.668 15.503 -6.924 1.00 83.31 212 GLY A O 1
ATOM 1568 N N . PHE A 1 213 ? 18.637 14.175 -5.450 1.00 89.62 213 PHE A N 1
ATOM 1569 C CA . PHE A 1 213 ? 17.499 13.872 -6.319 1.00 89.62 213 PHE A CA 1
ATOM 1570 C C . PHE A 1 213 ? 16.312 14.794 -6.027 1.00 89.62 213 PHE A C 1
ATOM 1572 O O . PHE A 1 213 ? 16.039 15.155 -4.882 1.00 89.62 213 PHE A O 1
ATOM 1579 N N . THR A 1 214 ? 15.561 15.125 -7.073 1.00 93.62 214 THR A N 1
ATOM 1580 C CA . THR A 1 214 ? 14.292 15.850 -6.991 1.00 93.62 214 THR A CA 1
ATOM 1581 C C . THR A 1 214 ? 13.138 14.859 -7.114 1.00 93.62 214 THR A C 1
ATOM 1583 O O . THR A 1 214 ? 13.096 14.075 -8.060 1.00 93.62 214 THR A O 1
ATOM 1586 N N . LEU A 1 215 ? 12.194 14.882 -6.169 1.00 93.81 215 LEU A N 1
ATOM 1587 C CA . LEU A 1 215 ? 10.946 14.119 -6.272 1.00 93.81 215 LEU A CA 1
ATOM 1588 C C . LEU A 1 215 ? 9.983 14.864 -7.203 1.00 93.81 215 LEU A C 1
ATOM 1590 O O . LEU A 1 215 ? 9.495 15.932 -6.842 1.00 93.81 215 LEU A O 1
ATOM 1594 N N . LEU A 1 216 ? 9.732 14.312 -8.391 1.00 94.56 216 LEU A N 1
ATOM 1595 C CA . LEU A 1 216 ? 8.816 14.894 -9.377 1.00 94.56 216 LEU A CA 1
ATOM 1596 C C . LEU A 1 216 ? 7.362 14.488 -9.136 1.00 94.56 216 LEU A C 1
ATOM 1598 O O . LEU A 1 216 ? 6.459 15.285 -9.378 1.00 94.56 216 LEU A O 1
ATOM 1602 N N . ASP A 1 217 ? 7.147 13.251 -8.691 1.00 94.00 217 ASP A N 1
ATOM 1603 C CA . ASP A 1 217 ? 5.818 12.702 -8.438 1.00 94.00 217 ASP A CA 1
ATOM 1604 C C . ASP A 1 217 ? 5.861 11.596 -7.380 1.00 94.00 217 ASP A C 1
ATOM 1606 O O . ASP A 1 217 ? 6.837 10.843 -7.287 1.00 94.00 217 ASP A O 1
ATOM 1610 N N . GLU A 1 218 ? 4.788 11.494 -6.601 1.00 91.12 218 GLU A N 1
ATOM 1611 C CA . GLU A 1 218 ? 4.566 10.459 -5.596 1.00 91.12 218 GLU A CA 1
ATOM 1612 C C . GLU A 1 218 ? 3.082 10.103 -5.534 1.00 91.12 218 GLU A C 1
ATOM 1614 O O . GLU A 1 218 ? 2.235 10.968 -5.309 1.00 91.12 218 GLU A O 1
ATOM 1619 N N . ARG A 1 219 ? 2.770 8.809 -5.643 1.00 88.94 219 ARG A N 1
ATOM 1620 C CA . ARG A 1 219 ? 1.398 8.307 -5.506 1.00 88.94 219 ARG A CA 1
ATOM 1621 C C . ARG A 1 219 ? 1.351 6.861 -5.019 1.00 88.94 219 ARG A C 1
ATOM 1623 O O . ARG A 1 219 ? 2.323 6.116 -5.120 1.00 88.94 219 ARG A O 1
ATOM 1630 N N . GLU A 1 220 ? 0.203 6.456 -4.489 1.00 87.31 220 GLU A N 1
ATOM 1631 C CA . GLU A 1 220 ? -0.106 5.060 -4.165 1.00 87.31 220 GLU A CA 1
ATOM 1632 C C . GLU A 1 220 ? -1.100 4.516 -5.196 1.00 87.31 220 GLU A C 1
ATOM 1634 O O . GLU A 1 220 ? -2.113 5.155 -5.467 1.00 87.31 220 GLU A O 1
ATOM 1639 N N . SER A 1 221 ? -0.830 3.329 -5.736 1.00 89.12 221 SER A N 1
ATOM 1640 C CA . SER A 1 221 ? -1.767 2.565 -6.558 1.00 89.12 221 SER A CA 1
ATOM 1641 C C . SER A 1 221 ? -2.259 1.322 -5.808 1.00 89.12 221 SER A C 1
ATOM 1643 O O . SER A 1 221 ? -1.797 0.977 -4.713 1.00 89.12 221 SER A O 1
ATOM 1645 N N . ALA A 1 222 ? -3.175 0.575 -6.427 1.00 82.81 222 ALA A N 1
ATOM 1646 C CA . ALA A 1 222 ? -3.592 -0.728 -5.916 1.00 82.81 222 ALA A CA 1
ATOM 1647 C C . ALA A 1 222 ? -2.438 -1.751 -5.862 1.00 82.81 222 ALA A C 1
ATOM 1649 O O . ALA A 1 222 ? -2.526 -2.738 -5.125 1.00 82.81 222 ALA A O 1
ATOM 1650 N N . TYR A 1 223 ? -1.354 -1.543 -6.612 1.00 83.56 223 TYR A N 1
ATOM 1651 C CA . TYR A 1 223 ? -0.239 -2.483 -6.706 1.00 83.56 223 TYR A CA 1
ATOM 1652 C C . TYR A 1 223 ? 1.015 -1.974 -6.013 1.00 83.56 223 TYR A C 1
ATOM 1654 O O . TYR A 1 223 ? 1.599 -2.742 -5.245 1.00 83.56 223 TYR A O 1
ATOM 1662 N N . ASN A 1 224 ? 1.384 -0.712 -6.221 1.00 86.69 224 ASN A N 1
ATOM 1663 C CA . ASN A 1 224 ? 2.675 -0.170 -5.832 1.00 86.69 224 ASN A CA 1
ATOM 1664 C C . ASN A 1 224 ? 2.555 1.205 -5.175 1.00 86.69 224 ASN A C 1
ATOM 1666 O O . ASN A 1 224 ? 1.665 1.996 -5.468 1.00 86.69 224 ASN A O 1
ATOM 1670 N N . TYR A 1 225 ? 3.520 1.510 -4.318 1.00 87.56 225 TYR A N 1
ATOM 1671 C CA . TYR A 1 225 ? 3.855 2.894 -4.005 1.00 87.56 225 TYR A CA 1
ATOM 1672 C C . TYR A 1 225 ? 4.857 3.394 -5.052 1.00 87.56 225 TYR A C 1
ATOM 1674 O O . TYR A 1 225 ? 5.883 2.749 -5.261 1.00 87.56 225 TYR A O 1
ATOM 1682 N N . ILE A 1 226 ? 4.536 4.482 -5.749 1.00 91.94 226 ILE A N 1
ATOM 1683 C CA . ILE A 1 226 ? 5.220 4.936 -6.964 1.00 91.94 226 ILE A CA 1
ATOM 1684 C C . ILE A 1 226 ? 5.904 6.273 -6.690 1.00 91.94 226 ILE A C 1
ATOM 1686 O O . ILE A 1 226 ? 5.273 7.200 -6.184 1.00 91.94 226 ILE A O 1
ATOM 1690 N N . GLN A 1 227 ? 7.180 6.382 -7.060 1.00 93.69 227 GLN A N 1
ATOM 1691 C CA . GLN A 1 227 ? 7.925 7.637 -7.047 1.00 93.69 227 GLN A CA 1
ATOM 1692 C C . GLN A 1 227 ? 8.684 7.861 -8.352 1.00 93.69 227 GLN A C 1
ATOM 1694 O O . GLN A 1 227 ? 9.338 6.951 -8.869 1.00 93.69 227 GLN A O 1
ATOM 1699 N N . VAL A 1 228 ? 8.650 9.104 -8.829 1.00 96.31 228 VAL A N 1
ATOM 1700 C CA . VAL A 1 228 ? 9.462 9.581 -9.951 1.00 96.31 228 VAL A CA 1
ATOM 1701 C C . VAL A 1 228 ? 10.538 10.504 -9.408 1.00 96.31 228 VAL A C 1
ATOM 1703 O O . VAL A 1 228 ? 10.245 11.550 -8.830 1.00 96.31 228 VAL A O 1
ATOM 1706 N N . LEU A 1 229 ? 11.791 10.106 -9.588 1.00 94.88 229 LEU A N 1
ATOM 1707 C CA . LEU A 1 229 ? 12.955 10.818 -9.073 1.00 94.88 229 LEU A CA 1
ATOM 1708 C C . LEU A 1 229 ? 13.797 11.329 -10.238 1.00 94.88 229 LEU A C 1
ATOM 1710 O O . LEU A 1 229 ? 14.081 10.562 -11.152 1.00 94.88 229 LEU A O 1
ATOM 1714 N N . GLU A 1 230 ? 14.239 12.580 -10.194 1.00 95.69 230 GLU A N 1
ATOM 1715 C CA . GLU A 1 230 ? 15.157 13.158 -11.181 1.00 95.69 230 GLU A CA 1
ATOM 1716 C C . GLU A 1 230 ? 16.498 13.494 -10.532 1.00 95.69 230 GLU A C 1
ATOM 1718 O O . GLU A 1 230 ? 16.543 14.142 -9.487 1.00 95.69 230 GLU A O 1
ATOM 1723 N N . ASN A 1 231 ? 17.598 13.033 -11.126 1.00 92.75 231 ASN A N 1
ATOM 1724 C CA . ASN A 1 231 ? 18.941 13.357 -10.650 1.00 92.75 231 ASN A CA 1
ATOM 1725 C C . ASN A 1 231 ? 19.459 14.675 -11.270 1.00 92.75 231 ASN A C 1
ATOM 1727 O O . ASN A 1 231 ? 18.909 15.144 -12.266 1.00 92.75 231 ASN A O 1
ATOM 1731 N N . PRO A 1 232 ? 20.564 15.258 -10.763 1.00 93.38 232 PRO A N 1
ATOM 1732 C CA . PRO A 1 232 ? 21.105 16.516 -11.292 1.00 93.38 232 PRO A CA 1
ATOM 1733 C C . PRO A 1 232 ? 21.584 16.438 -12.747 1.00 93.38 232 PRO A C 1
ATOM 1735 O O . PRO A 1 232 ? 21.768 17.464 -13.393 1.00 93.38 232 PRO A O 1
ATOM 1738 N N . ALA A 1 233 ? 21.810 15.226 -13.259 1.00 92.81 233 ALA A N 1
ATOM 1739 C CA . ALA A 1 233 ? 22.186 14.980 -14.645 1.00 92.81 233 ALA A CA 1
ATOM 1740 C C . ALA A 1 233 ? 20.966 14.855 -15.582 1.00 92.81 233 ALA A C 1
ATOM 1742 O O . ALA A 1 233 ? 21.152 14.553 -16.755 1.00 92.81 233 ALA A O 1
ATOM 1743 N N . GLY A 1 234 ? 19.739 15.062 -15.086 1.00 94.50 234 GLY A N 1
ATOM 1744 C CA . GLY A 1 234 ? 18.502 15.023 -15.874 1.00 94.50 234 GLY A CA 1
ATOM 1745 C C . GLY A 1 234 ? 17.944 13.619 -16.127 1.00 94.50 234 GLY A C 1
ATOM 1746 O O . GLY A 1 234 ? 17.024 13.461 -16.930 1.00 94.50 234 GLY A O 1
ATOM 1747 N N . PHE A 1 235 ? 18.486 12.582 -15.478 1.00 95.38 235 PHE A N 1
ATOM 1748 C CA . PHE A 1 235 ? 17.922 11.236 -15.566 1.00 95.38 235 PHE A CA 1
ATOM 1749 C C . PHE A 1 235 ? 16.749 11.094 -14.610 1.00 95.38 235 PHE A C 1
ATOM 1751 O O . PHE A 1 235 ? 16.887 11.315 -13.404 1.00 95.38 235 PHE A O 1
ATOM 1758 N N . ARG A 1 236 ? 15.624 10.629 -15.146 1.00 96.88 236 ARG A N 1
ATOM 1759 C CA . ARG A 1 236 ? 14.442 10.251 -14.377 1.00 96.88 236 ARG A CA 1
ATOM 1760 C C . ARG A 1 236 ? 14.468 8.765 -14.091 1.00 96.88 236 ARG A C 1
ATOM 1762 O O . ARG A 1 236 ? 14.792 7.975 -14.971 1.00 96.88 236 ARG A O 1
ATOM 1769 N N . SER A 1 237 ? 14.135 8.391 -12.867 1.00 94.62 237 SER A N 1
ATOM 1770 C CA . SER A 1 237 ? 14.098 7.015 -12.384 1.00 94.62 237 SER A CA 1
ATOM 1771 C C . SER A 1 237 ? 12.745 6.722 -11.747 1.00 94.62 237 SER A C 1
ATOM 1773 O O . SER A 1 237 ? 12.255 7.505 -10.932 1.00 94.62 237 SER A O 1
ATOM 1775 N N . LEU A 1 238 ? 12.156 5.583 -12.104 1.00 94.62 238 LEU A N 1
ATOM 1776 C CA . LEU A 1 238 ? 10.947 5.050 -11.488 1.00 94.62 238 LEU A CA 1
ATOM 1777 C C . LEU A 1 238 ? 11.342 4.166 -10.303 1.00 94.62 238 LEU A C 1
ATOM 1779 O O . LEU A 1 238 ? 11.938 3.102 -10.490 1.00 94.62 238 LEU A O 1
ATOM 1783 N N . ALA A 1 239 ? 10.997 4.591 -9.093 1.00 89.88 239 ALA A N 1
ATOM 1784 C CA . ALA A 1 239 ? 11.216 3.834 -7.869 1.00 89.88 239 ALA A CA 1
ATOM 1785 C C . ALA A 1 239 ? 9.875 3.332 -7.325 1.00 89.88 239 ALA A C 1
ATOM 1787 O O . ALA A 1 239 ? 8.967 4.122 -7.070 1.00 89.88 239 ALA A O 1
ATOM 1788 N N . LEU A 1 240 ? 9.760 2.020 -7.116 1.00 87.94 240 LEU A N 1
ATOM 1789 C CA . LEU A 1 240 ? 8.542 1.387 -6.604 1.00 87.94 240 LEU A CA 1
ATOM 1790 C C . LEU A 1 240 ? 8.756 0.834 -5.194 1.00 87.94 240 LEU A C 1
ATOM 1792 O O . LEU A 1 240 ? 9.862 0.405 -4.863 1.00 87.94 240 LEU A O 1
ATOM 1796 N N . ASN A 1 241 ? 7.690 0.816 -4.393 1.00 83.56 241 ASN A N 1
ATOM 1797 C CA . ASN A 1 241 ? 7.619 0.245 -3.045 1.00 83.56 241 ASN A CA 1
ATOM 1798 C C . ASN A 1 241 ? 8.794 0.691 -2.175 1.00 83.56 241 ASN A C 1
ATOM 1800 O O . ASN A 1 241 ? 8.852 1.869 -1.859 1.00 83.56 241 ASN A O 1
ATOM 1804 N N . GLU A 1 242 ? 9.743 -0.188 -1.851 1.00 72.94 242 GLU A N 1
ATOM 1805 C CA . GLU A 1 242 ? 10.917 0.066 -1.005 1.00 72.94 242 GLU A CA 1
ATOM 1806 C C . GLU A 1 242 ? 11.954 0.992 -1.651 1.00 72.94 242 GLU A C 1
ATOM 1808 O O . GLU A 1 242 ? 12.772 1.593 -0.955 1.00 72.94 242 GLU A O 1
ATOM 1813 N N . GLY A 1 243 ? 11.903 1.158 -2.978 1.00 69.38 243 GLY A N 1
ATOM 1814 C CA . GLY A 1 243 ? 12.723 2.116 -3.733 1.00 69.38 243 GLY A CA 1
ATOM 1815 C C . GLY A 1 243 ? 14.188 1.740 -3.861 1.00 69.38 243 GLY A C 1
ATOM 1816 O O . GLY A 1 243 ? 14.984 2.551 -4.320 1.00 69.38 243 GLY A O 1
ATOM 1817 N N . GLN A 1 244 ? 14.549 0.513 -3.486 1.00 68.19 244 GLN A N 1
ATOM 1818 C CA . GLN A 1 244 ? 15.895 -0.011 -3.710 1.00 68.19 244 GLN A CA 1
ATOM 1819 C C . GLN A 1 244 ? 16.169 -0.330 -5.183 1.00 68.19 244 GLN A C 1
ATOM 1821 O O . GLN A 1 244 ? 17.323 -0.370 -5.598 1.00 68.19 244 GLN A O 1
ATOM 1826 N N . GLY A 1 245 ? 15.119 -0.569 -5.974 1.00 73.69 245 GLY A N 1
ATOM 1827 C CA . GLY A 1 245 ? 15.236 -0.850 -7.397 1.00 73.69 245 GLY A CA 1
ATOM 1828 C C . GLY A 1 245 ? 14.713 0.281 -8.267 1.00 73.69 245 GLY A C 1
ATOM 1829 O O . GLY A 1 245 ? 13.606 0.786 -8.054 1.00 73.69 245 GLY A O 1
ATOM 1830 N N . VAL A 1 246 ? 15.488 0.608 -9.298 1.00 87.19 246 VAL A N 1
ATOM 1831 C CA . VAL A 1 246 ? 15.025 1.410 -10.430 1.00 87.19 246 VAL A CA 1
ATOM 1832 C C . VAL A 1 246 ? 14.294 0.471 -11.387 1.00 87.19 246 VAL A C 1
ATOM 1834 O O . VAL A 1 246 ? 14.863 -0.526 -11.825 1.00 87.19 246 VAL A O 1
ATOM 1837 N N . HIS A 1 247 ? 13.025 0.761 -11.659 1.00 90.56 247 HIS A N 1
ATOM 1838 C CA . HIS A 1 247 ? 12.151 -0.048 -12.522 1.00 90.56 247 HIS A CA 1
ATOM 1839 C C . HIS A 1 247 ? 12.065 0.509 -13.943 1.00 90.56 247 HIS A C 1
ATOM 1841 O O . HIS A 1 247 ? 11.702 -0.190 -14.880 1.00 90.56 247 HIS A O 1
ATOM 1847 N N . SER A 1 248 ? 12.419 1.777 -14.118 1.00 94.25 248 SER A N 1
ATOM 1848 C CA . SER A 1 248 ? 12.583 2.420 -15.416 1.00 94.25 248 SER A CA 1
ATOM 1849 C C . SER A 1 248 ? 13.485 3.625 -15.261 1.00 94.25 248 SER A C 1
ATOM 1851 O O . SER A 1 248 ? 13.497 4.273 -14.214 1.00 94.25 248 SER A O 1
ATOM 1853 N N . ILE A 1 249 ? 14.224 3.926 -16.314 1.00 95.06 249 ILE A N 1
ATOM 1854 C CA . ILE A 1 249 ? 15.090 5.089 -16.419 1.00 95.06 249 ILE A CA 1
ATOM 1855 C C . ILE A 1 249 ? 14.831 5.803 -17.743 1.00 95.06 249 ILE A C 1
ATOM 1857 O O . ILE A 1 249 ? 14.536 5.175 -18.763 1.00 95.06 249 ILE A O 1
ATOM 1861 N N . TYR A 1 250 ? 14.913 7.126 -17.709 1.00 96.56 250 TYR A N 1
ATOM 1862 C CA . TYR A 1 250 ? 14.676 7.994 -18.851 1.00 96.56 250 TYR A CA 1
ATOM 1863 C C . TYR A 1 250 ? 15.651 9.166 -18.845 1.00 96.56 250 TYR A C 1
ATOM 1865 O O . TYR A 1 250 ? 15.983 9.714 -17.796 1.00 96.56 250 TYR A O 1
ATOM 1873 N N . HIS A 1 251 ? 16.063 9.580 -20.038 1.00 96.38 251 HIS A N 1
ATOM 1874 C CA . HIS A 1 251 ? 16.704 10.865 -20.287 1.00 96.38 251 HIS A CA 1
ATOM 1875 C C . HIS A 1 251 ? 16.256 11.349 -21.675 1.00 96.38 251 HIS A C 1
ATOM 1877 O O . HIS A 1 251 ? 16.125 10.518 -22.584 1.00 96.38 251 HIS A O 1
ATOM 1883 N N . PRO A 1 252 ? 16.037 12.660 -21.884 1.00 93.31 252 PRO A N 1
ATOM 1884 C CA . PRO A 1 252 ? 15.525 13.179 -23.152 1.00 93.31 252 PRO A CA 1
ATOM 1885 C C . PRO A 1 252 ? 16.431 12.846 -24.345 1.00 93.31 252 PRO A C 1
ATOM 1887 O O . PRO A 1 252 ? 15.937 12.469 -25.402 1.00 93.31 252 PRO A O 1
ATOM 1890 N N . THR A 1 253 ? 17.753 12.924 -24.167 1.00 93.62 253 THR A N 1
ATOM 1891 C CA . THR A 1 253 ? 18.737 12.755 -25.257 1.00 93.62 253 THR A CA 1
ATOM 1892 C C . THR A 1 253 ? 19.705 11.585 -25.082 1.00 93.62 253 THR A C 1
ATOM 1894 O O . THR A 1 253 ? 20.446 11.267 -26.008 1.00 93.62 253 THR A O 1
ATOM 1897 N N . ILE A 1 254 ? 19.728 10.939 -23.912 1.00 94.00 254 ILE A N 1
ATOM 1898 C CA . ILE A 1 254 ? 20.677 9.861 -23.608 1.00 94.00 254 ILE A CA 1
ATOM 1899 C C . ILE A 1 254 ? 19.872 8.572 -23.520 1.00 94.00 254 ILE A C 1
ATOM 1901 O O . ILE A 1 254 ? 18.973 8.441 -22.696 1.00 94.00 254 ILE A O 1
ATOM 1905 N N . LEU A 1 255 ? 20.189 7.628 -24.401 1.00 91.62 255 LEU A N 1
ATOM 1906 C CA . LEU A 1 255 ? 19.445 6.373 -24.557 1.00 91.62 255 LEU A CA 1
ATOM 1907 C C . LEU A 1 255 ? 20.262 5.150 -24.131 1.00 91.62 255 LEU A C 1
ATOM 1909 O O . LEU A 1 255 ? 19.805 4.017 -24.252 1.00 91.62 255 LEU A O 1
ATOM 1913 N N . ARG A 1 256 ? 21.477 5.379 -23.626 1.00 88.50 256 ARG A N 1
ATOM 1914 C CA . ARG A 1 256 ? 22.322 4.360 -23.010 1.00 88.50 256 ARG A CA 1
ATOM 1915 C C . ARG A 1 256 ? 22.250 4.527 -21.504 1.00 88.50 256 ARG A C 1
ATOM 1917 O O . ARG A 1 256 ? 22.724 5.533 -20.977 1.00 88.50 256 ARG A O 1
ATOM 1924 N N . TYR A 1 257 ? 21.683 3.537 -20.832 1.00 87.94 257 TYR A N 1
ATOM 1925 C CA . TYR A 1 257 ? 21.406 3.628 -19.405 1.00 87.94 257 TYR A CA 1
ATOM 1926 C C . TYR A 1 257 ? 22.392 2.833 -18.549 1.00 87.94 257 TYR A C 1
ATOM 1928 O O . TYR A 1 257 ? 22.400 2.999 -17.332 1.00 87.94 257 TYR A O 1
ATOM 1936 N N . ASN A 1 258 ? 23.253 2.012 -19.170 1.00 84.19 258 ASN A N 1
ATOM 1937 C CA . ASN A 1 258 ? 24.200 1.123 -18.490 1.00 84.19 258 ASN A CA 1
ATOM 1938 C C . ASN A 1 258 ? 23.507 0.236 -17.438 1.00 84.19 258 ASN A C 1
ATOM 1940 O O . ASN A 1 258 ? 24.074 -0.067 -16.388 1.00 84.19 258 ASN A O 1
ATOM 1944 N N . GLY A 1 259 ? 22.263 -0.148 -17.725 1.00 84.19 259 GLY A N 1
ATOM 1945 C CA . GLY A 1 259 ? 21.414 -0.965 -16.867 1.00 84.19 259 GLY A CA 1
ATOM 1946 C C . GLY A 1 259 ? 21.060 -2.294 -17.521 1.00 84.19 259 GLY A C 1
ATOM 1947 O O . GLY A 1 259 ? 21.521 -2.620 -18.615 1.00 84.19 259 GLY A O 1
ATOM 1948 N N . THR A 1 260 ? 20.202 -3.064 -16.859 1.00 85.81 260 THR A N 1
ATOM 1949 C CA . THR A 1 260 ? 19.739 -4.358 -17.376 1.00 85.81 260 THR A CA 1
ATOM 1950 C C . THR A 1 260 ? 18.971 -4.230 -18.694 1.00 85.81 260 THR A C 1
ATOM 1952 O O . THR A 1 260 ? 19.033 -5.140 -19.520 1.00 85.81 260 THR A O 1
ATOM 1955 N N . TRP A 1 261 ? 18.310 -3.091 -18.923 1.00 89.38 261 TRP A N 1
ATOM 1956 C CA . TRP A 1 261 ? 17.547 -2.801 -20.141 1.00 89.38 261 TRP A CA 1
ATOM 1957 C C . TRP A 1 261 ? 18.398 -2.860 -21.417 1.00 89.38 261 TRP A C 1
ATOM 1959 O O . TRP A 1 261 ? 17.955 -3.419 -22.421 1.00 89.38 261 TRP A O 1
ATOM 1969 N N . ASP A 1 262 ? 19.660 -2.416 -21.346 1.00 89.88 262 ASP A N 1
ATOM 1970 C CA . ASP A 1 262 ? 20.592 -2.419 -22.480 1.00 89.88 262 ASP A CA 1
ATOM 1971 C C . ASP A 1 262 ? 20.832 -3.849 -23.014 1.00 89.88 262 ASP A C 1
ATOM 1973 O O . ASP A 1 262 ? 21.048 -4.040 -24.212 1.00 89.88 262 ASP A O 1
ATOM 1977 N N . TYR A 1 263 ? 20.751 -4.883 -22.162 1.00 88.75 263 TYR A N 1
ATOM 1978 C CA . TYR A 1 263 ? 20.930 -6.273 -22.598 1.00 88.75 263 TYR A CA 1
ATOM 1979 C C . TYR A 1 263 ? 19.807 -6.751 -23.514 1.00 88.75 263 TYR A C 1
ATOM 1981 O O . TYR A 1 263 ? 20.062 -7.574 -24.397 1.00 88.75 263 TYR A O 1
ATOM 1989 N N . PHE A 1 264 ? 18.585 -6.230 -23.367 1.00 91.06 264 PHE A N 1
ATOM 1990 C CA . PHE A 1 264 ? 17.482 -6.631 -24.236 1.00 91.06 264 PHE A CA 1
ATOM 1991 C C . PHE A 1 264 ? 17.730 -6.225 -25.689 1.00 91.06 264 PHE A C 1
ATOM 1993 O O . PHE A 1 264 ? 17.263 -6.928 -26.578 1.00 91.06 264 PHE A O 1
ATOM 2000 N N . LEU A 1 265 ? 18.526 -5.184 -25.961 1.00 92.75 265 LEU A N 1
ATOM 2001 C CA . LEU A 1 265 ? 18.915 -4.809 -27.328 1.00 92.75 265 LEU A CA 1
ATOM 2002 C C . LEU A 1 265 ? 19.740 -5.891 -28.037 1.00 92.75 265 LEU A C 1
ATOM 2004 O O . LEU A 1 265 ? 19.771 -5.945 -29.264 1.00 92.75 265 LEU A O 1
ATOM 2008 N N . THR A 1 266 ? 20.401 -6.768 -27.278 1.00 91.94 266 THR A N 1
ATOM 2009 C CA . THR A 1 266 ? 21.197 -7.864 -27.846 1.00 91.94 266 THR A CA 1
ATOM 2010 C C . THR A 1 266 ? 20.350 -9.073 -28.241 1.00 91.94 266 THR A C 1
ATOM 2012 O O . THR A 1 266 ? 20.816 -9.911 -29.013 1.00 91.94 266 THR A O 1
ATOM 2015 N N . ALA A 1 267 ? 19.098 -9.148 -27.765 1.00 91.88 267 ALA A N 1
ATOM 2016 C CA . ALA A 1 267 ? 18.242 -10.321 -27.906 1.00 91.88 267 ALA A CA 1
ATOM 2017 C C . ALA A 1 267 ? 18.088 -10.825 -29.354 1.00 91.88 267 ALA A C 1
ATOM 2019 O O . ALA A 1 267 ? 18.305 -12.017 -29.585 1.00 91.88 267 ALA A O 1
ATOM 2020 N N . PRO A 1 268 ? 17.808 -9.969 -30.358 1.00 92.94 268 PRO A N 1
ATOM 2021 C CA . PRO A 1 268 ? 17.654 -10.426 -31.741 1.00 92.94 268 PRO A CA 1
ATOM 2022 C C . PRO A 1 268 ? 18.884 -11.151 -32.302 1.00 92.94 268 PRO A C 1
ATOM 2024 O O . PRO A 1 268 ? 18.756 -12.052 -33.128 1.00 92.94 268 PRO A O 1
ATOM 2027 N N . PHE A 1 269 ? 20.082 -10.793 -31.837 1.00 92.06 269 PHE A N 1
ATOM 2028 C CA . PHE A 1 269 ? 21.346 -11.285 -32.388 1.00 92.06 269 PHE A CA 1
ATOM 2029 C C . PHE A 1 269 ? 21.770 -12.653 -31.842 1.00 92.06 269 PHE A C 1
ATOM 2031 O O . PHE A 1 269 ? 22.767 -13.211 -32.301 1.00 92.06 269 PHE A O 1
ATOM 2038 N N . PHE A 1 270 ? 21.007 -13.244 -30.915 1.00 89.81 270 PHE A N 1
ATOM 2039 C CA . PHE A 1 270 ? 21.163 -14.665 -30.584 1.00 89.81 270 PHE A CA 1
ATOM 2040 C C . PHE A 1 270 ? 20.682 -15.584 -31.714 1.00 89.81 270 PHE A C 1
ATOM 2042 O O . PHE A 1 270 ? 21.054 -16.758 -31.746 1.00 89.81 270 PHE A O 1
ATOM 2049 N N . VAL A 1 271 ? 19.892 -15.062 -32.659 1.00 88.94 271 VAL A N 1
ATOM 2050 C CA . VAL A 1 271 ? 19.552 -15.758 -33.902 1.00 88.94 271 VAL A CA 1
ATOM 2051 C C . VAL A 1 271 ? 20.607 -15.408 -34.963 1.00 88.94 271 VAL A C 1
ATOM 2053 O O . VAL A 1 271 ? 20.750 -14.226 -35.294 1.00 88.94 271 VAL A O 1
ATOM 2056 N N . PRO A 1 272 ? 21.339 -16.399 -35.518 1.00 89.06 272 PRO A N 1
ATOM 2057 C CA . PRO A 1 272 ? 22.356 -16.159 -36.541 1.00 89.06 272 PRO A CA 1
ATOM 2058 C C . PRO A 1 272 ? 21.816 -15.388 -37.748 1.00 89.06 272 PRO A C 1
ATOM 2060 O O . PRO A 1 272 ? 20.657 -15.554 -38.127 1.00 89.06 272 PRO A O 1
ATOM 2063 N N . ASP A 1 273 ? 22.677 -14.567 -38.352 1.00 90.75 273 ASP A N 1
ATOM 2064 C CA . ASP A 1 273 ? 22.399 -13.764 -39.553 1.00 90.75 273 ASP A CA 1
ATOM 2065 C C . ASP A 1 273 ? 21.259 -12.734 -39.414 1.00 90.75 273 ASP A C 1
ATOM 2067 O O . ASP A 1 273 ? 20.805 -12.168 -40.411 1.00 90.75 273 ASP A O 1
ATOM 2071 N N . THR A 1 274 ? 20.809 -12.448 -38.188 1.00 91.75 274 THR A N 1
ATOM 2072 C CA . THR A 1 274 ? 19.807 -11.406 -37.925 1.00 91.75 274 THR A CA 1
ATOM 2073 C C . THR A 1 274 ? 20.415 -10.025 -38.121 1.00 91.75 274 THR A C 1
ATOM 2075 O O . THR A 1 274 ? 21.394 -9.664 -37.464 1.00 91.75 274 THR A O 1
ATOM 2078 N N . ARG A 1 275 ? 19.817 -9.219 -39.001 1.00 92.75 275 ARG A N 1
ATOM 2079 C CA . ARG A 1 275 ? 20.162 -7.802 -39.163 1.00 92.75 275 ARG A CA 1
ATOM 2080 C C . ARG A 1 275 ? 19.171 -6.942 -38.378 1.00 92.75 275 ARG A C 1
ATOM 2082 O O . ARG A 1 275 ? 18.025 -7.355 -38.207 1.00 92.75 275 ARG A O 1
ATOM 2089 N N . PRO A 1 276 ? 19.550 -5.720 -37.962 1.00 92.00 276 PRO A N 1
ATOM 2090 C CA . PRO A 1 276 ? 18.631 -4.816 -37.267 1.00 92.00 276 PRO A CA 1
ATOM 2091 C C . PRO A 1 276 ? 17.304 -4.599 -38.011 1.00 92.00 276 PRO A C 1
ATOM 2093 O O . PRO A 1 276 ? 16.248 -4.612 -37.395 1.00 92.00 276 PRO A O 1
ATOM 2096 N N . SER A 1 277 ? 17.338 -4.501 -39.345 1.00 92.81 277 SER A N 1
ATOM 2097 C CA . SER A 1 277 ? 16.143 -4.324 -40.183 1.00 92.81 277 SER A CA 1
ATOM 2098 C C . SER A 1 277 ? 15.214 -5.542 -40.250 1.00 92.81 277 SER A C 1
ATOM 2100 O O . SER A 1 277 ? 14.105 -5.435 -40.775 1.00 92.81 277 SER A O 1
ATOM 2102 N N . ASP A 1 278 ? 15.646 -6.705 -39.755 1.00 92.94 278 ASP A N 1
ATOM 2103 C CA . ASP A 1 278 ? 14.813 -7.904 -39.699 1.00 92.94 278 ASP A CA 1
ATOM 2104 C C . ASP A 1 278 ? 13.895 -7.908 -38.452 1.00 92.94 278 ASP A C 1
ATOM 2106 O O . ASP A 1 278 ? 12.915 -8.657 -38.433 1.00 92.94 278 ASP A O 1
ATOM 2110 N N . VAL A 1 279 ? 14.170 -7.058 -37.450 1.00 95.69 279 VAL A N 1
ATOM 2111 C CA . VAL A 1 279 ? 13.375 -6.897 -36.220 1.00 95.69 279 VAL A CA 1
ATOM 2112 C C . VAL A 1 279 ? 12.213 -5.945 -36.483 1.00 95.69 279 VAL A C 1
ATOM 2114 O O . VAL A 1 279 ? 12.424 -4.788 -36.827 1.00 95.69 279 VAL A O 1
ATOM 2117 N N . ARG A 1 280 ? 10.974 -6.425 -36.342 1.00 95.56 280 ARG A N 1
ATOM 2118 C CA . ARG A 1 280 ? 9.760 -5.658 -36.677 1.00 95.56 280 ARG A CA 1
ATOM 2119 C C . ARG A 1 280 ? 8.711 -5.657 -35.575 1.00 95.56 280 ARG A C 1
ATOM 2121 O O . ARG A 1 280 ? 7.680 -4.998 -35.717 1.00 95.56 280 ARG A O 1
ATOM 2128 N N . SER A 1 281 ? 8.933 -6.416 -34.506 1.00 96.38 281 SER A N 1
ATOM 2129 C CA . SER A 1 281 ? 7.955 -6.567 -33.439 1.00 96.38 281 SER A CA 1
ATOM 2130 C C . SER A 1 281 ? 8.566 -6.961 -32.093 1.00 96.38 281 SER A C 1
ATOM 2132 O O . SER A 1 281 ? 9.462 -7.804 -32.029 1.00 96.38 281 SER A O 1
ATOM 2134 N N . LEU A 1 282 ? 8.039 -6.376 -31.016 1.00 96.81 282 LEU A N 1
ATOM 2135 C CA . LEU A 1 282 ? 8.458 -6.610 -29.632 1.00 96.81 282 LEU A CA 1
ATOM 2136 C C . LEU A 1 282 ? 7.232 -6.774 -28.724 1.00 96.81 282 LEU A C 1
ATOM 2138 O O . LEU A 1 282 ? 6.285 -5.994 -28.806 1.00 96.81 282 LEU A O 1
ATOM 2142 N N . VAL A 1 283 ? 7.285 -7.745 -27.811 1.00 97.00 283 VAL A N 1
ATOM 2143 C CA . VAL A 1 283 ? 6.413 -7.791 -26.625 1.00 97.00 283 VAL A CA 1
ATOM 2144 C C . VAL A 1 283 ? 7.251 -7.578 -25.377 1.00 97.00 283 VAL A C 1
ATOM 2146 O O . VAL A 1 283 ? 8.282 -8.226 -25.234 1.00 97.00 283 VAL A O 1
ATOM 2149 N N . VAL A 1 284 ? 6.793 -6.734 -24.456 1.00 96.38 284 VAL A N 1
ATOM 2150 C CA . VAL A 1 284 ? 7.404 -6.550 -23.134 1.00 96.38 284 VAL A CA 1
ATOM 2151 C C . VAL A 1 284 ? 6.409 -6.965 -22.056 1.00 96.38 284 VAL A C 1
ATOM 2153 O O . VAL A 1 284 ? 5.303 -6.439 -21.984 1.00 96.38 284 VAL A O 1
ATOM 2156 N N . ILE A 1 285 ? 6.788 -7.920 -21.211 1.00 94.69 285 ILE A N 1
ATOM 2157 C CA . ILE A 1 285 ? 6.009 -8.347 -20.044 1.00 94.69 285 ILE A CA 1
ATOM 2158 C C . ILE A 1 285 ? 6.661 -7.748 -18.804 1.00 94.69 285 ILE A C 1
ATOM 2160 O O . ILE A 1 285 ? 7.774 -8.144 -18.470 1.00 94.69 285 ILE A O 1
ATOM 2164 N N . GLY A 1 286 ? 5.963 -6.843 -18.118 1.00 92.88 286 GLY A N 1
ATOM 2165 C CA . GLY A 1 286 ? 6.579 -5.928 -17.155 1.00 92.88 286 GLY A CA 1
ATOM 2166 C C . GLY A 1 286 ? 7.097 -4.689 -17.878 1.00 92.88 286 GLY A C 1
ATOM 2167 O O . GLY A 1 286 ? 8.296 -4.459 -17.937 1.00 92.88 286 GLY A O 1
ATOM 2168 N N . LEU A 1 287 ? 6.191 -3.942 -18.513 1.00 95.38 287 LEU A N 1
ATOM 2169 C CA . LEU A 1 287 ? 6.532 -2.753 -19.299 1.00 95.38 287 LEU A CA 1
ATOM 2170 C C . LEU A 1 287 ? 7.119 -1.627 -18.433 1.00 95.38 287 LEU A C 1
ATOM 2172 O O . LEU A 1 287 ? 7.942 -0.851 -18.932 1.00 95.38 287 LEU A O 1
ATOM 2176 N N . ALA A 1 288 ? 6.695 -1.534 -17.167 1.00 94.88 288 ALA A N 1
ATOM 2177 C CA . ALA A 1 288 ? 6.987 -0.407 -16.295 1.00 94.88 288 ALA A CA 1
ATOM 2178 C C . ALA A 1 288 ? 6.729 0.933 -17.022 1.00 94.88 288 ALA A C 1
ATOM 2180 O O . ALA A 1 288 ? 5.692 1.088 -17.664 1.00 94.88 288 ALA A O 1
ATOM 2181 N N . ALA A 1 289 ? 7.660 1.887 -16.954 1.00 96.00 289 ALA A N 1
ATOM 2182 C CA . ALA A 1 289 ? 7.578 3.173 -17.645 1.00 96.00 289 ALA A CA 1
ATOM 2183 C C . ALA A 1 289 ? 8.363 3.207 -18.978 1.00 96.00 289 ALA A C 1
ATOM 2185 O O . ALA A 1 289 ? 8.836 4.260 -19.402 1.00 96.00 289 ALA A O 1
ATOM 2186 N N . GLY A 1 290 ? 8.500 2.067 -19.668 1.00 95.31 290 GLY A N 1
ATOM 2187 C CA . GLY A 1 290 ? 8.790 2.064 -21.109 1.00 95.31 290 GLY A CA 1
ATOM 2188 C C . GLY A 1 290 ? 10.255 2.239 -21.522 1.00 95.31 290 GLY A C 1
ATOM 2189 O O . GLY A 1 290 ? 10.526 2.527 -22.690 1.00 95.31 290 GLY A O 1
ATOM 2190 N N . THR A 1 291 ? 11.217 2.003 -20.624 1.00 96.12 291 THR A N 1
ATOM 2191 C CA . THR A 1 291 ? 12.656 2.079 -20.951 1.00 96.12 291 THR A CA 1
ATOM 2192 C C . THR A 1 291 ? 13.046 1.154 -22.111 1.00 96.12 291 THR A C 1
ATOM 2194 O O . THR A 1 291 ? 13.725 1.597 -23.038 1.00 96.12 291 THR A O 1
ATOM 2197 N N . ILE A 1 292 ? 12.587 -0.107 -22.104 1.00 96.00 292 ILE A N 1
ATOM 2198 C CA . ILE A 1 292 ? 12.899 -1.081 -23.168 1.00 96.00 292 ILE A CA 1
ATOM 2199 C C . ILE A 1 292 ? 12.329 -0.630 -24.525 1.00 96.00 292 ILE A C 1
ATOM 2201 O O . ILE A 1 292 ? 13.120 -0.512 -25.463 1.00 96.00 292 ILE A O 1
ATOM 2205 N N . PRO A 1 293 ? 11.017 -0.333 -24.670 1.00 96.62 293 PRO A N 1
ATOM 2206 C CA . PRO A 1 293 ? 10.464 0.186 -25.923 1.00 96.62 293 PRO A CA 1
ATOM 2207 C C . PRO A 1 293 ? 11.206 1.404 -26.469 1.00 96.62 293 PRO A C 1
ATOM 2209 O O . PRO A 1 293 ? 11.503 1.450 -27.659 1.00 96.62 293 PRO A O 1
ATOM 2212 N N . ARG A 1 294 ? 11.579 2.361 -25.609 1.00 95.75 294 ARG A N 1
ATOM 2213 C CA . ARG A 1 294 ? 12.302 3.568 -26.034 1.00 95.75 294 ARG A CA 1
ATOM 2214 C C . ARG A 1 294 ? 13.663 3.242 -26.649 1.00 95.75 294 ARG A C 1
ATOM 2216 O O . ARG A 1 294 ? 14.021 3.793 -27.690 1.00 95.75 294 ARG A O 1
ATOM 2223 N N . GLN A 1 295 ? 14.415 2.324 -26.043 1.00 95.56 295 GLN A N 1
ATOM 2224 C CA . GLN A 1 295 ? 15.684 1.864 -26.611 1.00 95.56 295 GLN A CA 1
ATOM 2225 C C . GLN A 1 295 ? 15.478 1.061 -27.900 1.00 95.56 295 GLN A C 1
ATOM 2227 O O . GLN A 1 295 ? 16.239 1.222 -28.855 1.00 95.56 295 GLN A O 1
ATOM 2232 N N . TYR A 1 296 ? 14.437 0.228 -27.953 1.00 96.19 296 TYR A N 1
ATOM 2233 C CA . TYR A 1 296 ? 14.098 -0.545 -29.145 1.00 96.19 296 TYR A CA 1
ATOM 2234 C C . TYR A 1 296 ? 13.723 0.348 -30.326 1.00 96.19 296 TYR A C 1
ATOM 2236 O O . TYR A 1 296 ? 14.252 0.139 -31.416 1.00 96.19 296 TYR A O 1
ATOM 2244 N N . GLN A 1 297 ? 12.901 1.376 -30.108 1.00 95.56 297 GLN A N 1
ATOM 2245 C CA . GLN A 1 297 ? 12.549 2.341 -31.147 1.00 95.56 297 GLN A CA 1
ATOM 2246 C C . GLN A 1 297 ? 13.790 3.058 -31.692 1.00 95.56 297 GLN A C 1
ATOM 2248 O O . GLN A 1 297 ? 13.915 3.271 -32.896 1.00 95.56 297 GLN A O 1
ATOM 2253 N 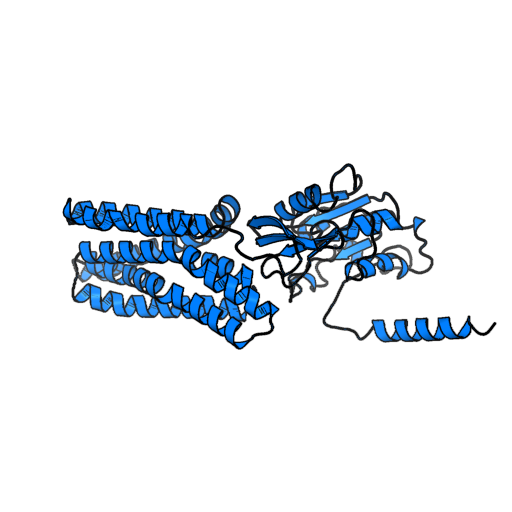N . HIS A 1 298 ? 14.743 3.398 -30.820 1.00 94.31 298 HIS A N 1
ATOM 2254 C CA . HIS A 1 298 ? 15.979 4.053 -31.238 1.00 94.31 298 HIS A CA 1
ATOM 2255 C C . HIS A 1 298 ? 16.866 3.172 -32.131 1.00 94.31 298 HIS A C 1
ATOM 2257 O O . HIS A 1 298 ? 17.460 3.673 -33.083 1.00 94.31 298 HIS A O 1
ATOM 2263 N N . VAL A 1 299 ? 16.972 1.875 -31.827 1.00 94.69 299 VAL A N 1
ATOM 2264 C CA . VAL A 1 299 ? 17.887 0.954 -32.526 1.00 94.69 299 VAL A CA 1
ATOM 2265 C C . VAL A 1 299 ? 17.247 0.309 -33.757 1.00 94.69 299 VAL A C 1
ATOM 2267 O O . VAL A 1 299 ? 17.909 0.158 -34.783 1.00 94.69 299 VAL A O 1
ATOM 2270 N N . PHE A 1 300 ? 15.979 -0.089 -33.660 1.00 95.81 300 PHE A N 1
ATOM 2271 C CA . PHE A 1 300 ? 15.276 -0.864 -34.688 1.00 95.81 300 PHE A CA 1
ATOM 2272 C C . PHE A 1 300 ? 14.256 -0.033 -35.482 1.00 95.81 300 PHE A C 1
ATOM 2274 O O . PHE A 1 300 ? 13.703 -0.526 -36.464 1.00 95.81 300 PHE A O 1
ATOM 2281 N N . GLY A 1 301 ? 14.053 1.234 -35.112 1.00 94.62 301 GLY A N 1
ATOM 2282 C CA . GLY A 1 301 ? 13.076 2.124 -35.730 1.00 94.62 301 GLY A CA 1
ATOM 2283 C C . GLY A 1 301 ? 11.666 1.928 -35.178 1.00 94.62 301 GLY A C 1
ATOM 2284 O O . GLY A 1 301 ? 11.452 1.265 -34.165 1.00 94.62 301 GLY A O 1
ATOM 2285 N N . ASP A 1 302 ? 10.694 2.526 -35.860 1.00 94.50 302 ASP A N 1
ATOM 2286 C CA . ASP A 1 302 ? 9.285 2.457 -35.481 1.00 94.50 302 ASP A CA 1
ATOM 2287 C C . ASP A 1 302 ? 8.702 1.071 -35.817 1.00 94.50 302 ASP A C 1
ATOM 2289 O O . ASP A 1 302 ? 8.322 0.779 -36.954 1.00 94.50 302 ASP A O 1
ATOM 2293 N N . ILE A 1 303 ? 8.728 0.176 -34.829 1.00 96.06 303 ILE A N 1
ATOM 2294 C CA . ILE A 1 303 ? 8.294 -1.222 -34.932 1.00 96.06 303 ILE A CA 1
ATOM 2295 C C . ILE A 1 303 ? 7.064 -1.468 -34.059 1.00 96.06 303 ILE A C 1
ATOM 2297 O O . ILE A 1 303 ? 6.843 -0.771 -33.075 1.00 96.06 303 ILE A O 1
ATOM 2301 N N . ARG A 1 304 ? 6.282 -2.514 -34.356 1.00 96.38 304 ARG A N 1
ATOM 2302 C CA . ARG A 1 304 ? 5.102 -2.859 -33.548 1.00 96.38 304 ARG A CA 1
ATOM 2303 C C . ARG A 1 304 ? 5.521 -3.299 -32.141 1.00 96.38 304 ARG A C 1
ATOM 2305 O O . ARG A 1 304 ? 6.134 -4.358 -31.994 1.00 96.38 304 ARG A O 1
ATOM 2312 N N . MET A 1 305 ? 5.128 -2.562 -31.108 1.00 97.50 305 MET A N 1
ATOM 2313 C CA . MET A 1 305 ? 5.462 -2.870 -29.716 1.00 97.50 305 MET A CA 1
ATOM 2314 C C . MET A 1 305 ? 4.191 -3.071 -28.891 1.00 97.50 305 MET A C 1
ATOM 2316 O O . MET A 1 305 ? 3.272 -2.266 -28.962 1.00 97.50 305 MET A O 1
ATOM 2320 N N . VAL A 1 306 ? 4.141 -4.134 -28.090 1.00 97.62 306 VAL A N 1
ATOM 2321 C CA . VAL A 1 306 ? 3.071 -4.350 -27.104 1.00 97.62 306 VAL A CA 1
ATOM 2322 C C . VAL A 1 306 ? 3.701 -4.505 -25.731 1.00 97.62 306 VAL A C 1
ATOM 2324 O O . VAL A 1 306 ? 4.571 -5.352 -25.539 1.00 97.62 306 VAL A O 1
ATOM 2327 N N . GLY A 1 307 ? 3.278 -3.698 -24.769 1.00 96.81 307 GLY A N 1
ATOM 2328 C CA . GLY A 1 307 ? 3.781 -3.740 -23.405 1.00 96.81 307 GLY A CA 1
ATOM 2329 C C . GLY A 1 307 ? 2.674 -4.054 -22.410 1.00 96.81 307 GLY A C 1
ATOM 2330 O O . GLY A 1 307 ? 1.664 -3.365 -22.388 1.00 96.81 307 GLY A O 1
ATOM 2331 N N . PHE A 1 308 ? 2.876 -5.058 -21.561 1.00 97.06 308 PHE A N 1
ATOM 2332 C CA . PHE A 1 308 ? 1.968 -5.377 -20.461 1.00 97.06 308 PHE A CA 1
ATOM 2333 C C . PHE A 1 308 ? 2.531 -4.866 -19.139 1.00 97.06 308 PHE A C 1
ATOM 2335 O O . PHE A 1 308 ? 3.609 -5.295 -18.719 1.00 97.06 308 PHE A O 1
ATOM 2342 N N . GLU A 1 309 ? 1.780 -4.003 -18.462 1.00 95.19 309 GLU A N 1
ATOM 2343 C CA . GLU A 1 309 ? 2.029 -3.579 -17.083 1.00 95.19 309 GLU A CA 1
ATOM 2344 C C . GLU A 1 309 ? 0.762 -3.821 -16.263 1.00 95.19 309 GLU A C 1
ATOM 2346 O O . GLU A 1 309 ? -0.329 -3.456 -16.680 1.00 95.19 309 GLU A O 1
ATOM 2351 N N . ILE A 1 310 ? 0.885 -4.461 -15.101 1.00 93.50 310 ILE A N 1
ATOM 2352 C CA . ILE A 1 310 ? -0.288 -4.804 -14.287 1.00 93.50 310 ILE A CA 1
ATOM 2353 C C . ILE A 1 310 ? -0.864 -3.573 -13.578 1.00 93.50 310 ILE A C 1
ATOM 2355 O O . ILE A 1 310 ? -2.048 -3.549 -13.236 1.00 93.50 310 ILE A O 1
ATOM 2359 N N . ASP A 1 311 ? -0.021 -2.570 -13.334 1.00 93.75 311 ASP A N 1
ATOM 2360 C CA . ASP A 1 311 ? -0.368 -1.346 -12.631 1.00 93.75 311 ASP A CA 1
ATOM 2361 C C . ASP A 1 311 ? -0.668 -0.190 -13.608 1.00 93.75 311 ASP A C 1
ATOM 2363 O O . ASP A 1 311 ? 0.263 0.409 -14.154 1.00 93.75 311 ASP A O 1
ATOM 2367 N N . PRO A 1 312 ? -1.947 0.179 -13.822 1.00 94.81 312 PRO A N 1
ATOM 2368 C CA . PRO A 1 312 ? -2.305 1.245 -14.762 1.00 94.81 312 PRO A CA 1
ATOM 2369 C C . PRO A 1 312 ? -1.699 2.605 -14.390 1.00 94.81 312 PRO A C 1
ATOM 2371 O O . PRO A 1 312 ? -1.413 3.409 -15.275 1.00 94.81 312 PRO A O 1
ATOM 2374 N N . GLU A 1 313 ? -1.446 2.860 -13.102 1.00 94.88 313 GLU A N 1
ATOM 2375 C CA . GLU A 1 313 ? -0.823 4.114 -12.663 1.00 94.88 313 GLU A CA 1
ATOM 2376 C C . GLU A 1 313 ? 0.636 4.223 -13.123 1.00 94.88 313 GLU A C 1
ATOM 2378 O O . GLU A 1 313 ? 1.123 5.328 -13.354 1.00 94.88 313 GLU A O 1
ATOM 2383 N N . ILE A 1 314 ? 1.338 3.099 -13.307 1.00 96.19 314 ILE A N 1
ATOM 2384 C CA . ILE A 1 314 ? 2.709 3.106 -13.834 1.00 96.19 314 ILE A CA 1
ATOM 2385 C C . ILE A 1 314 ? 2.717 3.478 -15.319 1.00 96.19 314 ILE A C 1
ATOM 2387 O O . ILE A 1 314 ? 3.584 4.245 -15.735 1.00 96.19 314 ILE A O 1
ATOM 2391 N N . ILE A 1 315 ? 1.740 3.002 -16.100 1.00 96.88 315 ILE A N 1
ATOM 2392 C CA . ILE A 1 315 ? 1.583 3.399 -17.509 1.00 96.88 315 ILE A CA 1
ATOM 2393 C C . ILE A 1 315 ? 1.340 4.911 -17.594 1.00 96.88 315 ILE A C 1
ATOM 2395 O O . ILE A 1 315 ? 2.053 5.600 -18.319 1.00 96.88 315 ILE A O 1
ATOM 2399 N N . ALA A 1 316 ? 0.415 5.441 -16.786 1.00 96.75 316 ALA A N 1
ATOM 2400 C CA . ALA A 1 316 ? 0.128 6.876 -16.740 1.00 96.75 316 ALA A CA 1
ATOM 2401 C C . ALA A 1 316 ? 1.362 7.709 -16.339 1.00 96.75 316 ALA A C 1
ATOM 2403 O O . ALA A 1 316 ? 1.644 8.754 -16.925 1.00 96.75 316 ALA A O 1
ATOM 2404 N N . VAL A 1 317 ? 2.145 7.236 -15.363 1.00 97.06 317 VAL A N 1
ATOM 2405 C CA . VAL A 1 317 ? 3.432 7.851 -14.999 1.00 97.06 317 VAL A CA 1
ATOM 2406 C C . VAL A 1 317 ? 4.427 7.797 -16.163 1.00 97.06 317 VAL A C 1
ATOM 2408 O O . VAL A 1 317 ? 5.149 8.768 -16.397 1.00 97.06 317 VAL A O 1
ATOM 2411 N N . GLY A 1 318 ? 4.457 6.696 -16.914 1.00 97.19 318 GLY A N 1
ATOM 2412 C CA . GLY A 1 318 ? 5.295 6.539 -18.097 1.00 97.19 318 GLY A CA 1
ATOM 2413 C C . GLY A 1 318 ? 4.968 7.539 -19.205 1.00 97.19 318 GLY A C 1
ATOM 2414 O O . GLY A 1 318 ? 5.878 8.139 -19.782 1.00 97.19 318 GLY A O 1
ATOM 2415 N N . GLU A 1 319 ? 3.681 7.778 -19.456 1.00 96.75 319 GLU A N 1
ATOM 2416 C CA . GLU A 1 319 ? 3.210 8.760 -20.439 1.00 96.75 319 GLU A CA 1
ATOM 2417 C C . GLU A 1 319 ? 3.636 10.186 -20.074 1.00 96.75 319 GLU A C 1
ATOM 2419 O O . GLU A 1 319 ? 4.109 10.927 -20.934 1.00 96.75 319 GLU A O 1
ATOM 2424 N N . VAL A 1 320 ? 3.522 10.559 -18.795 1.00 97.06 320 VAL A N 1
ATOM 2425 C CA . VAL A 1 320 ? 3.813 11.924 -18.326 1.00 97.06 320 VAL A CA 1
ATOM 2426 C C . VAL A 1 320 ? 5.315 12.182 -18.170 1.00 97.06 320 VAL A C 1
ATOM 2428 O O . VAL A 1 320 ? 5.797 13.263 -18.514 1.00 97.06 320 VAL A O 1
ATOM 2431 N N . TYR A 1 321 ? 6.072 11.220 -17.633 1.00 97.25 321 TYR A N 1
ATOM 2432 C CA . TYR A 1 321 ? 7.446 11.466 -17.177 1.00 97.25 321 TYR A CA 1
ATOM 2433 C C . TYR A 1 321 ? 8.533 10.735 -17.972 1.00 97.25 321 TYR A C 1
ATOM 2435 O O . TYR A 1 321 ? 9.683 11.184 -17.925 1.00 97.25 321 TYR A O 1
ATOM 2443 N N . PHE A 1 322 ? 8.211 9.656 -18.694 1.00 97.12 322 PHE A N 1
ATOM 2444 C CA . PHE A 1 322 ? 9.200 8.772 -19.337 1.00 97.12 322 PHE A CA 1
ATOM 2445 C C . PHE A 1 322 ? 9.070 8.705 -20.867 1.00 97.12 322 PHE A C 1
ATOM 2447 O O . PHE A 1 322 ? 9.730 7.890 -21.514 1.00 97.12 322 PHE A O 1
ATOM 2454 N N . GLY A 1 323 ? 8.259 9.584 -21.457 1.00 94.62 323 GLY A N 1
ATOM 2455 C CA . GLY A 1 323 ? 8.107 9.690 -22.905 1.00 94.62 323 GLY A CA 1
ATOM 2456 C C . GLY A 1 323 ? 7.455 8.464 -23.535 1.00 94.62 323 GLY A C 1
ATOM 2457 O O . GLY A 1 323 ? 7.852 8.052 -24.620 1.00 94.62 323 GLY A O 1
ATOM 2458 N N . MET A 1 324 ? 6.482 7.862 -22.840 1.00 96.12 324 MET A N 1
ATOM 2459 C CA . MET A 1 324 ? 5.592 6.840 -23.410 1.00 96.12 324 MET A CA 1
ATOM 2460 C C . MET A 1 324 ? 4.349 7.423 -24.088 1.00 96.12 324 MET A C 1
ATOM 2462 O O . MET A 1 324 ? 3.430 6.682 -24.424 1.00 96.12 324 MET A O 1
ATOM 2466 N N . SER A 1 325 ? 4.286 8.741 -24.265 1.00 94.56 325 SER A N 1
ATOM 2467 C CA . SER A 1 325 ? 3.179 9.376 -24.971 1.00 94.56 325 SER A CA 1
ATOM 2468 C C . SER A 1 325 ? 3.083 8.858 -26.412 1.00 94.56 325 SER A C 1
ATOM 2470 O O . SER A 1 325 ? 4.085 8.472 -27.018 1.00 94.56 325 SER A O 1
ATOM 2472 N N . ALA A 1 326 ? 1.879 8.896 -26.985 1.00 91.94 326 ALA A N 1
ATOM 2473 C CA . ALA A 1 326 ? 1.652 8.485 -28.372 1.00 91.94 326 ALA A CA 1
ATOM 2474 C C . ALA A 1 326 ? 2.463 9.312 -29.392 1.00 91.94 326 ALA A C 1
ATOM 2476 O O . ALA A 1 326 ? 2.714 8.838 -30.494 1.00 91.94 326 ALA A O 1
ATOM 2477 N N . ASP A 1 327 ? 2.896 10.522 -29.026 1.00 92.56 327 ASP A N 1
ATOM 2478 C CA . ASP A 1 327 ? 3.749 11.361 -29.872 1.00 92.56 327 ASP A CA 1
ATOM 2479 C C . ASP A 1 327 ? 5.212 10.879 -29.885 1.00 92.56 327 ASP A C 1
ATOM 2481 O O . ASP A 1 327 ? 5.898 11.007 -30.899 1.00 92.56 327 ASP A O 1
ATOM 2485 N N . GLU A 1 328 ? 5.703 10.321 -28.772 1.00 93.56 328 GLU A N 1
ATOM 2486 C CA . GLU A 1 328 ? 7.085 9.840 -28.645 1.00 93.56 328 GLU A CA 1
ATOM 2487 C C . GLU A 1 328 ? 7.240 8.353 -28.994 1.00 93.56 328 GLU A C 1
ATOM 2489 O O . GLU A 1 328 ? 8.245 7.983 -29.605 1.00 93.56 328 GLU A O 1
ATOM 2494 N N . LEU A 1 329 ? 6.268 7.510 -28.626 1.00 95.38 329 LEU A N 1
ATOM 2495 C CA . LEU A 1 329 ? 6.241 6.063 -28.885 1.00 95.38 329 LEU A CA 1
ATOM 2496 C C . LEU A 1 329 ? 4.927 5.642 -29.583 1.00 95.38 329 LEU A C 1
ATOM 2498 O O . LEU A 1 329 ? 4.148 4.876 -29.013 1.00 95.38 329 LEU A O 1
ATOM 2502 N N . PRO A 1 330 ? 4.661 6.100 -30.822 1.00 95.12 330 PRO A N 1
ATOM 2503 C CA . PRO A 1 330 ? 3.380 5.880 -31.508 1.00 95.12 330 PRO A CA 1
ATOM 2504 C C . PRO A 1 330 ? 3.049 4.405 -31.761 1.00 95.12 330 PRO A C 1
ATOM 2506 O O . PRO A 1 330 ? 1.877 4.031 -31.787 1.00 95.12 330 PRO A O 1
ATOM 2509 N N . SER A 1 331 ? 4.063 3.554 -31.939 1.00 95.81 331 SER A N 1
ATOM 2510 C CA . SER A 1 331 ? 3.868 2.118 -32.179 1.00 95.81 331 SER A CA 1
ATOM 2511 C C . SER A 1 331 ? 3.838 1.264 -30.909 1.00 95.81 331 SER A C 1
ATOM 2513 O O . SER A 1 331 ? 3.802 0.033 -31.014 1.00 95.81 331 SER A O 1
ATOM 2515 N N . LEU A 1 332 ? 3.866 1.880 -29.719 1.00 97.69 332 LEU A N 1
ATOM 2516 C CA . LEU A 1 332 ? 3.715 1.183 -28.444 1.00 97.69 332 LEU A CA 1
ATOM 2517 C C . LEU A 1 332 ? 2.245 1.114 -28.022 1.00 97.69 332 LEU A C 1
ATOM 2519 O O . LEU A 1 332 ? 1.620 2.115 -27.695 1.00 97.69 332 LEU A O 1
ATOM 2523 N N . GLU A 1 333 ? 1.724 -0.104 -27.930 1.00 96.69 333 GLU A N 1
ATOM 2524 C CA . GLU A 1 333 ? 0.460 -0.401 -27.265 1.00 96.69 333 GLU A CA 1
ATOM 2525 C C . GLU A 1 333 ? 0.741 -0.808 -25.809 1.00 96.69 333 GLU A C 1
ATOM 2527 O O . GLU A 1 333 ? 1.184 -1.928 -25.540 1.00 96.69 333 GLU A O 1
ATOM 2532 N N . ALA A 1 334 ? 0.527 0.112 -24.865 1.00 97.00 334 ALA A N 1
ATOM 2533 C CA . ALA A 1 334 ? 0.640 -0.159 -23.432 1.00 97.00 334 ALA A CA 1
ATOM 2534 C C . ALA A 1 334 ? -0.699 -0.671 -22.873 1.00 97.00 334 ALA A C 1
ATOM 2536 O O . ALA A 1 334 ? -1.716 0.017 -22.935 1.00 97.00 334 ALA A O 1
ATOM 2537 N N . ILE A 1 335 ? -0.704 -1.883 -22.319 1.00 96.38 335 ILE A N 1
ATOM 2538 C CA . ILE A 1 335 ? -1.905 -2.581 -21.851 1.00 96.38 335 ILE A CA 1
ATOM 2539 C C . ILE A 1 335 ? -1.809 -2.811 -20.341 1.00 96.38 335 ILE A C 1
ATOM 2541 O O . ILE A 1 335 ? -0.885 -3.471 -19.855 1.00 96.38 335 ILE A O 1
ATOM 2545 N N . ALA A 1 336 ? -2.805 -2.298 -19.614 1.00 95.81 336 ALA A N 1
ATOM 2546 C CA . ALA A 1 336 ? -2.958 -2.469 -18.172 1.00 95.81 336 ALA A CA 1
ATOM 2547 C C . ALA A 1 336 ? -3.490 -3.876 -17.816 1.00 95.81 336 ALA A C 1
ATOM 2549 O O . ALA A 1 336 ? -4.672 -4.048 -17.511 1.00 95.81 336 ALA A O 1
ATOM 2550 N N . GLU A 1 337 ? -2.642 -4.902 -17.895 1.00 93.44 337 GLU A N 1
ATOM 2551 C CA . GLU A 1 337 ? -3.016 -6.296 -17.632 1.00 93.44 337 GLU A CA 1
ATOM 2552 C C . GLU A 1 337 ? -1.835 -7.120 -17.085 1.00 93.44 337 GLU A C 1
ATOM 2554 O O . GLU A 1 337 ? -0.663 -6.815 -17.304 1.00 93.44 337 GLU A O 1
ATOM 2559 N N . ASP A 1 338 ? -2.131 -8.229 -16.398 1.00 90.38 338 ASP A N 1
ATOM 2560 C CA . ASP A 1 338 ? -1.131 -9.275 -16.165 1.00 90.38 338 ASP A CA 1
ATOM 2561 C C . ASP A 1 338 ? -0.628 -9.806 -17.518 1.00 90.38 338 ASP A C 1
ATOM 2563 O O . ASP A 1 338 ? -1.403 -10.278 -18.353 1.00 90.38 338 ASP A O 1
ATOM 2567 N N . GLY A 1 339 ? 0.687 -9.778 -17.737 1.00 88.56 339 GLY A N 1
ATOM 2568 C CA . GLY A 1 339 ? 1.248 -10.172 -19.028 1.00 88.56 339 GLY A CA 1
ATOM 2569 C C . GLY A 1 339 ? 1.051 -11.646 -19.391 1.00 88.56 339 GLY A C 1
ATOM 2570 O O . GLY A 1 339 ? 1.235 -12.009 -20.546 1.00 88.56 339 GLY A O 1
ATOM 2571 N N . ARG A 1 340 ? 0.655 -12.526 -18.459 1.00 86.44 340 ARG A N 1
ATOM 2572 C CA . ARG A 1 340 ? 0.375 -13.942 -18.771 1.00 86.44 340 ARG A CA 1
ATOM 2573 C C . ARG A 1 340 ? -0.949 -14.136 -19.518 1.00 86.44 340 ARG A C 1
ATOM 2575 O O . ARG A 1 340 ? -0.910 -14.772 -20.573 1.00 86.44 340 ARG A O 1
ATOM 2582 N N . PRO A 1 341 ? -2.118 -13.697 -19.005 1.00 88.31 341 PRO A N 1
ATOM 2583 C CA . PRO A 1 341 ? -3.347 -13.705 -19.791 1.00 88.31 341 PRO A CA 1
ATOM 2584 C C . PRO A 1 341 ? -3.221 -12.808 -21.027 1.00 88.31 341 PRO A C 1
ATOM 2586 O 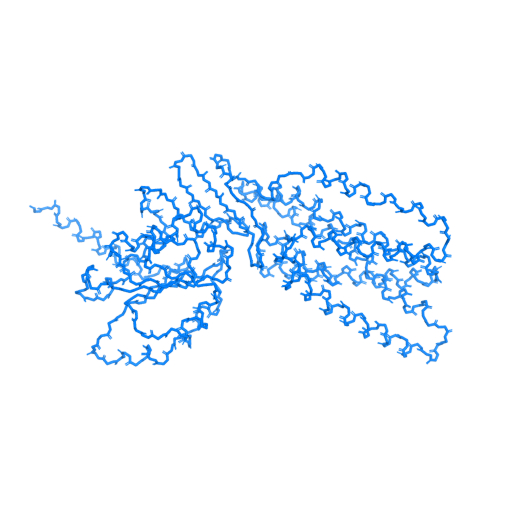O . PRO A 1 341 ? -3.578 -13.278 -22.107 1.00 88.31 341 PRO A O 1
ATOM 2589 N N . GLY A 1 342 ? -2.585 -11.636 -20.911 1.00 88.62 342 GLY A N 1
ATOM 2590 C CA . GLY A 1 342 ? -2.341 -10.737 -22.041 1.00 88.62 342 GLY A CA 1
ATOM 2591 C C . GLY A 1 342 ? -1.586 -11.412 -23.191 1.00 88.62 342 GLY A C 1
ATOM 2592 O O . GLY A 1 342 ? -2.070 -11.459 -24.322 1.00 88.62 342 GLY A O 1
ATOM 2593 N N . LEU A 1 343 ? -0.452 -12.069 -22.908 1.00 89.25 343 LEU A N 1
ATOM 2594 C CA . LEU A 1 343 ? 0.313 -12.804 -23.924 1.00 89.25 343 LEU A CA 1
ATOM 2595 C C . LEU A 1 343 ? -0.493 -13.945 -24.568 1.00 89.25 343 LEU A C 1
ATOM 2597 O O . LEU A 1 343 ? -0.297 -14.247 -25.742 1.00 89.25 343 LEU A O 1
ATOM 2601 N N . ARG A 1 344 ? -1.397 -14.597 -23.823 1.00 89.25 344 ARG A N 1
ATOM 2602 C CA . ARG A 1 344 ? -2.264 -15.659 -24.369 1.00 89.25 344 ARG A CA 1
ATOM 2603 C C . ARG A 1 344 ? -3.374 -15.117 -25.263 1.00 89.25 344 ARG A C 1
ATOM 2605 O O . ARG A 1 344 ? -3.826 -15.851 -26.139 1.00 89.25 344 ARG A O 1
ATOM 2612 N N . ALA A 1 345 ? -3.830 -13.894 -25.010 1.00 89.31 345 ALA A N 1
ATOM 2613 C CA . ALA A 1 345 ? -4.847 -13.225 -25.809 1.00 89.31 345 ALA A CA 1
ATOM 2614 C C . ALA A 1 345 ? -4.273 -12.658 -27.119 1.00 89.31 345 ALA A C 1
ATOM 2616 O O . ALA A 1 345 ? -5.007 -12.526 -28.098 1.00 89.31 345 ALA A O 1
ATOM 2617 N N . LEU A 1 346 ? -2.967 -12.368 -27.167 1.00 89.44 346 LEU A N 1
ATOM 2618 C CA . LEU A 1 346 ? -2.313 -11.877 -28.376 1.00 89.44 346 LEU A CA 1
ATOM 2619 C C . LEU A 1 346 ? -2.322 -12.912 -29.507 1.00 89.44 346 LEU A C 1
ATOM 2621 O O . LEU A 1 346 ? -1.852 -14.043 -29.373 1.00 89.44 346 LEU A O 1
ATOM 2625 N N . SER A 1 347 ? -2.788 -12.475 -30.675 1.00 82.94 347 SER A N 1
ATOM 2626 C CA . SER A 1 347 ? -2.675 -13.213 -31.930 1.00 82.94 347 SER A CA 1
ATOM 2627 C C . SER A 1 347 ? -1.464 -12.747 -32.740 1.00 82.94 347 SER A C 1
ATOM 2629 O O . SER A 1 347 ? -1.248 -11.544 -32.912 1.00 82.94 347 SER A O 1
ATOM 2631 N N . GLY A 1 348 ? -0.724 -13.697 -33.312 1.00 82.19 348 GLY A N 1
ATOM 2632 C CA . GLY A 1 348 ? 0.409 -13.436 -34.201 1.00 82.19 348 GLY A CA 1
ATOM 2633 C C . GLY A 1 348 ? 1.747 -13.900 -33.628 1.00 82.19 348 GLY A C 1
ATOM 2634 O O . GLY A 1 348 ? 1.820 -14.477 -32.547 1.00 82.19 348 GLY A O 1
ATOM 2635 N N . THR A 1 349 ? 2.810 -13.676 -34.395 1.00 85.88 349 THR A N 1
ATOM 2636 C CA . THR A 1 349 ? 4.193 -13.963 -33.997 1.00 85.88 349 THR A CA 1
ATOM 2637 C C . THR A 1 349 ? 4.932 -12.660 -33.751 1.00 85.88 349 THR A C 1
ATOM 2639 O O . THR A 1 349 ? 4.730 -11.704 -34.499 1.00 85.88 349 THR A O 1
ATOM 2642 N N . PHE A 1 350 ? 5.808 -12.656 -32.752 1.00 91.75 350 PHE A N 1
ATOM 2643 C CA . PHE A 1 350 ? 6.676 -11.531 -32.430 1.00 91.75 350 PHE A CA 1
ATOM 2644 C C . PHE A 1 350 ? 8.137 -11.949 -32.583 1.00 91.75 350 PHE A C 1
ATOM 2646 O O . PHE A 1 350 ? 8.472 -13.102 -32.306 1.00 91.75 350 PHE A O 1
ATOM 2653 N N . ASP A 1 351 ? 8.986 -11.029 -33.037 1.00 92.81 351 ASP A N 1
ATOM 2654 C CA . ASP A 1 351 ? 10.412 -11.301 -33.245 1.00 92.81 351 ASP A CA 1
ATOM 2655 C C . ASP A 1 351 ? 11.149 -11.402 -31.900 1.00 92.81 351 ASP A C 1
ATOM 2657 O O . ASP A 1 351 ? 12.027 -12.255 -31.736 1.00 92.81 351 ASP A O 1
ATOM 2661 N N . VAL A 1 352 ? 10.743 -10.572 -30.928 1.00 94.56 352 VAL A N 1
ATOM 2662 C CA . VAL A 1 352 ? 11.261 -10.580 -29.555 1.00 94.56 352 VAL A CA 1
ATOM 2663 C C . VAL A 1 352 ? 10.127 -10.575 -28.533 1.00 94.56 352 VAL A C 1
ATOM 2665 O O . VAL A 1 352 ? 9.175 -9.801 -28.638 1.00 94.56 352 VAL A O 1
ATOM 2668 N N . ILE A 1 353 ? 10.270 -11.405 -27.499 1.00 93.56 353 ILE A N 1
ATOM 2669 C CA . ILE A 1 353 ? 9.471 -11.342 -26.271 1.00 93.56 353 ILE A CA 1
ATOM 2670 C C . ILE A 1 353 ? 10.437 -11.091 -25.109 1.00 93.56 353 ILE A C 1
ATOM 2672 O O . ILE A 1 353 ? 11.249 -11.951 -24.768 1.00 93.56 353 ILE A O 1
ATOM 2676 N N . ALA A 1 354 ? 10.361 -9.899 -24.525 1.00 93.12 354 ALA A N 1
ATOM 2677 C CA . ALA A 1 354 ? 11.134 -9.466 -23.373 1.00 93.12 354 ALA A CA 1
ATOM 2678 C C . ALA A 1 354 ? 10.327 -9.684 -22.087 1.00 93.12 354 ALA A C 1
ATOM 2680 O O . ALA A 1 354 ? 9.202 -9.203 -21.953 1.00 93.12 354 ALA A O 1
ATOM 2681 N N . LEU A 1 355 ? 10.907 -10.406 -21.129 1.00 91.38 355 LEU A N 1
ATOM 2682 C CA . LEU A 1 355 ? 10.339 -10.585 -19.795 1.00 91.38 355 LEU A CA 1
ATOM 2683 C C . LEU A 1 355 ? 11.115 -9.726 -18.793 1.00 91.38 355 LEU A C 1
ATOM 2685 O O . LEU A 1 355 ? 12.211 -10.108 -18.382 1.00 91.38 355 LEU A O 1
ATOM 2689 N N . ASP A 1 356 ? 10.514 -8.611 -18.387 1.00 87.50 356 ASP A N 1
ATOM 2690 C CA . ASP A 1 356 ? 11.044 -7.637 -17.423 1.00 87.50 356 ASP A CA 1
ATOM 2691 C C . ASP A 1 356 ? 10.107 -7.458 -16.209 1.00 87.50 356 ASP A C 1
ATOM 2693 O O . ASP A 1 356 ? 9.987 -6.405 -15.596 1.00 87.50 356 ASP A O 1
ATOM 2697 N N . ALA A 1 357 ? 9.408 -8.531 -15.831 1.00 78.31 357 ALA A N 1
ATOM 2698 C CA . ALA A 1 357 ? 8.539 -8.555 -14.660 1.00 78.31 357 ALA A CA 1
ATOM 2699 C C . ALA A 1 357 ? 9.324 -8.998 -13.412 1.00 78.31 357 ALA A C 1
ATOM 2701 O O . ALA A 1 357 ? 9.365 -10.188 -13.078 1.00 78.31 357 ALA A O 1
ATOM 2702 N N . TYR A 1 358 ? 9.942 -8.046 -12.709 1.00 68.81 358 TYR A N 1
ATOM 2703 C CA . TYR A 1 358 ? 10.686 -8.290 -11.468 1.00 68.81 358 TYR A CA 1
ATOM 2704 C C . TYR A 1 358 ? 10.168 -7.437 -10.297 1.00 68.81 358 TYR A C 1
ATOM 2706 O O . TYR A 1 358 ? 9.551 -6.393 -10.482 1.00 68.81 358 TYR A O 1
ATOM 2714 N N . ARG A 1 359 ? 10.389 -7.908 -9.063 1.00 60.91 359 ARG A N 1
ATOM 2715 C CA . ARG A 1 359 ? 10.134 -7.160 -7.822 1.00 60.91 359 ARG A CA 1
ATOM 2716 C C . ARG A 1 359 ? 11.370 -7.254 -6.937 1.00 60.91 359 ARG A C 1
ATOM 2718 O O . ARG A 1 359 ? 11.468 -8.224 -6.188 1.00 60.91 359 ARG A O 1
ATOM 2725 N N . PRO A 1 360 ? 12.320 -6.310 -7.007 1.00 48.91 360 PRO A N 1
ATOM 2726 C CA . PRO A 1 360 ? 13.564 -6.389 -6.249 1.00 48.91 360 PRO A CA 1
ATOM 2727 C C . PRO A 1 360 ? 13.298 -6.687 -4.764 1.00 48.91 360 PRO A C 1
ATOM 2729 O O . PRO A 1 360 ? 12.410 -6.067 -4.181 1.00 48.91 360 PRO A O 1
ATOM 2732 N N . PRO A 1 361 ? 14.016 -7.639 -4.141 1.00 39.56 361 PRO A N 1
ATOM 2733 C CA . PRO A 1 361 ? 15.143 -8.417 -4.669 1.00 39.56 361 PRO A CA 1
ATOM 2734 C C . PRO A 1 361 ? 14.751 -9.747 -5.357 1.00 39.56 361 PRO A C 1
ATOM 2736 O O . PRO A 1 361 ? 15.611 -10.588 -5.586 1.00 39.56 361 PRO A O 1
ATOM 2739 N N . TYR A 1 362 ? 13.474 -9.983 -5.673 1.00 44.47 362 TYR A N 1
ATOM 2740 C CA . TYR A 1 362 ? 12.956 -11.275 -6.135 1.00 44.47 362 TYR A CA 1
ATOM 2741 C C . TYR A 1 362 ? 12.350 -11.243 -7.550 1.00 44.47 362 TYR A C 1
ATOM 2743 O O . TYR A 1 362 ? 11.603 -10.346 -7.942 1.00 44.47 362 TYR A O 1
ATOM 2751 N N . ILE A 1 363 ? 12.568 -12.317 -8.306 1.00 41.62 363 ILE A N 1
ATOM 2752 C CA . ILE A 1 363 ? 11.755 -12.631 -9.485 1.00 41.62 363 ILE A CA 1
ATOM 2753 C C . ILE A 1 363 ? 10.541 -13.445 -9.004 1.00 41.62 363 ILE A C 1
ATOM 2755 O O . ILE A 1 363 ? 10.722 -14.415 -8.259 1.00 41.62 363 ILE A O 1
ATOM 2759 N N . PRO A 1 364 ? 9.294 -13.116 -9.396 1.00 41.06 364 PRO A N 1
ATOM 2760 C CA . PRO A 1 364 ? 8.139 -13.933 -9.039 1.00 41.06 364 PRO A CA 1
ATOM 2761 C C . PRO A 1 364 ? 8.340 -15.392 -9.481 1.00 41.06 364 PRO A C 1
ATOM 2763 O O . PRO A 1 364 ? 8.526 -15.668 -10.664 1.00 41.06 364 PRO A O 1
ATOM 2766 N N . TRP A 1 365 ? 8.252 -16.354 -8.556 1.00 36.12 365 TRP A N 1
ATOM 2767 C CA . TRP A 1 365 ? 8.543 -17.776 -8.831 1.00 36.12 365 TRP A CA 1
ATOM 2768 C C . TRP A 1 365 ? 7.710 -18.379 -9.979 1.00 36.12 365 TRP A C 1
ATOM 2770 O O . TRP A 1 365 ? 8.148 -19.307 -10.655 1.00 36.12 365 TRP A O 1
ATOM 2780 N N . ARG A 1 366 ? 6.523 -17.820 -10.257 1.00 42.53 366 ARG A N 1
ATOM 2781 C CA . ARG A 1 366 ? 5.656 -18.235 -11.375 1.00 42.53 366 ARG A CA 1
ATOM 2782 C C . ARG A 1 366 ? 6.145 -17.774 -12.752 1.00 42.53 366 ARG A C 1
ATOM 2784 O O . ARG A 1 366 ? 5.691 -18.326 -13.747 1.00 42.53 366 ARG A O 1
ATOM 2791 N N . ALA A 1 367 ? 7.076 -16.822 -12.823 1.00 36.66 367 ALA A N 1
ATOM 2792 C CA . ALA A 1 367 ? 7.738 -16.409 -14.062 1.00 36.66 367 ALA A CA 1
ATOM 2793 C C . ALA A 1 367 ? 8.801 -17.429 -14.536 1.00 36.66 367 ALA A C 1
ATOM 2795 O O . ALA A 1 367 ? 9.426 -17.251 -15.578 1.00 36.66 367 ALA A O 1
ATOM 2796 N N . HIS A 1 368 ? 9.054 -18.498 -13.769 1.00 37.84 368 HIS A N 1
ATOM 2797 C CA . HIS A 1 368 ? 10.004 -19.565 -14.116 1.00 37.84 368 HIS A CA 1
ATOM 2798 C C . HIS A 1 368 ? 9.348 -20.850 -14.638 1.00 37.84 368 HIS A C 1
ATOM 2800 O O . HIS A 1 368 ? 10.064 -21.737 -15.101 1.00 37.84 368 HIS A O 1
ATOM 2806 N N . ASP A 1 369 ? 8.020 -20.993 -14.573 1.00 36.25 369 ASP A N 1
ATOM 2807 C CA . ASP A 1 369 ? 7.384 -22.230 -15.025 1.00 36.25 369 ASP A CA 1
ATOM 2808 C C . ASP A 1 369 ? 7.388 -22.289 -16.562 1.00 36.25 369 ASP A C 1
ATOM 2810 O O . ASP A 1 369 ? 6.633 -21.586 -17.234 1.00 36.25 369 ASP A O 1
ATOM 2814 N N . GLY A 1 370 ? 8.223 -23.157 -17.142 1.00 36.94 370 GLY A N 1
ATOM 2815 C CA . GLY A 1 370 ? 8.331 -23.370 -18.595 1.00 36.94 370 GLY A CA 1
ATOM 2816 C C . GLY A 1 370 ? 7.032 -23.844 -19.270 1.00 36.94 370 GLY A C 1
ATOM 2817 O O . GLY A 1 370 ? 7.004 -24.091 -20.477 1.00 36.94 370 GLY A O 1
ATOM 2818 N N . ARG A 1 371 ? 5.938 -24.001 -18.514 1.00 39.66 371 ARG A N 1
ATOM 2819 C CA . ARG A 1 371 ? 4.566 -24.244 -18.991 1.00 39.66 371 ARG A CA 1
ATOM 2820 C C . ARG A 1 371 ? 3.802 -22.968 -19.381 1.00 39.66 371 ARG A C 1
ATOM 2822 O O . ARG A 1 371 ? 2.671 -23.079 -19.846 1.00 39.66 371 ARG A O 1
ATOM 2829 N N . VAL A 1 372 ? 4.383 -21.779 -19.190 1.00 42.97 372 VAL A N 1
ATOM 2830 C CA . VAL A 1 372 ? 3.733 -20.479 -19.459 1.00 42.97 372 VAL A CA 1
ATOM 2831 C C . VAL A 1 372 ? 3.673 -20.125 -20.954 1.00 42.97 372 VAL A C 1
ATOM 2833 O O . VAL A 1 372 ? 2.841 -19.312 -21.349 1.00 42.97 372 VAL A O 1
ATOM 2836 N N . LEU A 1 373 ? 4.453 -20.794 -21.805 1.00 37.91 373 LEU A N 1
ATOM 2837 C CA . LEU A 1 373 ? 4.449 -20.561 -23.250 1.00 37.91 373 LEU A CA 1
ATOM 2838 C C . LEU A 1 373 ? 3.251 -21.248 -23.945 1.00 37.91 373 LEU A C 1
ATOM 2840 O O . LEU A 1 373 ? 2.983 -22.426 -23.675 1.00 37.91 373 LEU A O 1
ATOM 2844 N N . PRO A 1 374 ? 2.538 -20.572 -24.869 1.00 34.12 374 PRO A N 1
ATOM 2845 C CA . PRO A 1 374 ? 1.523 -21.218 -25.696 1.00 34.12 374 PRO A CA 1
ATOM 2846 C C . PRO A 1 374 ? 2.143 -22.381 -26.487 1.00 34.12 374 PRO A C 1
ATOM 2848 O O . PRO A 1 374 ? 3.296 -22.318 -26.914 1.00 34.12 374 PRO A O 1
ATOM 2851 N N . ARG A 1 375 ? 1.376 -23.459 -26.720 1.00 32.00 375 ARG A N 1
ATOM 2852 C CA . ARG A 1 375 ? 1.841 -24.657 -27.456 1.00 32.00 375 ARG A CA 1
ATOM 2853 C C . ARG A 1 375 ? 2.436 -24.339 -28.842 1.00 32.00 375 ARG A C 1
ATOM 2855 O O . ARG A 1 375 ? 3.255 -25.117 -29.316 1.00 32.00 375 ARG A O 1
ATOM 2862 N N . GLY A 1 376 ? 2.105 -23.188 -29.434 1.00 30.48 376 GLY A N 1
ATOM 2863 C CA . GLY A 1 376 ? 2.708 -22.694 -30.676 1.00 30.48 376 GLY A CA 1
ATOM 2864 C C . GLY A 1 376 ? 4.199 -22.341 -30.581 1.00 30.48 376 GLY A C 1
ATOM 2865 O O . GLY A 1 376 ? 4.902 -22.480 -31.573 1.00 30.48 376 GLY A O 1
ATOM 2866 N N . ALA A 1 377 ? 4.717 -21.980 -29.400 1.00 34.34 377 ALA A N 1
ATOM 2867 C CA . ALA A 1 377 ? 6.147 -21.711 -29.202 1.00 34.34 377 ALA A CA 1
ATOM 2868 C C . ALA A 1 377 ? 6.982 -23.000 -29.067 1.00 34.34 377 ALA A C 1
ATOM 2870 O O . ALA A 1 377 ? 8.162 -23.018 -29.396 1.00 34.34 377 ALA A O 1
ATOM 2871 N N . ARG A 1 378 ? 6.369 -24.116 -28.641 1.00 30.58 378 ARG A N 1
ATOM 2872 C CA . ARG A 1 378 ? 7.046 -25.428 -28.549 1.00 30.58 378 ARG A CA 1
ATOM 2873 C C . ARG A 1 378 ? 7.119 -26.175 -29.879 1.00 30.58 378 ARG A C 1
ATOM 2875 O O . ARG A 1 378 ? 7.841 -27.157 -29.985 1.00 30.58 378 ARG A O 1
ATOM 2882 N N . GLN A 1 379 ? 6.368 -25.737 -30.886 1.00 26.00 379 GLN A N 1
ATOM 2883 C CA . GLN A 1 379 ? 6.305 -26.392 -32.193 1.00 26.00 379 GLN A CA 1
ATOM 2884 C C . GLN A 1 379 ? 7.203 -25.720 -33.245 1.00 26.00 379 GLN A C 1
ATOM 2886 O O . GLN A 1 379 ? 7.064 -25.990 -34.434 1.00 26.00 379 GLN A O 1
ATOM 2891 N N . ALA A 1 380 ? 8.147 -24.884 -32.798 1.00 31.05 380 ALA A N 1
ATOM 2892 C CA . ALA A 1 380 ? 9.233 -24.329 -33.606 1.00 31.05 380 ALA A CA 1
ATOM 2893 C C . ALA A 1 380 ? 10.513 -25.197 -33.578 1.00 31.05 380 ALA A C 1
ATOM 2895 O O . ALA A 1 380 ? 11.544 -24.790 -34.099 1.00 31.05 380 ALA A O 1
ATOM 2896 N N . ASP A 1 381 ? 10.450 -26.416 -33.027 1.00 27.00 381 ASP A N 1
ATOM 2897 C CA . ASP A 1 381 ? 11.580 -27.362 -32.950 1.00 27.00 381 ASP A CA 1
ATOM 2898 C C . ASP A 1 381 ? 11.745 -28.220 -34.231 1.00 27.00 381 ASP A C 1
ATOM 2900 O O . ASP A 1 381 ? 12.192 -29.366 -34.223 1.00 27.00 381 ASP A O 1
ATOM 2904 N N . ARG A 1 382 ? 11.343 -27.664 -35.381 1.00 25.88 382 ARG A N 1
ATOM 2905 C CA . ARG A 1 382 ? 11.762 -28.126 -36.711 1.00 25.88 382 ARG A CA 1
ATOM 2906 C C . ARG A 1 382 ? 12.586 -27.009 -37.342 1.00 25.88 382 ARG A C 1
ATOM 2908 O O . ARG A 1 382 ? 12.194 -25.850 -37.228 1.00 25.88 382 ARG A O 1
ATOM 2915 N N . PRO A 1 383 ? 13.700 -27.316 -38.026 1.00 32.12 383 PRO A N 1
ATOM 2916 C CA . PRO A 1 383 ? 14.689 -26.317 -38.403 1.00 32.12 383 PRO A CA 1
ATOM 2917 C C . PRO A 1 383 ? 14.136 -25.436 -39.527 1.00 32.12 383 PRO A C 1
ATOM 2919 O O . PRO A 1 383 ? 14.296 -25.770 -40.699 1.00 32.12 383 PRO A O 1
ATOM 2922 N N . ARG A 1 384 ? 13.425 -24.357 -39.165 1.00 32.31 384 ARG A N 1
ATOM 2923 C CA . ARG A 1 384 ? 13.165 -23.122 -39.932 1.00 32.31 384 ARG A CA 1
ATOM 2924 C C . ARG A 1 384 ? 12.176 -22.208 -39.168 1.00 32.31 384 ARG A C 1
ATOM 2926 O O . ARG A 1 384 ? 10.987 -22.504 -39.145 1.00 32.31 384 ARG A O 1
ATOM 2933 N N . ARG A 1 385 ? 12.679 -21.025 -38.754 1.00 36.00 385 ARG A N 1
ATOM 2934 C CA . ARG A 1 385 ? 12.000 -19.763 -38.324 1.00 36.00 385 ARG A CA 1
ATOM 2935 C C . ARG A 1 385 ? 11.628 -19.633 -36.835 1.00 36.00 385 ARG A C 1
ATOM 2937 O O . ARG A 1 385 ? 11.091 -20.575 -36.285 1.00 36.00 385 ARG A O 1
ATOM 2944 N N . ARG A 1 386 ? 11.733 -18.487 -36.141 1.00 37.22 386 ARG A N 1
ATOM 2945 C CA . ARG A 1 386 ? 12.412 -17.162 -36.243 1.00 37.22 386 ARG A CA 1
ATOM 2946 C C . ARG A 1 386 ? 12.034 -16.461 -34.912 1.00 37.22 386 ARG A C 1
ATOM 2948 O O . ARG A 1 386 ? 10.957 -15.884 -34.841 1.00 37.22 386 ARG A O 1
ATOM 2955 N N . GLY A 1 387 ? 12.824 -16.584 -33.849 1.00 34.22 387 GLY A N 1
ATOM 2956 C CA . GLY A 1 387 ? 12.530 -15.879 -32.594 1.00 34.22 387 GLY A CA 1
ATOM 2957 C C . GLY A 1 387 ? 13.622 -16.074 -31.552 1.00 34.22 387 GLY A C 1
ATOM 2958 O O . GLY A 1 387 ? 14.141 -17.183 -31.416 1.00 34.22 387 GLY A O 1
ATOM 2959 N N . ALA A 1 388 ? 13.975 -14.996 -30.853 1.00 41.88 388 ALA A N 1
ATOM 2960 C CA . ALA A 1 388 ? 14.905 -15.002 -29.729 1.00 41.88 388 ALA A CA 1
ATOM 2961 C C . ALA A 1 388 ? 14.148 -14.704 -28.428 1.00 41.88 388 ALA A C 1
ATOM 2963 O O . ALA A 1 388 ? 13.362 -13.758 -28.365 1.00 41.88 388 ALA A O 1
ATOM 2964 N N . GLU A 1 389 ? 14.399 -15.497 -27.387 1.00 39.69 389 GLU A N 1
ATOM 2965 C CA . GLU A 1 389 ? 13.871 -15.270 -26.038 1.00 39.69 389 GLU A CA 1
ATOM 2966 C C . GLU A 1 389 ? 15.026 -14.834 -25.128 1.00 39.69 389 GLU A C 1
ATOM 2968 O O . GLU A 1 389 ? 16.022 -15.548 -24.998 1.00 39.69 389 GLU A O 1
ATOM 2973 N N . CYS A 1 390 ? 14.902 -13.661 -24.499 1.00 39.09 390 CYS A N 1
ATOM 2974 C CA . CYS A 1 390 ? 15.889 -13.149 -23.550 1.00 39.09 390 CYS A CA 1
ATOM 2975 C C . CYS A 1 390 ? 15.252 -12.834 -22.202 1.00 39.09 390 CYS A C 1
ATOM 2977 O O . CYS A 1 390 ? 14.194 -12.213 -22.110 1.00 39.09 390 CYS A O 1
ATOM 2979 N N . ARG A 1 391 ? 15.953 -13.250 -21.148 1.00 38.62 391 ARG A N 1
ATOM 2980 C CA . ARG A 1 391 ? 15.568 -13.077 -19.752 1.00 38.62 391 ARG A CA 1
ATOM 2981 C C . ARG A 1 391 ? 16.709 -12.393 -19.010 1.00 38.62 391 ARG A C 1
ATOM 2983 O O . ARG A 1 391 ? 17.841 -12.865 -19.092 1.00 38.62 391 ARG A O 1
ATOM 2990 N N . ALA A 1 392 ? 16.418 -11.329 -18.270 1.00 38.72 392 ALA A N 1
ATOM 2991 C CA . ALA A 1 392 ? 17.373 -10.764 -17.323 1.00 38.72 392 ALA A CA 1
ATOM 2992 C C . ALA A 1 392 ? 17.368 -11.601 -16.024 1.00 38.72 392 ALA A C 1
ATOM 2994 O O . ALA A 1 392 ? 16.310 -11.84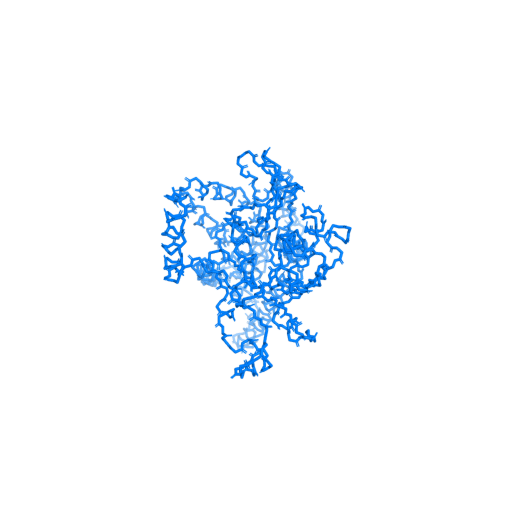0 -15.441 1.00 38.72 392 ALA A O 1
ATOM 2995 N N . ASP A 1 393 ? 18.538 -12.088 -15.596 1.00 35.19 393 ASP A N 1
ATOM 2996 C CA . ASP A 1 393 ? 18.749 -12.830 -14.341 1.00 35.19 393 ASP A CA 1
ATOM 2997 C C . ASP A 1 393 ? 19.956 -12.220 -13.608 1.00 35.19 393 ASP A C 1
ATOM 2999 O O . ASP A 1 393 ? 21.053 -12.153 -14.167 1.00 35.19 393 ASP A O 1
ATOM 3003 N N . VAL A 1 394 ? 19.745 -11.739 -12.380 1.00 35.97 394 VAL A N 1
ATOM 3004 C CA . VAL A 1 394 ? 20.787 -11.120 -11.538 1.00 35.97 394 VAL A CA 1
ATOM 3005 C C . VAL A 1 394 ? 21.507 -12.164 -10.668 1.00 35.97 394 VAL A C 1
ATOM 3007 O O . VAL A 1 394 ? 22.626 -11.913 -10.231 1.00 35.97 394 VAL A O 1
ATOM 3010 N N . ASP A 1 395 ? 20.957 -13.373 -10.496 1.00 27.14 395 ASP A N 1
ATOM 3011 C CA . ASP A 1 395 ? 21.465 -14.351 -9.519 1.00 27.14 395 ASP A CA 1
ATOM 3012 C C . ASP A 1 395 ? 22.231 -15.541 -10.123 1.00 27.14 395 ASP A C 1
ATOM 3014 O O . ASP A 1 395 ? 22.711 -16.415 -9.391 1.00 27.14 395 ASP A O 1
ATOM 3018 N N . ARG A 1 396 ? 22.422 -15.601 -11.450 1.00 29.39 396 ARG A N 1
ATOM 3019 C CA . ARG A 1 396 ? 23.248 -16.651 -12.081 1.00 29.39 396 ARG A CA 1
ATOM 3020 C C . ARG A 1 396 ? 24.076 -16.169 -13.276 1.00 29.39 396 ARG A C 1
ATOM 3022 O O . ARG A 1 396 ? 23.605 -16.223 -14.411 1.00 29.39 396 ARG A O 1
ATOM 3029 N N . PRO A 1 397 ? 25.383 -15.900 -13.090 1.00 35.12 397 PRO A N 1
ATOM 3030 C CA . PRO A 1 397 ? 26.321 -15.767 -14.194 1.00 35.12 397 PRO A CA 1
ATOM 3031 C C . PRO A 1 397 ? 27.186 -17.036 -14.352 1.00 35.12 397 PRO A C 1
ATOM 3033 O O . PRO A 1 397 ? 28.273 -17.105 -13.776 1.00 35.12 397 PRO A O 1
ATOM 3036 N N . PRO A 1 398 ? 26.785 -18.037 -15.165 1.00 29.41 398 PRO A N 1
ATOM 3037 C CA . PRO A 1 398 ? 27.777 -18.964 -15.719 1.00 29.41 398 PRO A CA 1
ATOM 3038 C C . PRO A 1 398 ? 27.853 -18.959 -17.253 1.00 29.41 398 PRO A C 1
ATOM 3040 O O . PRO A 1 398 ? 28.875 -19.375 -17.794 1.00 29.41 398 PRO A O 1
ATOM 3043 N N . ALA A 1 399 ? 26.842 -18.456 -17.972 1.00 31.64 399 ALA A N 1
ATOM 3044 C CA . ALA A 1 399 ? 26.848 -18.473 -19.441 1.00 31.64 399 ALA A CA 1
ATOM 3045 C C . ALA A 1 399 ? 27.573 -17.263 -20.072 1.00 31.64 399 ALA A C 1
ATOM 3047 O O . ALA A 1 399 ? 28.244 -17.420 -21.091 1.00 31.64 399 ALA A O 1
ATOM 3048 N N . CYS A 1 400 ? 27.531 -16.080 -19.441 1.00 35.19 400 CYS A N 1
ATOM 3049 C CA . CYS A 1 400 ? 28.112 -14.850 -20.007 1.00 35.19 400 CYS A CA 1
ATOM 3050 C C . CYS A 1 400 ? 29.651 -14.778 -19.979 1.00 35.19 400 CYS A C 1
ATOM 3052 O O . CYS A 1 400 ? 30.241 -14.137 -20.848 1.00 35.19 400 CYS A O 1
ATOM 3054 N N . ARG A 1 401 ? 30.341 -15.467 -19.053 1.00 30.14 401 ARG A N 1
ATOM 3055 C CA . ARG A 1 401 ? 31.815 -15.368 -18.942 1.00 30.14 401 ARG A CA 1
ATOM 3056 C C . ARG A 1 401 ? 32.565 -15.913 -20.163 1.00 30.14 401 ARG A C 1
ATOM 3058 O O . ARG A 1 401 ? 33.597 -15.364 -20.530 1.00 30.14 401 ARG A O 1
ATOM 3065 N N . ARG A 1 402 ? 32.049 -16.960 -20.822 1.00 31.08 402 ARG A N 1
ATOM 3066 C CA . ARG A 1 402 ? 32.7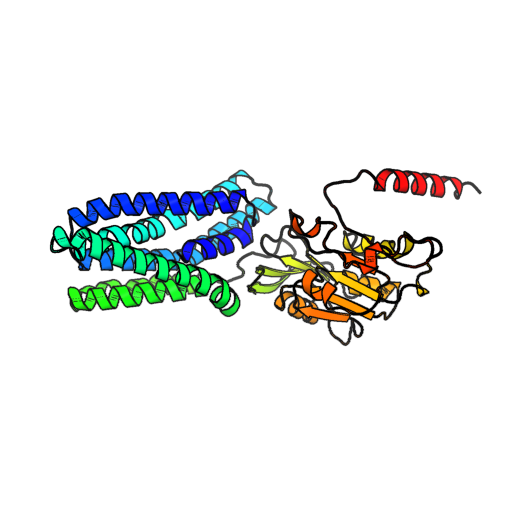03 -17.543 -22.013 1.00 31.08 402 ARG A CA 1
ATOM 3067 C C . ARG A 1 402 ? 32.599 -16.646 -23.247 1.00 31.08 402 ARG A C 1
ATOM 3069 O O . ARG A 1 402 ? 33.457 -16.730 -24.119 1.00 31.08 402 ARG A O 1
ATOM 3076 N N . VAL A 1 403 ? 31.568 -15.805 -23.321 1.00 36.56 403 VAL A N 1
ATOM 3077 C CA . VAL A 1 403 ? 31.360 -14.870 -24.436 1.00 36.56 403 VAL A CA 1
ATOM 3078 C C . VAL A 1 403 ? 32.204 -13.614 -24.235 1.00 36.56 403 VAL A C 1
ATOM 3080 O O . VAL A 1 403 ? 32.858 -13.175 -25.174 1.00 36.56 403 VAL A O 1
ATOM 3083 N N . GLN A 1 404 ? 32.298 -13.113 -23.001 1.00 33.16 404 GLN A N 1
ATOM 3084 C CA . GLN A 1 404 ? 33.149 -11.969 -22.667 1.00 33.16 404 GLN A CA 1
ATOM 3085 C C . GLN A 1 404 ? 34.641 -12.270 -22.901 1.00 33.16 404 GLN A C 1
ATOM 3087 O O . GLN A 1 404 ? 35.317 -11.493 -23.567 1.00 33.16 404 GLN A O 1
ATOM 3092 N N . GLN A 1 405 ? 35.122 -13.461 -22.515 1.00 32.56 405 GLN A N 1
ATOM 3093 C CA . GLN A 1 405 ? 36.491 -13.895 -22.838 1.00 32.56 405 GLN A CA 1
ATOM 3094 C C . GLN A 1 405 ? 36.751 -14.036 -24.344 1.00 32.56 405 GLN A C 1
ATOM 3096 O O . GLN A 1 405 ? 37.865 -13.763 -24.786 1.00 32.56 405 GLN A O 1
ATOM 3101 N N . ARG A 1 406 ? 35.753 -14.449 -25.142 1.00 34.91 406 ARG A N 1
ATOM 3102 C CA . ARG A 1 406 ? 35.880 -14.558 -26.610 1.00 34.91 406 ARG A CA 1
ATOM 3103 C C . ARG A 1 406 ? 35.832 -13.201 -27.315 1.00 34.91 406 ARG A C 1
ATOM 3105 O O . ARG A 1 406 ? 36.486 -13.036 -28.338 1.00 34.91 406 ARG A O 1
ATOM 3112 N N . LEU A 1 407 ? 35.095 -12.234 -26.769 1.00 37.31 407 LEU A N 1
ATOM 3113 C CA . LEU A 1 407 ? 35.061 -10.861 -27.279 1.00 37.31 407 LEU A CA 1
ATOM 3114 C C . LEU A 1 407 ? 36.351 -10.099 -26.940 1.00 37.31 407 LEU A C 1
ATOM 3116 O O . LEU A 1 407 ? 36.873 -9.391 -27.795 1.00 37.31 407 LEU A O 1
ATOM 3120 N N . GLU A 1 408 ? 36.919 -10.301 -25.748 1.00 35.31 408 GLU A N 1
ATOM 3121 C CA . GLU A 1 408 ? 38.196 -9.690 -25.348 1.00 35.31 408 GLU A CA 1
ATOM 3122 C C . GLU A 1 408 ? 39.394 -10.263 -26.128 1.00 35.31 408 GLU A C 1
ATOM 3124 O O . GLU A 1 408 ? 40.273 -9.511 -26.550 1.00 35.31 408 GLU A O 1
ATOM 3129 N N . THR A 1 409 ? 39.411 -11.573 -26.406 1.00 39.94 409 THR A N 1
ATOM 3130 C CA . THR A 1 409 ? 40.461 -12.187 -27.247 1.00 39.94 409 THR A CA 1
ATOM 3131 C C . THR A 1 409 ? 40.323 -11.820 -28.727 1.00 39.94 409 THR A C 1
ATOM 3133 O O . THR A 1 409 ? 41.328 -11.518 -29.364 1.00 39.94 409 THR A O 1
ATOM 3136 N N . GLY A 1 410 ? 39.099 -11.732 -29.261 1.00 35.62 410 GLY A N 1
ATOM 3137 C CA . GLY A 1 410 ? 38.863 -11.327 -30.654 1.00 35.62 410 GLY A CA 1
ATOM 3138 C C . GLY A 1 410 ? 39.168 -9.852 -30.957 1.00 35.62 410 GLY A C 1
ATOM 3139 O O . GLY A 1 410 ? 39.481 -9.513 -32.098 1.00 35.62 410 GLY A O 1
ATOM 3140 N N . LEU A 1 411 ? 39.112 -8.970 -29.952 1.00 37.38 411 LEU A N 1
ATOM 3141 C CA . LEU A 1 411 ? 39.491 -7.556 -30.089 1.00 37.38 411 LEU A CA 1
ATOM 3142 C C . LEU A 1 411 ? 41.009 -7.331 -29.970 1.00 37.38 411 LEU A C 1
ATOM 3144 O O . LEU A 1 411 ? 41.522 -6.383 -30.559 1.00 37.38 411 LEU A O 1
ATOM 3148 N N . SER A 1 412 ? 41.742 -8.215 -29.282 1.00 35.19 412 SER A N 1
ATOM 3149 C CA . SER A 1 412 ? 43.209 -8.143 -29.188 1.00 35.19 412 SER A CA 1
ATOM 3150 C C . SER A 1 412 ? 43.924 -8.577 -30.474 1.00 35.19 412 SER A C 1
ATOM 3152 O O . SER A 1 412 ? 45.037 -8.114 -30.721 1.00 35.19 412 SER A O 1
ATOM 3154 N N . GLU A 1 413 ? 43.329 -9.459 -31.282 1.00 36.59 413 GLU A N 1
ATOM 3155 C CA . GLU A 1 413 ? 43.936 -9.926 -32.540 1.00 36.59 413 GLU A CA 1
ATOM 3156 C C . GLU A 1 413 ? 43.770 -8.923 -33.693 1.00 36.59 413 GLU A C 1
ATOM 3158 O O . GLU A 1 413 ? 44.592 -8.905 -34.599 1.00 36.59 413 GLU A O 1
ATOM 3163 N N . ARG A 1 414 ? 42.785 -8.013 -33.634 1.00 39.62 414 ARG A N 1
ATOM 3164 C CA . ARG A 1 414 ? 42.575 -6.963 -34.657 1.00 39.62 414 ARG A CA 1
ATOM 3165 C C . ARG A 1 414 ? 43.297 -5.640 -34.386 1.00 39.62 414 ARG A C 1
ATOM 3167 O O . ARG A 1 414 ? 43.086 -4.680 -35.113 1.00 39.62 414 ARG A O 1
ATOM 3174 N N . ALA A 1 415 ? 44.113 -5.574 -33.336 1.00 35.94 415 ALA A N 1
ATOM 3175 C CA . ALA A 1 415 ? 44.918 -4.398 -33.000 1.00 35.94 415 ALA A CA 1
ATOM 3176 C C . ALA A 1 415 ? 46.418 -4.585 -33.319 1.00 35.94 415 ALA A C 1
ATOM 3178 O O . ALA A 1 415 ? 47.240 -3.787 -32.869 1.00 35.94 415 ALA A O 1
ATOM 3179 N N . ARG A 1 416 ? 46.791 -5.655 -34.041 1.00 40.16 416 ARG A N 1
ATOM 3180 C CA . ARG A 1 416 ? 48.180 -5.954 -34.445 1.00 40.16 416 ARG A CA 1
ATOM 3181 C C . ARG A 1 416 ? 48.400 -6.167 -35.947 1.00 40.16 416 ARG A C 1
ATOM 3183 O O . ARG A 1 416 ? 49.543 -6.410 -36.320 1.00 40.16 416 ARG A O 1
ATOM 3190 N N . ASP A 1 417 ? 47.368 -5.981 -36.759 1.00 34.50 417 ASP A N 1
ATOM 3191 C CA . ASP A 1 417 ? 47.451 -5.779 -38.212 1.00 34.50 417 ASP A CA 1
ATOM 3192 C C . ASP A 1 417 ? 46.824 -4.416 -38.534 1.00 34.50 417 ASP A C 1
ATOM 3194 O O . ASP A 1 417 ? 47.271 -3.769 -39.509 1.00 34.50 417 ASP A O 1
#